Protein AF-A0A507D3Q4-F1 (afdb_monomer_lite)

InterPro domains:
  IPR000286 Histone deacetylase HDAC [PR01270] (135-158)
  IPR000286 Histone deacetylase HDAC [PR01270] (223-233)
  IPR003084 Class I/II Histone deacetylase HDAC [PR01271] (58-76)
  IPR003084 Class I/II Histone deacetylase HDAC [PR01271] (92-109)
  IPR003084 Class I/II Histone deacetylase HDAC [PR01271] (113-133)
  IPR003084 Class I/II Histone deacetylase HDAC [PR01271] (154-170)
  IPR018289 MULE transposase domain [PF10551] (423-513)
  IPR023696 Ureohydrolase domain superfamily [SSF52768] (6-293)
  IPR023801 Histone deacetylase domain [PF00850] (25-173)
  IPR023801 Histone deacetylase domain [PF00850] (174-289)
  IPR037138 Histone deacetylase domain superfamily [G3DSA:3.40.800.20] (1-173)
  IPR037138 Histone deacetylase domain superfamily [G3DSA:3.40.800.20] (174-370)

Radius of gyration: 32.87 Å; chains: 1; bounding box: 72×61×88 Å

pLDDT: mean 83.51, std 15.77, range [31.81, 98.88]

Sequence (535 aa):
MEAELRVAYVHSPALAKAASKLPSNLNRSAMVHSMILDAFCAGKWMRITAPVPITKDDLTQFHSEEFVELLLSAEYLPSDESKEHLQQLDEFGLLHDCPVFPGLGDYVKQAAGGTIAAVRQLMNGSADVAIHWDGGRHHAHRDFASGFCYVNDIVLGILELHKKFKKVLYIDLGTGSSSDMGSGKGKKHALNIPLPPSTTSETFLETFKETLQTVLDTKYPSPNVIVMQCGLDGCRADPLVQHGWKLDSFVIGNCVRNLLDVVDVPVLLLGGGGYSNSMAARGWTYATLQVLKGVGAPVLGASDESTDNFKLVEIPEHQYFDNYIPECLLTLVDAGSSTSSILTYLKDKFENQWTTRKEISNEKAAARKQFLGSQSPIQALYDIVSGGGFIYKLKVDASGSVNSLFFVHESSANLAKCFSNTFVMDCTYKTNRFRMPLLNIVGITATYETFNAGFAFICNETESEYIWALTAFSAIVVPGVIVTDRELSLMNAITAVFPSTHNLLCVWHVNKKFWQTAKGLDGQQQMTLTNLLSV

Organism: NCBI:txid246404

Structure (mmCIF, N/CA/C/O backbone):
data_AF-A0A507D3Q4-F1
#
_entry.id   AF-A0A507D3Q4-F1
#
loop_
_atom_site.group_PDB
_atom_site.id
_atom_site.type_symbol
_atom_site.label_atom_id
_atom_site.label_alt_id
_atom_site.label_comp_id
_atom_site.label_asym_id
_atom_site.label_entity_id
_atom_site.label_seq_id
_atom_site.pdbx_PDB_ins_code
_atom_site.Cartn_x
_atom_site.Cartn_y
_atom_site.Cartn_z
_atom_site.occupancy
_atom_site.B_iso_or_equiv
_atom_site.auth_seq_id
_atom_site.auth_comp_id
_atom_site.auth_asym_id
_atom_site.auth_atom_id
_atom_site.pdbx_PDB_model_num
ATOM 1 N N . MET A 1 1 ? -19.454 30.536 13.181 1.00 40.44 1 MET A N 1
ATOM 2 C CA . MET A 1 1 ? -18.180 29.838 12.939 1.00 40.44 1 MET A CA 1
ATOM 3 C C . MET A 1 1 ? -18.516 28.367 12.951 1.00 40.44 1 MET A C 1
ATOM 5 O O . MET A 1 1 ? -18.937 27.887 13.997 1.00 40.44 1 MET A O 1
ATOM 9 N N . GLU A 1 2 ? -18.477 27.705 11.798 1.00 49.78 2 GLU A N 1
ATOM 10 C CA . GLU A 1 2 ? -18.506 26.239 11.766 1.00 49.78 2 GLU A CA 1
ATOM 11 C C . GLU A 1 2 ? -17.305 25.731 12.570 1.00 49.78 2 GLU A C 1
ATOM 13 O O . GLU A 1 2 ? -16.235 26.344 12.533 1.00 49.78 2 GLU A O 1
ATOM 18 N N . ALA A 1 3 ? -17.510 24.704 13.395 1.00 58.44 3 ALA A N 1
ATOM 19 C CA . ALA A 1 3 ? -16.421 24.129 14.171 1.00 58.44 3 ALA A CA 1
ATOM 20 C C . ALA A 1 3 ? -15.421 23.485 13.202 1.00 58.44 3 ALA A C 1
ATOM 22 O O . ALA A 1 3 ? -15.811 22.695 12.347 1.00 58.44 3 ALA A O 1
ATOM 23 N N . GLU A 1 4 ? -14.150 23.852 13.328 1.00 76.25 4 GLU A N 1
ATOM 24 C CA . GLU A 1 4 ? -13.062 23.297 12.526 1.00 76.25 4 GLU A CA 1
ATOM 25 C C . GLU A 1 4 ? -12.965 21.779 12.765 1.00 76.25 4 GLU A C 1
ATOM 27 O O . GLU A 1 4 ? -13.013 21.330 13.915 1.00 76.25 4 GLU A O 1
ATOM 32 N N . LEU A 1 5 ? -12.878 20.988 11.687 1.00 87.25 5 LEU A N 1
ATOM 33 C CA . LEU A 1 5 ? -12.817 19.523 11.744 1.00 87.25 5 LEU A CA 1
ATOM 34 C C . LEU A 1 5 ? -11.640 19.074 12.629 1.00 87.25 5 LEU A C 1
ATOM 36 O O . LEU A 1 5 ? -10.516 19.540 12.477 1.00 87.25 5 LEU A O 1
ATOM 40 N N . ARG A 1 6 ? -11.851 18.146 13.565 1.00 94.38 6 ARG A N 1
ATOM 41 C CA . ARG A 1 6 ? -10.781 17.697 14.473 1.00 94.38 6 ARG A CA 1
ATOM 42 C C . ARG A 1 6 ? -10.240 16.355 14.026 1.00 94.38 6 ARG A C 1
ATOM 44 O O . ARG A 1 6 ? -10.972 15.367 13.987 1.00 94.38 6 ARG A O 1
ATOM 51 N N . VAL A 1 7 ? -8.942 16.305 13.743 1.00 96.31 7 VAL A N 1
ATOM 52 C CA . VAL A 1 7 ? -8.278 15.098 13.239 1.00 96.31 7 VAL A CA 1
ATOM 53 C C . VAL A 1 7 ? -7.320 14.540 14.286 1.00 96.31 7 VAL A C 1
ATOM 55 O O . VAL A 1 7 ? -6.403 15.232 14.735 1.00 96.31 7 VAL A O 1
ATOM 58 N N . ALA A 1 8 ? -7.509 13.278 14.666 1.00 97.19 8 ALA A N 1
ATOM 59 C CA . ALA A 1 8 ? -6.554 12.515 15.462 1.00 97.19 8 ALA A CA 1
ATOM 60 C C . ALA A 1 8 ? -5.770 11.548 14.571 1.00 97.19 8 ALA A C 1
ATOM 62 O O . ALA A 1 8 ? -6.341 10.858 13.732 1.00 97.19 8 ALA A O 1
ATOM 63 N N . TYR A 1 9 ? -4.463 11.458 14.788 1.00 98.12 9 TYR A N 1
ATOM 64 C CA . TYR A 1 9 ? -3.583 10.547 14.066 1.00 98.12 9 TYR A CA 1
ATOM 65 C C . TYR A 1 9 ? -2.808 9.687 15.056 1.00 98.12 9 TYR A C 1
ATOM 67 O O . TYR A 1 9 ? -2.096 10.205 15.920 1.00 98.12 9 TYR A O 1
ATOM 75 N N . VAL A 1 10 ? -2.968 8.371 14.959 1.00 98.44 10 VAL A N 1
ATOM 76 C CA . VAL A 1 10 ? -2.323 7.434 15.870 1.00 98.44 10 VAL A CA 1
ATOM 77 C C . VAL A 1 10 ? -0.892 7.181 15.436 1.00 98.44 10 VAL A C 1
ATOM 79 O O . VAL A 1 10 ? -0.640 6.666 14.348 1.00 98.44 10 VAL A O 1
ATOM 82 N N . HIS A 1 11 ? 0.048 7.527 16.311 1.00 97.38 11 HIS A N 1
ATOM 83 C CA . HIS A 1 11 ? 1.463 7.285 16.094 1.00 97.38 11 HIS A CA 1
ATOM 84 C C . HIS A 1 11 ? 2.245 7.300 17.412 1.00 97.38 11 HIS A C 1
ATOM 86 O O . HIS A 1 11 ? 1.992 8.104 18.310 1.00 97.38 11 HIS A O 1
ATOM 92 N N . SER A 1 12 ? 3.248 6.431 17.503 1.00 96.88 12 SER A N 1
ATOM 93 C CA . SER A 1 12 ? 4.355 6.560 18.450 1.00 96.88 12 SER A CA 1
ATOM 94 C C . SER A 1 12 ? 5.605 5.879 17.876 1.00 96.88 12 SER A C 1
ATOM 96 O O . SER A 1 12 ? 5.468 4.963 17.060 1.00 96.88 12 SER A O 1
ATOM 98 N N . PRO A 1 13 ? 6.822 6.235 18.327 1.00 95.75 13 PRO A N 1
ATOM 99 C CA . PRO A 1 13 ? 8.031 5.515 17.924 1.00 95.75 13 PRO A CA 1
ATOM 100 C C . PRO A 1 13 ? 7.978 4.014 18.253 1.00 95.75 13 PRO A C 1
ATOM 102 O O . PRO A 1 13 ? 8.497 3.194 17.500 1.00 95.75 13 PRO A O 1
ATOM 105 N N . ALA A 1 14 ? 7.325 3.641 19.361 1.00 97.06 14 ALA A N 1
ATOM 106 C CA . ALA A 1 14 ? 7.160 2.246 19.768 1.00 97.06 14 ALA A CA 1
ATOM 107 C C . ALA A 1 14 ? 6.212 1.479 18.834 1.00 97.06 14 ALA A C 1
ATOM 109 O O . ALA A 1 14 ? 6.554 0.376 18.410 1.00 97.06 14 ALA A O 1
ATOM 110 N N . LEU A 1 15 ? 5.078 2.086 18.460 1.00 97.38 15 LEU A N 1
ATOM 111 C CA . LEU A 1 15 ? 4.162 1.549 17.447 1.00 97.38 15 LEU A CA 1
ATOM 112 C C . LEU A 1 15 ? 4.890 1.350 16.123 1.00 97.38 15 LEU A C 1
ATOM 114 O O . LEU A 1 15 ? 4.927 0.235 15.614 1.00 97.38 15 LEU A O 1
ATOM 118 N N . ALA A 1 16 ? 5.539 2.406 15.624 1.00 96.38 16 ALA A N 1
ATOM 119 C CA . ALA A 1 16 ? 6.212 2.371 14.333 1.00 96.38 16 ALA A CA 1
ATOM 120 C C . ALA A 1 16 ? 7.297 1.290 14.286 1.00 96.38 16 ALA A C 1
ATOM 122 O O . ALA A 1 16 ? 7.421 0.560 13.303 1.00 96.38 16 ALA A O 1
ATOM 123 N N . LYS A 1 17 ? 8.057 1.135 15.378 1.00 96.12 17 LYS A N 1
ATOM 124 C CA . LYS A 1 17 ? 9.065 0.082 15.524 1.00 96.12 17 LYS A CA 1
ATOM 125 C C . LYS A 1 17 ? 8.444 -1.315 15.567 1.00 96.12 17 LYS A C 1
ATOM 127 O O . LYS A 1 17 ? 8.978 -2.213 14.926 1.00 96.12 17 LYS A O 1
ATOM 132 N N . ALA A 1 18 ? 7.363 -1.514 16.321 1.00 96.56 18 ALA A N 1
ATOM 133 C CA . ALA A 1 18 ? 6.711 -2.817 16.447 1.00 96.56 18 ALA A CA 1
ATOM 134 C C . ALA A 1 18 ? 6.034 -3.240 15.134 1.00 96.56 18 ALA A C 1
ATOM 136 O O . ALA A 1 18 ? 6.286 -4.335 14.640 1.00 96.56 18 ALA A O 1
ATOM 137 N N . ALA A 1 19 ? 5.254 -2.349 14.516 1.00 97.00 19 ALA A N 1
ATOM 138 C CA . ALA A 1 19 ? 4.580 -2.588 13.242 1.00 97.00 19 ALA A CA 1
ATOM 139 C C . ALA A 1 19 ? 5.555 -2.785 12.071 1.00 97.00 19 ALA A C 1
ATOM 141 O O . ALA A 1 19 ? 5.282 -3.578 11.173 1.00 97.00 19 ALA A O 1
ATOM 142 N N . SER A 1 20 ? 6.732 -2.152 12.105 1.00 96.19 20 SER A N 1
ATOM 143 C CA . SER A 1 20 ? 7.784 -2.349 11.093 1.00 96.19 20 SER A CA 1
ATOM 144 C C . SER A 1 20 ? 8.438 -3.733 11.115 1.00 96.19 20 SER A C 1
ATOM 146 O O . SER A 1 20 ? 9.197 -4.046 10.200 1.00 96.19 20 SER A O 1
ATOM 148 N N . LYS A 1 21 ? 8.169 -4.564 12.129 1.00 94.94 21 LYS A N 1
ATOM 149 C CA . LYS A 1 21 ? 8.670 -5.944 12.203 1.00 94.94 21 LYS A CA 1
ATOM 150 C C . LYS A 1 21 ? 7.744 -6.973 11.559 1.00 94.94 21 LYS A C 1
ATOM 152 O O . LYS A 1 21 ? 8.126 -8.136 11.486 1.00 94.94 21 LYS A O 1
ATOM 157 N N . LEU A 1 22 ? 6.550 -6.571 11.120 1.00 93.44 22 LEU A N 1
ATOM 158 C CA . LEU A 1 22 ? 5.587 -7.492 10.530 1.00 93.44 22 LEU A CA 1
ATOM 159 C C . LEU A 1 22 ? 6.200 -8.163 9.278 1.00 93.44 22 LEU A C 1
ATOM 161 O O . LEU A 1 22 ? 6.559 -7.447 8.337 1.00 93.44 22 LEU A O 1
ATOM 165 N N . PRO A 1 23 ? 6.318 -9.507 9.229 1.00 91.56 23 PRO A N 1
ATOM 166 C CA . PRO A 1 23 ? 7.043 -10.196 8.158 1.00 91.56 23 PRO A CA 1
ATOM 167 C C . PRO A 1 23 ? 6.515 -9.902 6.752 1.00 91.56 23 PRO A C 1
ATOM 169 O O . PRO A 1 23 ? 7.292 -9.817 5.805 1.00 91.56 23 PRO A O 1
ATOM 172 N N . SER A 1 24 ? 5.206 -9.676 6.619 1.00 88.50 24 SER A N 1
ATOM 173 C CA . SER A 1 24 ? 4.559 -9.391 5.336 1.00 88.50 24 SER A CA 1
ATOM 174 C C . SER A 1 24 ? 4.969 -8.055 4.706 1.00 88.50 24 SER A C 1
ATOM 176 O O . SER A 1 24 ? 4.724 -7.847 3.524 1.00 88.50 24 SER A O 1
ATOM 178 N N . ASN A 1 25 ? 5.502 -7.106 5.485 1.00 88.19 25 ASN A N 1
ATOM 179 C CA . ASN A 1 25 ? 5.800 -5.744 5.022 1.00 88.19 25 ASN A CA 1
ATOM 180 C C . ASN A 1 25 ? 6.768 -5.008 5.967 1.00 88.19 25 ASN A C 1
ATOM 182 O O . ASN A 1 25 ? 6.464 -3.957 6.542 1.00 88.19 25 ASN A O 1
ATOM 186 N N . LEU A 1 26 ? 7.974 -5.567 6.098 1.00 91.62 26 LEU A N 1
ATOM 187 C CA . LEU A 1 26 ? 9.052 -5.004 6.911 1.00 91.62 26 LEU A CA 1
ATOM 188 C C . LEU A 1 26 ? 9.279 -3.515 6.610 1.00 91.62 26 LEU A C 1
ATOM 190 O O . LEU A 1 26 ? 9.375 -3.113 5.452 1.00 91.62 26 LEU A O 1
ATOM 194 N N . ASN A 1 27 ? 9.413 -2.702 7.658 1.00 92.06 27 ASN A N 1
ATOM 195 C CA . ASN A 1 27 ? 9.646 -1.250 7.607 1.00 92.06 27 ASN A CA 1
ATOM 196 C C . ASN A 1 27 ? 8.536 -0.392 6.969 1.00 92.06 27 ASN A C 1
ATOM 198 O O . ASN A 1 27 ? 8.714 0.823 6.854 1.00 92.06 27 ASN A O 1
ATOM 202 N N . ARG A 1 28 ? 7.376 -0.963 6.608 1.00 93.56 28 ARG A N 1
ATOM 203 C CA . ARG A 1 28 ? 6.256 -0.197 6.031 1.00 93.56 28 ARG A CA 1
ATOM 204 C C . ARG A 1 28 ? 5.793 0.933 6.945 1.00 93.56 28 ARG A C 1
ATOM 206 O O . ARG A 1 28 ? 5.684 2.070 6.501 1.00 93.56 28 ARG A O 1
ATOM 213 N N . SER A 1 29 ? 5.547 0.620 8.218 1.00 96.00 29 SER A N 1
ATOM 214 C CA . SER A 1 29 ? 5.037 1.582 9.205 1.00 96.00 29 SER A CA 1
ATOM 215 C C . SER A 1 29 ? 5.978 2.780 9.372 1.00 96.00 29 SER A C 1
ATOM 217 O O . SER A 1 29 ? 5.551 3.930 9.274 1.00 96.00 29 SER A O 1
ATOM 219 N N . ALA A 1 30 ? 7.283 2.534 9.525 1.00 94.19 30 ALA A N 1
ATOM 220 C CA . ALA A 1 30 ? 8.264 3.607 9.654 1.00 94.19 30 ALA A CA 1
ATOM 221 C C . ALA A 1 30 ? 8.313 4.517 8.412 1.00 94.19 30 ALA A C 1
ATOM 223 O O . ALA A 1 30 ? 8.383 5.739 8.552 1.00 94.19 30 ALA A O 1
ATOM 224 N N . MET A 1 31 ? 8.222 3.938 7.211 1.00 89.69 31 MET A N 1
ATOM 225 C CA . MET A 1 31 ? 8.199 4.683 5.951 1.00 89.69 31 MET A CA 1
ATOM 226 C C . MET A 1 31 ? 6.932 5.539 5.803 1.00 89.69 31 MET A C 1
ATOM 228 O O . MET A 1 31 ? 7.037 6.731 5.520 1.00 89.69 31 MET A O 1
ATOM 232 N N . VAL A 1 32 ? 5.757 4.952 6.060 1.00 94.00 32 VAL A N 1
ATOM 233 C CA . VAL A 1 32 ? 4.448 5.630 6.031 1.00 94.00 32 VAL A CA 1
ATOM 234 C C . VAL A 1 32 ? 4.424 6.803 7.005 1.00 94.00 32 VAL A C 1
ATOM 236 O O . VAL A 1 32 ? 4.075 7.922 6.631 1.00 94.00 32 VAL A O 1
ATOM 239 N N . HIS A 1 33 ? 4.800 6.565 8.262 1.00 95.38 33 HIS A N 1
ATOM 240 C CA . HIS A 1 33 ? 4.750 7.603 9.281 1.00 95.38 33 HIS A CA 1
ATOM 241 C C . HIS A 1 33 ? 5.758 8.716 9.022 1.00 95.38 33 HIS A C 1
ATOM 243 O O . HIS A 1 33 ? 5.390 9.874 9.174 1.00 95.38 33 HIS A O 1
ATOM 249 N N . SER A 1 34 ? 6.985 8.395 8.597 1.00 89.88 34 SER A N 1
ATOM 250 C CA . SER A 1 34 ? 7.968 9.416 8.220 1.00 89.88 34 SER A CA 1
ATOM 251 C C . SER A 1 34 ? 7.410 10.317 7.116 1.00 89.88 34 SER A C 1
ATOM 253 O O . SER A 1 34 ? 7.350 11.524 7.309 1.00 89.88 34 SER A O 1
ATOM 255 N N . MET A 1 35 ? 6.873 9.740 6.033 1.00 85.81 35 MET A N 1
ATOM 256 C CA . MET A 1 35 ? 6.288 10.525 4.940 1.00 85.81 35 MET A CA 1
ATOM 257 C C . MET A 1 35 ? 5.150 11.431 5.418 1.00 85.81 35 MET A C 1
ATOM 259 O O . MET A 1 35 ? 5.153 12.616 5.116 1.00 85.81 35 MET A O 1
ATOM 263 N N . ILE A 1 36 ? 4.193 10.903 6.188 1.00 90.75 36 ILE A N 1
ATOM 264 C CA . ILE A 1 36 ? 3.023 11.661 6.660 1.00 90.75 36 ILE A CA 1
ATOM 265 C C . ILE A 1 36 ? 3.413 12.786 7.624 1.00 90.75 36 ILE A C 1
ATOM 267 O O . ILE A 1 36 ? 2.861 13.886 7.553 1.00 90.75 36 ILE A O 1
ATOM 271 N N . LEU A 1 37 ? 4.315 12.509 8.566 1.00 89.38 37 LEU A N 1
ATOM 272 C CA . LEU A 1 37 ? 4.691 13.478 9.593 1.00 89.38 37 LEU A CA 1
ATOM 273 C C . LEU A 1 37 ? 5.530 14.616 9.005 1.00 89.38 37 LEU A C 1
ATOM 275 O O . LEU A 1 37 ? 5.305 15.764 9.390 1.00 89.38 37 LEU A O 1
ATOM 279 N N . ASP A 1 38 ? 6.409 14.311 8.048 1.00 82.44 38 ASP A N 1
ATOM 280 C CA . ASP A 1 38 ? 7.211 15.310 7.334 1.00 82.44 38 ASP A CA 1
ATOM 281 C C . ASP A 1 38 ? 6.359 16.098 6.322 1.00 82.44 38 ASP A C 1
ATOM 283 O O . ASP A 1 38 ? 6.524 17.306 6.173 1.00 82.44 38 ASP A O 1
ATOM 287 N N . ALA A 1 39 ? 5.368 15.449 5.701 1.00 78.44 39 ALA A N 1
ATOM 288 C CA . ALA A 1 39 ? 4.406 16.070 4.791 1.00 78.44 39 ALA A CA 1
ATOM 289 C C . ALA A 1 39 ? 3.505 17.105 5.484 1.00 78.44 39 ALA A C 1
ATOM 291 O O . ALA A 1 39 ? 3.240 18.173 4.942 1.00 78.44 39 ALA A O 1
ATOM 292 N N . PHE A 1 40 ? 2.998 16.801 6.679 1.00 81.88 40 PHE A N 1
ATOM 293 C CA . PHE A 1 40 ? 1.942 17.609 7.298 1.00 81.88 40 PHE A CA 1
ATOM 294 C C . PHE A 1 40 ? 2.343 18.271 8.617 1.00 81.88 40 PHE A C 1
ATOM 296 O O . PHE A 1 40 ? 1.493 18.890 9.245 1.00 81.88 40 PHE A O 1
ATOM 303 N N . CYS A 1 41 ? 3.601 18.184 9.051 1.00 68.31 41 CYS A N 1
ATOM 304 C CA . CYS A 1 41 ? 4.088 18.752 10.314 1.00 68.31 41 CYS A CA 1
ATOM 305 C C . CYS A 1 41 ? 3.212 18.374 11.527 1.00 68.31 41 CYS A C 1
ATOM 307 O O . CYS A 1 41 ? 2.254 19.069 11.889 1.00 68.31 41 CYS A O 1
ATOM 309 N N . ALA A 1 42 ? 3.572 17.278 12.196 1.00 63.12 42 ALA A N 1
ATOM 310 C CA . ALA A 1 42 ? 2.906 16.792 13.406 1.00 63.12 42 ALA A CA 1
ATOM 311 C C . ALA A 1 42 ? 2.529 17.925 14.393 1.00 63.12 42 ALA A C 1
ATOM 313 O O . ALA A 1 42 ? 3.386 18.692 14.827 1.00 63.12 42 ALA A O 1
ATOM 314 N N . GLY A 1 43 ? 1.244 18.023 14.762 1.00 63.53 43 GLY A N 1
ATOM 315 C CA . GLY A 1 43 ? 0.740 19.018 15.719 1.00 63.53 43 GLY A CA 1
ATOM 316 C C . GLY A 1 43 ? 0.183 20.311 15.114 1.00 63.53 43 GLY A C 1
ATOM 317 O O . GLY A 1 43 ? -0.439 21.073 15.849 1.00 63.53 43 GLY A O 1
ATOM 318 N N . LYS A 1 44 ? 0.342 20.547 13.802 1.00 80.31 44 LYS A N 1
ATOM 319 C CA . LYS A 1 44 ? -0.293 21.689 13.121 1.00 80.31 44 LYS A CA 1
ATOM 320 C C . LYS A 1 44 ? -1.715 21.379 12.646 1.00 80.31 44 LYS A C 1
ATOM 322 O O . LYS A 1 44 ? -2.629 22.126 12.963 1.00 80.31 44 LYS A O 1
ATOM 327 N N . TRP A 1 45 ? -1.892 20.282 11.908 1.00 87.38 45 TRP A N 1
ATOM 328 C CA . TRP A 1 45 ? -3.174 19.932 11.265 1.00 87.38 45 TRP A CA 1
ATOM 329 C C . TRP A 1 45 ? -3.873 18.720 11.885 1.00 87.38 45 TRP A C 1
ATOM 331 O O . TRP A 1 45 ? -5.048 18.474 11.640 1.00 87.38 45 TRP A O 1
ATOM 341 N N . MET A 1 46 ? -3.144 17.938 12.680 1.00 91.56 46 MET A N 1
ATOM 342 C CA . MET A 1 46 ? -3.652 16.728 13.321 1.00 91.56 46 MET A CA 1
ATOM 343 C C . MET A 1 46 ? -3.021 16.536 14.693 1.00 91.56 46 MET A C 1
ATOM 345 O O . MET A 1 46 ? -1.838 16.821 14.910 1.00 91.56 46 MET A O 1
ATOM 349 N N . ARG A 1 47 ? -3.818 16.003 15.618 1.00 93.38 47 ARG A N 1
ATOM 350 C CA . ARG A 1 47 ? -3.389 15.653 16.967 1.00 93.38 47 ARG A CA 1
ATOM 351 C C . ARG A 1 47 ? -2.778 14.258 16.977 1.00 93.38 47 ARG A C 1
ATOM 353 O O . ARG A 1 47 ? -3.484 13.264 16.800 1.00 93.38 47 ARG A O 1
ATOM 360 N N . ILE A 1 48 ? -1.484 14.179 17.272 1.00 96.25 48 ILE A N 1
ATOM 361 C CA . ILE A 1 48 ? -0.811 12.895 17.471 1.00 96.25 48 ILE A CA 1
ATOM 362 C C . ILE A 1 48 ? -1.322 12.236 18.754 1.00 96.25 48 ILE A C 1
ATOM 364 O O . ILE A 1 48 ? -1.330 12.848 19.823 1.00 96.25 48 ILE A O 1
ATOM 368 N N . THR A 1 49 ? -1.755 10.985 18.636 1.00 95.81 49 THR A N 1
ATOM 369 C CA . THR A 1 49 ? -2.264 10.166 19.738 1.00 95.81 49 THR A CA 1
ATOM 370 C C . THR A 1 49 ? -1.439 8.887 19.832 1.00 95.81 49 THR A C 1
ATOM 372 O O . THR A 1 49 ? -1.293 8.166 18.850 1.00 95.81 49 THR A O 1
ATOM 375 N N . ALA A 1 50 ? -0.888 8.590 21.006 1.00 97.81 50 ALA A N 1
ATOM 376 C CA . ALA A 1 50 ? -0.168 7.338 21.218 1.00 97.81 50 ALA A CA 1
ATOM 377 C C . ALA A 1 50 ? -1.150 6.173 21.460 1.00 97.81 50 ALA A C 1
ATOM 379 O O . ALA A 1 50 ? -2.224 6.402 22.026 1.00 97.81 50 ALA A O 1
ATOM 380 N N . PRO A 1 51 ? -0.786 4.931 21.090 1.00 98.25 51 PRO A N 1
ATOM 381 C CA . PRO A 1 51 ? -1.524 3.737 21.493 1.00 98.25 51 PRO A CA 1
ATOM 382 C C . PRO A 1 51 ? -1.741 3.661 23.002 1.00 98.25 51 PRO A C 1
ATOM 384 O O . PRO A 1 51 ? -0.862 4.026 23.788 1.00 98.25 51 PRO A O 1
ATOM 387 N N . VAL A 1 52 ? -2.905 3.158 23.412 1.00 97.81 52 VAL A N 1
ATOM 388 C CA . VAL A 1 52 ? -3.155 2.856 24.826 1.00 97.81 52 VAL A CA 1
ATOM 389 C C . VAL A 1 52 ? -2.509 1.520 25.204 1.00 97.81 52 VAL A C 1
ATOM 391 O O . VAL A 1 52 ? -2.432 0.628 24.358 1.00 97.81 52 VAL A O 1
ATOM 394 N N . PRO A 1 53 ? -2.066 1.339 26.460 1.00 97.12 53 PRO A N 1
ATOM 395 C CA . PRO A 1 53 ? -1.672 0.024 26.950 1.00 97.12 53 PRO A CA 1
ATOM 396 C C . PRO A 1 53 ? -2.831 -0.970 26.824 1.00 97.12 53 PRO A C 1
ATOM 398 O O . PRO A 1 53 ? -3.951 -0.655 27.225 1.00 97.12 53 PRO A O 1
ATOM 401 N N . ILE A 1 54 ? -2.539 -2.150 26.280 1.00 97.31 54 ILE A N 1
ATOM 402 C CA . ILE A 1 54 ? -3.495 -3.244 26.085 1.00 97.31 54 ILE A CA 1
ATOM 403 C C . ILE A 1 54 ? -3.132 -4.399 27.008 1.00 97.31 54 ILE A C 1
ATOM 405 O O . ILE A 1 54 ? -1.987 -4.866 27.029 1.00 97.31 54 ILE A O 1
ATOM 409 N N . THR A 1 55 ? -4.120 -4.846 27.774 1.00 96.06 55 THR A N 1
ATOM 410 C CA . THR A 1 55 ? -4.035 -6.017 28.646 1.00 96.06 55 THR A CA 1
ATOM 411 C C . THR A 1 55 ? -4.496 -7.281 27.919 1.00 96.06 55 THR A C 1
ATOM 413 O O . THR A 1 55 ? -5.061 -7.223 26.827 1.00 96.06 55 THR A O 1
ATOM 416 N N . LYS A 1 56 ? -4.264 -8.446 28.535 1.00 96.44 56 LYS A N 1
ATOM 417 C CA . LYS A 1 56 ? -4.832 -9.717 28.065 1.00 96.44 56 LYS A CA 1
ATOM 418 C C . LYS A 1 56 ? -6.366 -9.641 28.028 1.00 96.44 56 LYS A C 1
ATOM 420 O O . LYS A 1 56 ? -6.952 -10.000 27.015 1.00 96.44 56 LYS A O 1
ATOM 425 N N . ASP A 1 57 ? -6.977 -9.074 29.068 1.00 96.81 57 ASP A N 1
ATOM 426 C CA . ASP A 1 57 ? -8.434 -8.925 29.196 1.00 96.81 57 ASP A CA 1
ATOM 427 C C . ASP A 1 57 ? -9.053 -8.046 28.101 1.00 96.81 57 ASP A C 1
ATOM 429 O O . ASP A 1 57 ? -10.195 -8.254 27.696 1.00 96.81 57 ASP A O 1
ATOM 433 N N . ASP A 1 58 ? -8.307 -7.059 27.596 1.00 97.56 58 ASP A N 1
ATOM 434 C CA . ASP A 1 58 ? -8.757 -6.236 26.471 1.00 97.56 58 ASP A CA 1
ATOM 435 C C . ASP A 1 58 ? -8.815 -7.053 25.170 1.00 97.56 58 ASP A C 1
ATOM 437 O O . ASP A 1 58 ? -9.759 -6.915 24.394 1.00 97.56 58 ASP A O 1
ATOM 441 N N . LEU A 1 59 ? -7.826 -7.922 24.932 1.00 98.19 59 LEU A N 1
ATOM 442 C CA . LEU A 1 59 ? -7.760 -8.779 23.743 1.00 98.19 59 LEU A CA 1
ATOM 443 C C . LEU A 1 59 ? -8.812 -9.896 23.786 1.00 98.19 59 LEU A C 1
ATOM 445 O O . LEU A 1 59 ? -9.411 -10.221 22.755 1.00 98.19 59 LEU A O 1
ATOM 449 N N . THR A 1 60 ? -9.078 -10.446 24.974 1.00 98.25 60 THR A N 1
ATOM 450 C CA . THR A 1 60 ? -10.054 -11.530 25.171 1.00 98.25 60 THR A CA 1
ATOM 451 C C . THR A 1 60 ? -11.514 -11.072 25.128 1.00 98.25 60 THR A C 1
ATOM 453 O O . THR A 1 60 ? -12.422 -11.902 25.159 1.00 98.25 60 THR A O 1
ATOM 456 N N . GLN A 1 61 ? -11.775 -9.768 24.957 1.00 98.00 61 GLN A N 1
ATOM 457 C CA . GLN A 1 61 ? -13.112 -9.273 24.593 1.00 98.00 61 GLN A CA 1
ATOM 458 C C . GLN A 1 61 ? -13.617 -9.882 23.277 1.00 98.00 61 GLN A C 1
ATOM 460 O O . GLN A 1 61 ? -14.825 -10.010 23.076 1.00 98.00 61 GLN A O 1
ATOM 465 N N . PHE A 1 62 ? -12.697 -10.246 22.379 1.00 98.38 62 PHE A N 1
ATOM 466 C CA . PHE A 1 62 ? -13.010 -10.967 21.151 1.00 98.38 62 PHE A CA 1
ATOM 467 C C . PHE A 1 62 ? -12.295 -12.315 21.096 1.00 98.38 62 PHE A C 1
ATOM 469 O O . PHE A 1 62 ? -12.962 -13.339 20.959 1.00 98.38 62 PHE A O 1
ATOM 476 N N . HIS A 1 63 ? -10.968 -12.321 21.212 1.00 98.44 63 HIS A N 1
ATOM 477 C CA . HIS A 1 63 ? -10.153 -13.518 21.019 1.00 98.44 63 HIS A CA 1
ATOM 478 C C . HIS A 1 63 ? -10.299 -14.528 22.169 1.00 98.44 63 HIS A C 1
ATOM 480 O O . HIS A 1 63 ? -10.661 -14.156 23.286 1.00 98.44 63 HIS A O 1
ATOM 486 N N . SER A 1 64 ? -10.028 -15.814 21.923 1.00 98.00 64 SER A N 1
ATOM 487 C CA . SER A 1 64 ? -9.908 -16.783 23.026 1.00 98.00 64 SER A CA 1
ATOM 488 C C . SER A 1 64 ? -8.733 -16.465 23.935 1.00 98.00 64 SER A C 1
ATOM 490 O O . SER A 1 64 ? -7.741 -15.854 23.537 1.00 98.00 64 SER A O 1
ATOM 492 N N . GLU A 1 65 ? -8.849 -16.930 25.173 1.00 97.31 65 GLU A N 1
ATOM 493 C CA . GLU A 1 65 ? -7.783 -16.812 26.151 1.00 97.31 65 GLU A CA 1
ATOM 494 C C . GLU A 1 65 ? -6.535 -17.579 25.704 1.00 97.31 65 GLU A C 1
ATOM 496 O O . GLU A 1 65 ? -5.438 -17.022 25.732 1.00 97.31 65 GLU A O 1
ATOM 501 N N . GLU A 1 66 ? -6.721 -18.800 25.201 1.00 95.25 66 GLU A N 1
ATOM 502 C CA . GLU A 1 66 ? -5.655 -19.679 24.724 1.00 95.25 66 GLU A CA 1
ATOM 503 C C . GLU A 1 66 ? -4.890 -19.059 23.545 1.00 95.25 66 GLU A C 1
ATOM 505 O O . GLU A 1 66 ? -3.657 -19.041 23.536 1.00 95.25 66 GLU A O 1
ATOM 510 N N . PHE A 1 67 ? -5.607 -18.481 22.575 1.00 96.38 67 PHE A N 1
ATOM 511 C CA . PHE A 1 67 ? -4.981 -17.819 21.432 1.00 96.38 67 PHE A CA 1
ATOM 512 C C . PHE A 1 67 ? -4.178 -16.585 21.860 1.00 96.38 67 PHE A C 1
ATOM 514 O O . PHE A 1 67 ? -3.047 -16.389 21.414 1.00 96.38 67 PHE A O 1
ATOM 521 N N . VAL A 1 68 ? -4.725 -15.765 22.765 1.00 96.88 68 VAL A N 1
ATOM 522 C CA . VAL A 1 68 ? -4.023 -14.576 23.269 1.00 96.88 68 VAL A CA 1
ATOM 523 C C . VAL A 1 68 ? -2.768 -14.961 24.051 1.00 96.88 68 VAL A C 1
ATOM 525 O O . VAL A 1 68 ? -1.732 -14.319 23.881 1.00 96.88 68 VAL A O 1
ATOM 528 N N . GLU A 1 69 ? -2.819 -15.998 24.888 1.00 94.19 69 GLU A N 1
ATOM 529 C CA . GLU A 1 69 ? -1.634 -16.488 25.603 1.00 94.19 69 GLU A CA 1
ATOM 530 C C . GLU A 1 69 ? -0.517 -16.885 24.644 1.00 94.19 69 GLU A C 1
ATOM 532 O O . GLU A 1 69 ? 0.634 -16.485 24.843 1.00 94.19 69 GLU A O 1
ATOM 537 N N . LEU A 1 70 ? -0.859 -17.598 23.572 1.00 92.12 70 LEU A N 1
ATOM 538 C CA . LEU A 1 70 ? 0.101 -18.006 22.557 1.00 92.12 70 LEU A CA 1
ATOM 539 C C . LEU A 1 70 ? 0.711 -16.794 21.836 1.00 92.12 70 LEU A C 1
ATOM 541 O O . LEU A 1 70 ? 1.931 -16.662 21.787 1.00 92.12 70 LEU A O 1
ATOM 545 N N . LEU A 1 71 ? -0.110 -15.846 21.372 1.00 93.81 71 LEU A N 1
ATOM 546 C CA . LEU A 1 71 ? 0.365 -14.617 20.715 1.00 93.81 71 LEU A CA 1
ATOM 547 C C . LEU A 1 71 ? 1.307 -13.783 21.592 1.00 93.81 71 LEU A C 1
ATOM 549 O O . LEU A 1 71 ? 2.239 -13.153 21.087 1.00 93.81 71 LEU A O 1
ATOM 553 N N . LEU A 1 72 ? 1.036 -13.725 22.898 1.00 93.69 72 LEU A N 1
ATOM 554 C CA . LEU A 1 72 ? 1.804 -12.909 23.835 1.00 93.69 72 LEU A CA 1
ATOM 555 C C . LEU A 1 72 ? 3.069 -13.600 24.357 1.00 93.69 72 LEU A C 1
ATOM 557 O O . LEU A 1 72 ? 3.953 -12.897 24.844 1.00 93.69 72 LEU A O 1
ATOM 561 N N . SER A 1 73 ? 3.153 -14.929 24.270 1.00 88.56 73 SER A N 1
ATOM 562 C CA . SER A 1 73 ? 4.302 -15.724 24.731 1.00 88.56 73 SER A CA 1
ATOM 563 C C . SER A 1 73 ? 5.239 -16.168 23.604 1.00 88.56 73 SER A C 1
ATOM 565 O O . SER A 1 73 ? 6.392 -16.506 23.866 1.00 88.56 73 SER A O 1
ATOM 567 N N . ALA A 1 74 ? 4.779 -16.138 22.352 1.00 79.19 74 ALA A N 1
ATOM 568 C CA . ALA A 1 74 ? 5.560 -16.537 21.191 1.00 79.19 74 ALA A CA 1
ATOM 569 C C . ALA A 1 74 ? 6.661 -15.502 20.864 1.00 79.19 74 ALA A C 1
ATOM 571 O O . ALA A 1 74 ? 6.441 -14.523 20.147 1.00 79.19 74 ALA A O 1
ATOM 572 N N . GLU A 1 75 ? 7.863 -15.704 21.414 1.00 70.12 75 GLU A N 1
ATOM 573 C CA . GLU A 1 75 ? 9.015 -14.813 21.203 1.00 70.12 75 GLU A CA 1
ATOM 574 C C . GLU A 1 75 ? 9.925 -15.251 20.041 1.00 70.12 75 GLU A C 1
ATOM 576 O O . GLU A 1 75 ? 10.583 -14.401 19.431 1.00 70.12 75 GLU A O 1
ATOM 581 N N . TYR A 1 76 ? 9.966 -16.549 19.708 1.00 64.25 76 TYR A N 1
ATOM 582 C CA . TYR A 1 76 ? 10.835 -17.106 18.666 1.00 64.25 76 TYR A CA 1
ATOM 583 C C . TYR A 1 76 ? 10.455 -18.552 18.294 1.00 64.25 76 TYR A C 1
ATOM 585 O O . TYR A 1 76 ? 10.047 -19.310 19.165 1.00 64.25 76 TYR A O 1
ATOM 593 N N . LEU A 1 77 ? 10.650 -18.932 17.024 1.00 63.91 77 LEU A N 1
ATOM 594 C CA . LEU A 1 77 ? 10.588 -20.312 16.522 1.00 63.91 77 LEU A CA 1
ATOM 595 C C . LEU A 1 77 ? 12.026 -20.830 16.286 1.00 63.91 77 LEU A C 1
ATOM 597 O O . LEU A 1 77 ? 12.607 -20.524 15.239 1.00 63.91 77 LEU A O 1
ATOM 601 N N . PRO A 1 78 ? 12.658 -21.546 17.235 1.00 58.06 78 PRO A N 1
ATOM 602 C CA . PRO A 1 78 ? 13.944 -22.198 17.006 1.00 58.06 78 PRO A CA 1
ATOM 603 C C . PRO A 1 78 ? 13.871 -23.285 15.921 1.00 58.06 78 PRO A C 1
ATOM 605 O O . PRO A 1 78 ? 12.829 -23.871 15.650 1.00 58.06 78 PRO A O 1
ATOM 608 N N . SER A 1 79 ? 15.010 -23.568 15.282 1.00 58.06 79 SER A N 1
ATOM 609 C CA . SER A 1 79 ? 15.111 -24.564 14.200 1.00 58.06 79 SER A CA 1
ATOM 610 C C . SER A 1 79 ? 14.780 -25.997 14.629 1.00 58.06 79 SER A C 1
ATOM 612 O O . SER A 1 79 ? 14.457 -26.824 13.780 1.00 58.06 79 SER A O 1
ATOM 614 N N . ASP A 1 80 ? 14.852 -26.272 15.933 1.00 63.50 80 ASP A N 1
ATOM 615 C CA . ASP A 1 80 ? 14.729 -27.602 16.532 1.00 63.50 80 ASP A CA 1
ATOM 616 C C . ASP A 1 80 ? 13.409 -27.734 17.317 1.00 63.50 80 ASP A C 1
ATOM 618 O O . ASP A 1 80 ? 13.349 -28.401 18.351 1.00 63.50 80 ASP A O 1
ATOM 622 N N . GLU A 1 81 ? 12.356 -27.049 16.859 1.00 69.69 81 GLU A N 1
ATOM 623 C CA . GLU A 1 81 ? 11.047 -27.078 17.509 1.00 69.69 81 GLU A CA 1
ATOM 624 C C . GLU A 1 81 ? 10.409 -28.470 17.503 1.00 69.69 81 GLU A C 1
ATOM 626 O O . GLU A 1 81 ? 10.493 -29.235 16.534 1.00 69.69 81 GLU A O 1
ATOM 631 N N . SER A 1 82 ? 9.744 -28.798 18.612 1.00 79.44 82 SER A N 1
ATOM 632 C CA . SER A 1 82 ? 9.048 -30.079 18.747 1.00 79.44 82 SER A CA 1
ATOM 633 C C . SER A 1 82 ? 7.872 -30.158 17.770 1.00 79.44 82 SER A C 1
ATOM 635 O O . SER A 1 82 ? 7.203 -29.159 17.493 1.00 79.44 82 SER A O 1
ATOM 637 N N . LYS A 1 83 ? 7.582 -31.359 17.253 1.00 82.75 83 LYS A N 1
ATOM 638 C CA . LYS A 1 83 ? 6.438 -31.561 16.347 1.00 82.75 83 LYS A CA 1
ATOM 639 C C . LYS A 1 83 ? 5.122 -31.168 17.013 1.00 82.75 83 LYS A C 1
ATOM 641 O O . LYS A 1 83 ? 4.243 -30.641 16.343 1.00 82.75 83 LYS A O 1
ATOM 646 N N . GLU A 1 84 ? 5.012 -31.404 18.316 1.00 83.62 84 GLU A N 1
ATOM 647 C CA . GLU A 1 84 ? 3.854 -31.050 19.128 1.00 83.62 84 GLU A CA 1
ATOM 648 C C . GLU A 1 84 ? 3.657 -29.528 19.205 1.00 83.62 84 GLU A C 1
ATOM 650 O O . GLU A 1 84 ? 2.536 -29.053 19.032 1.00 83.62 84 GLU A O 1
ATOM 655 N N . HIS A 1 85 ? 4.729 -28.750 19.398 1.00 82.31 85 HIS A N 1
ATOM 656 C CA . HIS A 1 85 ? 4.631 -27.288 19.431 1.00 82.31 85 HIS A CA 1
ATOM 657 C C . HIS A 1 85 ? 4.320 -26.694 18.052 1.00 82.31 85 HIS A C 1
ATOM 659 O O . HIS A 1 85 ? 3.489 -25.795 17.941 1.00 82.31 85 HIS A O 1
ATOM 665 N N . LEU A 1 86 ? 4.916 -27.235 16.983 1.00 85.44 86 LEU A N 1
ATOM 666 C CA . LEU A 1 86 ? 4.581 -26.831 15.614 1.00 85.44 86 LEU A CA 1
ATOM 667 C C . LEU A 1 86 ? 3.112 -27.112 15.289 1.00 85.44 86 LEU A C 1
ATOM 669 O O . LEU A 1 86 ? 2.440 -26.250 14.734 1.00 85.44 86 LEU A O 1
ATOM 673 N N . GLN A 1 87 ? 2.594 -28.280 15.677 1.00 87.94 87 GLN A N 1
ATOM 674 C CA . GLN A 1 87 ? 1.179 -28.599 15.499 1.00 87.94 87 GLN A CA 1
ATOM 675 C C . GLN A 1 87 ? 0.285 -27.611 16.259 1.00 87.94 87 GLN A C 1
ATOM 677 O O . GLN A 1 87 ? -0.682 -27.111 15.693 1.00 87.94 87 GLN A O 1
ATOM 682 N N . GLN A 1 88 ? 0.634 -27.279 17.504 1.00 87.44 88 GLN A N 1
ATOM 683 C CA . GLN A 1 88 ? -0.100 -26.279 18.278 1.00 87.44 88 GLN A CA 1
ATOM 684 C C . GLN A 1 88 ? -0.105 -24.913 17.578 1.00 87.44 88 GLN A C 1
ATOM 686 O O . GLN A 1 88 ? -1.146 -24.275 17.488 1.00 87.44 88 GLN A O 1
ATOM 691 N N . LEU A 1 89 ? 1.035 -24.449 17.060 1.00 89.69 89 LEU A N 1
ATOM 692 C CA . LEU A 1 89 ? 1.099 -23.179 16.333 1.00 89.69 89 LEU A CA 1
ATOM 693 C C . LEU A 1 89 ? 0.245 -23.202 15.061 1.00 89.69 89 LEU A C 1
ATOM 695 O O . LEU A 1 89 ? -0.428 -22.215 14.773 1.00 89.69 89 LEU A O 1
ATOM 699 N N . ASP A 1 90 ? 0.238 -24.315 14.328 1.00 90.88 90 ASP A N 1
ATOM 700 C CA . ASP A 1 90 ? -0.575 -24.481 13.119 1.00 90.88 90 ASP A CA 1
ATOM 701 C C . ASP A 1 90 ? -2.081 -24.444 13.419 1.00 90.88 90 ASP A C 1
ATOM 703 O O . ASP A 1 90 ? -2.843 -23.795 12.705 1.00 90.88 90 ASP A O 1
ATOM 707 N N . GLU A 1 91 ? -2.509 -25.048 14.534 1.00 93.62 91 GLU A N 1
ATOM 708 C CA . GLU A 1 91 ? -3.905 -25.025 15.000 1.00 93.62 91 GLU A CA 1
ATOM 709 C C . GLU A 1 91 ? -4.434 -23.598 15.229 1.00 93.62 91 GLU A C 1
ATOM 711 O O . GLU A 1 91 ? -5.625 -23.352 15.041 1.00 93.62 91 GLU A O 1
ATOM 716 N N . PHE A 1 92 ? -3.552 -22.650 15.567 1.00 94.69 92 PHE A N 1
ATOM 717 C CA . PHE A 1 92 ? -3.865 -21.224 15.723 1.00 94.69 92 PHE A CA 1
ATOM 718 C C . PHE A 1 92 ? -3.442 -20.362 14.514 1.00 94.69 92 PHE A C 1
ATOM 720 O O . PHE A 1 92 ? -3.556 -19.135 14.566 1.00 94.69 92 PHE A O 1
ATOM 727 N N . GLY A 1 93 ? -2.958 -20.974 13.428 1.00 95.00 93 GLY A N 1
ATOM 728 C CA . GLY A 1 93 ? -2.585 -20.299 12.180 1.00 95.00 93 GLY A CA 1
ATOM 729 C C . GLY A 1 93 ? -1.220 -19.603 12.198 1.00 95.00 93 GLY A C 1
ATOM 730 O O . GLY A 1 93 ? -0.957 -18.751 11.357 1.00 95.00 93 GLY A O 1
ATOM 731 N N . LEU A 1 94 ? -0.333 -19.938 13.139 1.00 93.44 94 LEU A N 1
ATOM 732 C CA . LEU A 1 94 ? 0.907 -19.200 13.425 1.00 93.44 94 LEU A CA 1
ATOM 733 C C . LEU A 1 94 ? 2.176 -19.721 12.715 1.00 93.44 94 LEU A C 1
ATOM 735 O O . LEU A 1 94 ? 3.295 -19.403 13.130 1.00 93.44 94 LEU A O 1
ATOM 739 N N . LEU A 1 95 ? 2.029 -20.526 11.657 1.00 87.19 95 LEU A N 1
ATOM 740 C CA . LEU A 1 95 ? 3.164 -21.086 10.905 1.00 87.19 95 LEU A CA 1
ATOM 741 C C . LEU A 1 95 ? 3.330 -20.523 9.493 1.00 87.19 95 LEU A C 1
ATOM 743 O O . LEU A 1 95 ? 4.447 -20.204 9.092 1.00 87.19 95 LEU A O 1
ATOM 747 N N . HIS A 1 96 ? 2.251 -20.466 8.717 1.00 88.94 96 HIS A N 1
ATOM 748 C CA . HIS A 1 96 ? 2.330 -20.264 7.272 1.00 88.94 96 HIS A CA 1
ATOM 749 C C . HIS A 1 96 ? 2.414 -18.787 6.882 1.00 88.94 96 HIS A C 1
ATOM 751 O O . HIS A 1 96 ? 3.494 -18.206 6.821 1.00 88.94 96 HIS A O 1
ATOM 757 N N . ASP A 1 97 ? 1.274 -18.179 6.572 1.00 90.62 97 ASP A N 1
ATOM 758 C CA . ASP A 1 97 ? 1.172 -16.769 6.214 1.00 90.62 97 ASP A CA 1
ATOM 759 C C . ASP A 1 97 ? 1.292 -15.855 7.443 1.00 90.62 97 ASP A C 1
ATOM 761 O O . ASP A 1 97 ? 1.725 -14.712 7.308 1.00 90.62 97 ASP A O 1
ATOM 765 N N . CYS A 1 98 ? 1.004 -16.357 8.647 1.00 94.12 98 CYS A N 1
ATOM 766 C CA . CYS A 1 98 ? 1.190 -15.638 9.908 1.00 94.12 98 CYS A CA 1
ATOM 767 C C . CYS A 1 98 ? 2.316 -16.236 10.785 1.00 94.12 98 CYS A C 1
ATOM 769 O O . CYS A 1 98 ? 2.042 -16.658 11.906 1.00 94.12 98 CYS A O 1
ATOM 771 N N . PRO A 1 99 ? 3.586 -16.283 10.336 1.00 92.25 99 PRO A N 1
ATOM 772 C CA . PRO A 1 99 ? 4.657 -16.890 11.122 1.00 92.25 99 PRO A CA 1
ATOM 773 C C . PRO A 1 99 ? 4.985 -16.074 12.381 1.00 92.25 99 PRO A C 1
ATOM 775 O O . PRO A 1 99 ? 5.068 -14.845 12.341 1.00 92.25 99 PRO A O 1
ATOM 778 N N . VAL A 1 100 ? 5.280 -16.753 13.492 1.00 92.44 100 VAL A N 1
ATOM 779 C CA . VAL A 1 100 ? 5.819 -16.101 14.701 1.00 92.44 100 VAL A CA 1
ATOM 780 C C . VAL A 1 100 ? 7.104 -15.325 14.379 1.00 92.44 100 VAL A C 1
ATOM 782 O O . VAL A 1 100 ? 7.991 -15.815 13.678 1.00 92.44 100 VAL A O 1
ATOM 785 N N . PHE A 1 101 ? 7.239 -14.118 14.937 1.00 91.94 101 PHE A N 1
ATOM 786 C CA . PHE A 1 101 ? 8.430 -13.282 14.778 1.00 91.94 101 PHE A CA 1
ATOM 787 C C . PHE A 1 101 ? 8.830 -12.564 16.082 1.00 91.94 101 PHE A C 1
ATOM 789 O O . PHE A 1 101 ? 7.969 -12.275 16.918 1.00 91.94 101 PHE A O 1
ATOM 796 N N . PRO A 1 102 ? 10.119 -12.197 16.256 1.00 91.06 102 PRO A N 1
ATOM 797 C CA . PRO A 1 102 ? 10.589 -11.509 17.459 1.00 91.06 102 PRO A CA 1
ATOM 798 C C . PRO A 1 102 ? 9.883 -10.172 17.738 1.00 91.06 102 PRO A C 1
ATOM 800 O O . PRO A 1 102 ? 10.150 -9.145 17.099 1.00 91.06 102 PRO A O 1
ATOM 803 N N . GLY A 1 103 ? 9.040 -10.151 18.772 1.00 93.12 103 GLY A N 1
ATOM 804 C CA . GLY A 1 103 ? 8.215 -8.998 19.147 1.00 93.12 103 GLY A CA 1
ATOM 805 C C . GLY A 1 103 ? 6.772 -9.055 18.637 1.00 93.12 103 GLY A C 1
ATOM 806 O O . GLY A 1 103 ? 6.123 -8.010 18.585 1.00 93.12 103 GLY A O 1
ATOM 807 N N . LEU A 1 104 ? 6.267 -10.241 18.279 1.00 95.69 104 LEU A N 1
ATOM 808 C CA . LEU A 1 104 ? 4.865 -10.466 17.918 1.00 95.69 104 LEU A CA 1
ATOM 809 C C . LEU A 1 104 ? 3.893 -9.932 18.984 1.00 95.69 104 LEU A C 1
ATOM 811 O O . LEU A 1 104 ? 2.997 -9.153 18.657 1.00 95.69 104 LEU A O 1
ATOM 815 N N . GLY A 1 105 ? 4.100 -10.273 20.260 1.00 96.25 105 GLY A N 1
ATOM 816 C CA . GLY A 1 105 ? 3.241 -9.799 21.350 1.00 96.25 105 GLY A CA 1
ATOM 817 C C . GLY A 1 105 ? 3.207 -8.269 21.482 1.00 96.25 105 GLY A C 1
ATOM 818 O O . GLY A 1 105 ? 2.147 -7.685 21.721 1.00 96.25 105 GLY A O 1
ATOM 819 N N . ASP A 1 106 ? 4.343 -7.600 21.262 1.00 96.00 106 ASP A N 1
ATOM 820 C CA . ASP A 1 106 ? 4.414 -6.134 21.234 1.00 96.00 106 ASP A CA 1
ATOM 821 C C . ASP A 1 106 ? 3.646 -5.561 20.041 1.00 96.00 106 ASP A C 1
ATOM 823 O O . ASP A 1 106 ? 2.896 -4.600 20.198 1.00 96.00 106 ASP A O 1
ATOM 827 N N . TYR A 1 107 ? 3.799 -6.155 18.854 1.00 97.50 107 TYR A N 1
ATOM 828 C CA . TYR A 1 107 ? 3.052 -5.760 17.662 1.00 97.50 107 TYR A CA 1
ATOM 829 C C . TYR A 1 107 ? 1.536 -5.865 17.883 1.00 97.50 107 TYR A C 1
ATOM 831 O O . TYR A 1 107 ? 0.821 -4.892 17.638 1.00 97.50 107 TYR A O 1
ATOM 839 N N . VAL A 1 108 ? 1.062 -6.997 18.413 1.00 97.75 108 VAL A N 1
ATOM 840 C CA . VAL A 1 108 ? -0.357 -7.237 18.726 1.00 97.75 108 VAL A CA 1
ATOM 841 C C . VAL A 1 108 ? -0.902 -6.160 19.667 1.00 97.75 108 VAL A C 1
ATOM 843 O O . VAL A 1 108 ? -1.926 -5.537 19.376 1.00 97.75 108 VAL A O 1
ATOM 846 N N . LYS A 1 109 ? -0.189 -5.878 20.765 1.00 98.12 109 LYS A N 1
ATOM 847 C CA . LYS A 1 109 ? -0.591 -4.851 21.740 1.00 98.12 109 LYS A CA 1
ATOM 848 C C . LYS A 1 109 ? -0.602 -3.449 21.139 1.00 98.12 109 LYS A C 1
ATOM 850 O O . LYS A 1 109 ? -1.520 -2.682 21.415 1.00 98.12 109 LYS A O 1
ATOM 855 N N . GLN A 1 110 ? 0.395 -3.104 20.326 1.00 98.31 110 GLN A N 1
ATOM 856 C CA . GLN A 1 110 ? 0.501 -1.781 19.709 1.00 98.31 110 GLN A CA 1
ATOM 857 C C . GLN A 1 110 ? -0.592 -1.553 18.656 1.00 98.31 110 GLN A C 1
ATOM 859 O O . GLN A 1 110 ? -1.211 -0.490 18.654 1.00 98.31 110 GLN A O 1
ATOM 864 N N . ALA A 1 111 ? -0.883 -2.551 17.815 1.00 98.06 111 ALA A N 1
ATOM 865 C CA . ALA A 1 111 ? -1.943 -2.468 16.812 1.00 98.06 111 ALA A CA 1
ATOM 866 C C . ALA A 1 111 ? -3.332 -2.328 17.464 1.00 98.06 111 ALA A C 1
ATOM 868 O O . ALA A 1 111 ? -4.067 -1.385 17.164 1.00 98.06 111 ALA A O 1
ATOM 869 N N . ALA A 1 112 ? -3.671 -3.196 18.424 1.00 98.62 112 ALA A N 1
ATOM 870 C CA . ALA A 1 112 ? -4.933 -3.086 19.161 1.00 98.62 112 ALA A CA 1
ATOM 871 C C . ALA A 1 112 ? -5.018 -1.765 19.949 1.00 98.62 112 ALA A C 1
ATOM 873 O O . ALA A 1 112 ? -6.021 -1.052 19.890 1.00 98.62 112 ALA A O 1
ATOM 874 N N . GLY A 1 113 ? -3.934 -1.391 20.634 1.00 98.75 113 GLY A N 1
ATOM 875 C CA . GLY A 1 113 ? -3.846 -0.172 21.434 1.00 98.75 113 GLY A CA 1
ATOM 876 C C . GLY A 1 113 ? -3.993 1.094 20.607 1.00 98.75 113 GLY A C 1
ATOM 877 O O . GLY A 1 113 ? -4.585 2.068 21.074 1.00 98.75 113 GLY A O 1
ATOM 878 N N . GLY A 1 114 ? -3.496 1.084 19.371 1.00 98.75 114 GLY A N 1
ATOM 879 C CA . GLY A 1 114 ? -3.653 2.182 18.431 1.00 98.75 114 GLY A CA 1
ATOM 880 C C . GLY A 1 114 ? -5.110 2.382 18.024 1.00 98.75 114 GLY A C 1
ATOM 881 O O . GLY A 1 114 ? -5.636 3.491 18.140 1.00 98.75 114 GLY A O 1
ATOM 882 N N . THR A 1 115 ? -5.801 1.305 17.647 1.00 98.88 115 THR A N 1
ATOM 883 C CA . THR A 1 115 ? -7.216 1.375 17.254 1.00 98.88 115 THR A CA 1
ATOM 884 C C . THR A 1 115 ? -8.112 1.792 18.424 1.00 98.88 115 THR A C 1
ATOM 886 O O . THR A 1 115 ? -8.942 2.688 18.266 1.00 98.88 115 THR A O 1
ATOM 889 N N . ILE A 1 116 ? -7.893 1.263 19.634 1.00 98.75 116 ILE A N 1
ATOM 890 C CA . ILE A 1 116 ? -8.633 1.697 20.833 1.00 98.75 116 ILE A CA 1
ATOM 891 C C . ILE A 1 116 ? -8.341 3.166 21.178 1.00 98.75 116 ILE A C 1
ATOM 893 O O . ILE A 1 116 ? -9.253 3.906 21.559 1.00 98.75 116 ILE A O 1
ATOM 897 N N . ALA A 1 117 ? -7.099 3.633 21.015 1.00 98.75 117 ALA A N 1
ATOM 898 C CA . ALA A 1 117 ? -6.761 5.040 21.221 1.00 98.75 117 ALA A CA 1
ATOM 899 C C . ALA A 1 117 ? -7.521 5.960 20.250 1.00 98.75 117 ALA A C 1
ATOM 901 O O . ALA A 1 117 ? -8.088 6.964 20.688 1.00 98.75 117 ALA A O 1
ATOM 902 N N . ALA A 1 118 ? -7.584 5.596 18.963 1.00 98.75 118 ALA A N 1
ATOM 903 C CA . ALA A 1 118 ? -8.350 6.315 17.944 1.00 98.75 118 ALA A CA 1
ATOM 904 C C . ALA A 1 118 ? -9.848 6.352 18.279 1.00 98.75 118 ALA A C 1
ATOM 906 O O . ALA A 1 118 ? -10.454 7.425 18.313 1.00 98.75 118 ALA A O 1
ATOM 907 N N . VAL A 1 119 ? -10.428 5.195 18.613 1.00 98.69 119 VAL A N 1
ATOM 908 C CA . VAL A 1 119 ? -11.834 5.066 19.025 1.00 98.69 119 VAL A CA 1
ATOM 909 C C . VAL A 1 119 ? -12.155 5.978 20.209 1.00 98.69 119 VAL A C 1
ATOM 911 O O . VAL A 1 119 ? -13.158 6.693 20.183 1.00 98.69 119 VAL A O 1
ATOM 914 N N . ARG A 1 120 ? -11.286 6.031 21.225 1.00 98.44 120 ARG A N 1
ATOM 915 C CA . ARG A 1 120 ? -11.478 6.904 22.393 1.00 98.44 120 ARG A CA 1
ATOM 916 C C . ARG A 1 120 ? -11.451 8.391 22.033 1.00 98.44 120 ARG A C 1
ATOM 918 O O . ARG A 1 120 ? -12.185 9.159 22.654 1.00 98.44 120 ARG A O 1
ATOM 925 N N . GLN A 1 121 ? -10.678 8.813 21.025 1.00 98.44 121 GLN A N 1
ATOM 926 C CA . GLN A 1 121 ? -10.736 10.200 20.538 1.00 98.44 121 GLN A CA 1
ATOM 927 C C . GLN A 1 121 ? -12.115 10.530 19.949 1.00 98.44 121 GLN A C 1
ATOM 929 O O . GLN A 1 121 ? -12.666 11.585 20.272 1.00 98.44 121 GLN A O 1
ATOM 934 N N . LEU A 1 122 ? -12.701 9.617 19.165 1.00 98.50 122 LEU A N 1
ATOM 935 C CA . LEU A 1 122 ? -14.045 9.783 18.594 1.00 98.50 122 LEU A CA 1
ATOM 936 C C . LEU A 1 122 ? -15.130 9.756 19.682 1.00 98.50 122 LEU A C 1
ATOM 938 O O . LEU A 1 122 ? -15.987 10.636 19.761 1.00 98.50 122 LEU A O 1
ATOM 942 N N . MET A 1 123 ? -15.076 8.773 20.585 1.00 98.19 123 MET A N 1
ATOM 943 C CA . MET A 1 123 ? -16.054 8.624 21.666 1.00 98.19 123 MET A CA 1
ATOM 944 C C . MET A 1 123 ? -16.038 9.799 22.640 1.00 98.19 123 MET A C 1
ATOM 946 O O . MET A 1 123 ? -17.095 10.194 23.127 1.00 98.19 123 MET A O 1
ATOM 950 N N . ASN A 1 124 ? -14.882 10.399 22.907 1.00 96.69 124 ASN A N 1
ATOM 951 C CA . ASN A 1 124 ? -14.792 11.555 23.799 1.00 96.69 124 ASN A CA 1
ATOM 952 C C . ASN A 1 124 ? -15.097 12.875 23.078 1.00 96.69 124 ASN A C 1
ATOM 954 O O . ASN A 1 124 ? -15.036 13.933 23.700 1.00 96.69 124 ASN A O 1
ATOM 958 N N . GLY A 1 125 ? -15.404 12.828 21.776 1.00 95.94 125 GLY A N 1
ATOM 959 C CA . GLY A 1 125 ? -15.597 14.016 20.951 1.00 95.94 125 GLY A CA 1
ATOM 960 C C . GLY A 1 125 ? -14.346 14.888 20.902 1.00 95.94 125 GLY A C 1
ATOM 961 O O . GLY A 1 125 ? -14.468 16.102 20.831 1.00 95.94 125 GLY A O 1
ATOM 962 N N . SER A 1 126 ? -13.155 14.294 21.022 1.00 96.00 126 SER A N 1
ATOM 963 C CA . SER A 1 126 ? -11.865 14.982 20.865 1.00 96.00 126 SER A CA 1
ATOM 964 C C . SER A 1 126 ? -11.387 14.991 19.411 1.00 96.00 126 SER A C 1
ATOM 966 O O . SER A 1 126 ? -10.513 15.784 19.071 1.00 96.00 126 SER A O 1
ATOM 968 N N . ALA A 1 127 ? -11.962 14.130 18.571 1.00 96.81 127 ALA A N 1
ATOM 969 C CA . ALA A 1 127 ? -11.767 14.097 17.131 1.00 96.81 127 ALA A CA 1
ATOM 970 C C . ALA A 1 127 ? -13.088 13.764 16.429 1.00 96.81 127 ALA A C 1
ATOM 972 O O . ALA A 1 127 ? -13.922 13.045 16.981 1.00 96.81 127 ALA A O 1
ATOM 973 N N . ASP A 1 128 ? -13.237 14.275 15.215 1.00 97.62 128 ASP A N 1
ATOM 974 C CA . ASP A 1 128 ? -14.308 13.938 14.278 1.00 97.62 128 ASP A CA 1
ATOM 975 C C . ASP A 1 128 ? -13.823 12.855 13.302 1.00 97.62 128 ASP A C 1
ATOM 977 O O . ASP A 1 128 ? -14.570 11.940 12.963 1.00 97.62 128 ASP A O 1
ATOM 981 N N . VAL A 1 129 ? -12.535 12.891 12.934 1.00 98.38 129 VAL A N 1
ATOM 982 C CA . VAL A 1 129 ? -11.861 11.830 12.173 1.00 98.38 129 VAL A CA 1
ATOM 983 C C . VAL A 1 129 ? -10.642 11.335 12.945 1.00 98.38 129 VAL A C 1
ATOM 985 O O . VAL A 1 129 ? -9.813 12.130 13.388 1.00 98.38 129 VAL A O 1
ATOM 988 N N . ALA A 1 130 ? -10.507 10.021 13.101 1.00 98.62 130 ALA A N 1
ATOM 989 C CA . ALA A 1 130 ? -9.341 9.394 13.712 1.00 98.62 130 ALA A CA 1
ATOM 990 C C . ALA A 1 130 ? -8.689 8.420 12.727 1.00 98.62 130 ALA A C 1
ATOM 992 O O . ALA A 1 130 ? -9.380 7.635 12.087 1.00 98.62 130 ALA A O 1
ATOM 993 N N . ILE A 1 131 ? -7.365 8.471 12.604 1.00 98.75 131 ILE A N 1
ATOM 994 C CA . ILE A 1 131 ? -6.592 7.718 11.611 1.00 98.75 131 ILE A CA 1
ATOM 995 C C . ILE A 1 131 ? -5.609 6.789 12.324 1.00 98.75 131 ILE A C 1
ATOM 997 O O . ILE A 1 131 ? -4.827 7.248 13.158 1.00 98.75 131 ILE A O 1
ATOM 1001 N N . HIS A 1 132 ? -5.599 5.506 11.964 1.00 98.69 132 HIS A N 1
ATOM 1002 C CA . HIS A 1 132 ? -4.619 4.527 12.435 1.00 98.69 132 HIS A CA 1
ATOM 1003 C C . HIS A 1 132 ? -4.199 3.568 11.305 1.00 98.69 132 HIS A C 1
ATOM 1005 O O . HIS A 1 132 ? -4.795 2.512 11.093 1.00 98.69 132 HIS A O 1
ATOM 1011 N N . TRP A 1 133 ? -3.135 3.932 10.579 1.00 98.50 133 TRP A N 1
ATOM 1012 C CA . TRP A 1 133 ? -2.663 3.180 9.405 1.00 98.50 133 TRP A CA 1
ATOM 1013 C C . TRP A 1 133 ? -1.992 1.831 9.714 1.00 98.50 133 TRP A C 1
ATOM 1015 O O . TRP A 1 133 ? -1.880 0.992 8.822 1.00 98.50 133 TRP A O 1
ATOM 1025 N N . ASP A 1 134 ? -1.584 1.576 10.959 1.00 98.06 134 ASP A N 1
ATOM 1026 C CA . ASP A 1 134 ? -1.007 0.280 11.347 1.00 98.06 134 ASP A CA 1
ATOM 1027 C C . ASP A 1 134 ? -2.054 -0.787 11.718 1.00 98.06 134 ASP A C 1
ATOM 1029 O O . ASP A 1 134 ? -1.731 -1.986 11.733 1.00 98.06 134 ASP A O 1
ATOM 1033 N N . GLY A 1 135 ? -3.297 -0.359 11.965 1.00 97.31 135 GLY A N 1
ATOM 1034 C CA . GLY A 1 135 ? -4.460 -1.214 12.208 1.00 97.31 135 GLY A CA 1
ATOM 1035 C C . GLY A 1 135 ? -5.122 -1.719 10.924 1.00 97.31 135 GLY A C 1
ATOM 1036 O O . GLY A 1 135 ? -4.516 -1.722 9.850 1.00 97.31 135 GLY A O 1
ATOM 1037 N N . GLY A 1 136 ? -6.382 -2.139 11.029 1.00 97.50 136 GLY A N 1
ATOM 1038 C CA . GLY A 1 136 ? -7.165 -2.619 9.883 1.00 97.50 136 GLY A CA 1
ATOM 1039 C C . GLY A 1 136 ? -6.943 -4.099 9.556 1.00 97.50 136 GLY A C 1
ATOM 1040 O O . GLY A 1 136 ? -7.041 -4.504 8.397 1.00 97.50 136 GLY A O 1
ATOM 1041 N N . ARG A 1 137 ? -6.607 -4.915 10.561 1.00 96.12 137 ARG A N 1
ATOM 1042 C CA . ARG A 1 137 ? -6.260 -6.337 10.427 1.00 96.12 137 ARG A CA 1
ATOM 1043 C C . ARG A 1 137 ? -7.512 -7.216 10.438 1.00 96.12 137 ARG A C 1
ATOM 1045 O O . ARG A 1 137 ? -7.852 -7.847 11.433 1.00 96.12 137 ARG A O 1
ATOM 1052 N N . HIS A 1 138 ? -8.214 -7.238 9.308 1.00 95.38 138 HIS A N 1
ATOM 1053 C CA . HIS A 1 138 ? -9.550 -7.837 9.193 1.00 95.38 138 HIS A CA 1
ATOM 1054 C C . HIS A 1 138 ? -9.609 -9.369 9.087 1.00 95.38 138 HIS A C 1
ATOM 1056 O O . HIS A 1 138 ? -10.676 -9.935 9.306 1.00 95.38 138 HIS A O 1
ATOM 1062 N N . HIS A 1 139 ? -8.498 -10.053 8.794 1.00 95.38 139 HIS A N 1
ATOM 1063 C CA . HIS A 1 139 ? -8.498 -11.507 8.588 1.00 95.38 139 HIS A CA 1
ATOM 1064 C C . HIS A 1 139 ? -8.298 -12.323 9.873 1.00 95.38 139 HIS A C 1
ATOM 1066 O O . HIS A 1 139 ? -8.478 -13.535 9.854 1.00 95.38 139 HIS A O 1
ATOM 1072 N N . ALA A 1 140 ? -7.949 -11.689 10.996 1.00 96.81 140 ALA A N 1
ATOM 1073 C CA . ALA A 1 140 ? -7.798 -12.398 12.262 1.00 96.81 140 ALA A CA 1
ATOM 1074 C C . ALA A 1 140 ? -9.169 -12.878 12.760 1.00 96.81 140 ALA A C 1
ATOM 1076 O O . ALA A 1 140 ? -10.097 -12.081 12.938 1.00 96.81 140 ALA A O 1
ATOM 1077 N N . HIS A 1 141 ? -9.293 -14.175 13.015 1.00 97.06 141 HIS A N 1
ATOM 1078 C CA . HIS A 1 141 ? -10.486 -14.768 13.604 1.00 97.06 141 HIS A CA 1
ATOM 1079 C C . HIS A 1 141 ? -10.387 -14.779 15.132 1.00 97.06 141 HIS A C 1
ATOM 1081 O O . HIS A 1 141 ? -9.410 -14.322 15.725 1.00 97.06 141 HIS A O 1
ATOM 1087 N N . ARG A 1 142 ? -11.426 -15.308 15.785 1.00 97.38 142 ARG A N 1
ATOM 1088 C CA . ARG A 1 142 ? -11.475 -15.426 17.243 1.00 97.38 142 ARG A CA 1
ATOM 1089 C C . ARG A 1 142 ? -10.277 -16.205 17.797 1.00 97.38 142 ARG A C 1
ATOM 1091 O O . ARG A 1 142 ? -9.621 -15.744 18.725 1.00 97.38 142 ARG A O 1
ATOM 1098 N N . ASP A 1 143 ? -9.997 -17.345 17.175 1.00 96.62 143 ASP A N 1
ATOM 1099 C CA . ASP A 1 143 ? -9.076 -18.365 17.677 1.00 96.62 143 ASP A CA 1
ATOM 1100 C C . ASP A 1 143 ? -8.002 -18.720 16.630 1.00 96.62 143 ASP A C 1
ATOM 1102 O O . ASP A 1 143 ? -7.418 -19.792 16.692 1.00 96.62 143 ASP A O 1
ATOM 1106 N N . PHE A 1 144 ? -7.797 -17.878 15.609 1.00 96.31 144 PHE A N 1
ATOM 1107 C CA . PHE A 1 144 ? -6.950 -18.222 14.462 1.00 96.31 144 PHE A CA 1
ATOM 1108 C C . PHE A 1 144 ? -6.396 -16.973 13.762 1.00 96.31 144 PHE A C 1
ATOM 1110 O O . PHE A 1 144 ? -7.158 -16.062 13.414 1.00 96.31 144 PHE A O 1
ATOM 1117 N N . ALA A 1 145 ? -5.082 -16.937 13.537 1.00 97.25 145 ALA A N 1
ATOM 1118 C CA . ALA A 1 145 ? -4.411 -15.933 12.716 1.00 97.25 145 ALA A CA 1
ATOM 1119 C C . ALA A 1 145 ? -4.511 -16.305 11.230 1.00 97.25 145 ALA A C 1
ATOM 1121 O O . ALA A 1 145 ? -4.340 -17.460 10.864 1.00 97.25 145 ALA A O 1
ATOM 1122 N N . SER A 1 146 ? -4.785 -15.334 10.360 1.00 95.75 146 SER A N 1
ATOM 1123 C CA . SER A 1 146 ? -4.906 -15.568 8.913 1.00 95.75 146 SER A CA 1
ATOM 1124 C C . SER A 1 146 ? -4.606 -14.291 8.142 1.00 95.75 146 SER A C 1
ATOM 1126 O O . SER A 1 146 ? -4.845 -13.193 8.647 1.00 95.75 146 SER A O 1
ATOM 1128 N N . GLY A 1 147 ? -4.103 -14.398 6.912 1.00 92.00 147 GLY A N 1
ATOM 1129 C CA . GLY A 1 147 ? -3.902 -13.263 6.010 1.00 92.00 147 GLY A CA 1
ATOM 1130 C C . GLY A 1 147 ? -3.022 -12.170 6.616 1.00 92.00 147 GLY A C 1
ATOM 1131 O O . GLY A 1 147 ? -3.360 -10.985 6.553 1.00 92.00 147 GLY A O 1
ATOM 1132 N N . PHE A 1 148 ? -1.926 -12.566 7.269 1.00 94.94 148 PHE A N 1
ATOM 1133 C CA . PHE A 1 148 ? -0.998 -11.690 8.002 1.00 94.94 148 PH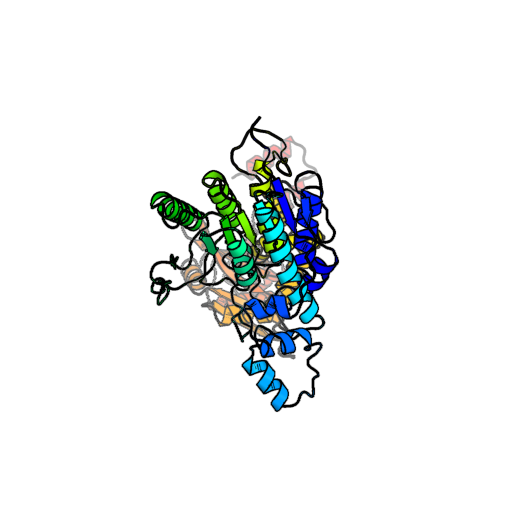E A CA 1
ATOM 1134 C C . PHE A 1 148 ? -1.617 -10.947 9.206 1.00 94.94 148 PHE A C 1
ATOM 1136 O O . PHE A 1 148 ? -1.019 -10.000 9.729 1.00 94.94 148 PHE A O 1
ATOM 1143 N N . CYS A 1 149 ? -2.819 -11.335 9.642 1.00 97.50 149 CYS A N 1
ATOM 1144 C CA . CYS A 1 149 ? -3.550 -10.709 10.738 1.00 97.50 149 CYS A CA 1
ATOM 1145 C C . CYS A 1 149 ? -3.512 -11.605 11.983 1.00 97.50 149 CYS A C 1
ATOM 1147 O O . CYS A 1 149 ? -4.106 -12.680 12.005 1.00 97.50 149 CYS A O 1
ATOM 1149 N N . TYR A 1 150 ? -2.854 -11.116 13.036 1.00 97.62 150 TYR A N 1
ATOM 1150 C CA . TYR A 1 150 ? -2.702 -11.813 14.323 1.00 97.62 150 TYR A CA 1
ATOM 1151 C C . TYR A 1 150 ? -3.734 -11.366 15.365 1.00 97.62 150 TYR A C 1
ATOM 1153 O O . TYR A 1 150 ? -4.070 -12.112 16.272 1.00 97.62 150 TYR A O 1
ATOM 1161 N N . VAL A 1 151 ? -4.236 -10.137 15.243 1.00 98.06 151 VAL A N 1
ATOM 1162 C CA . VAL A 1 151 ? -5.243 -9.542 16.128 1.00 98.06 151 VAL A CA 1
ATOM 1163 C C . VAL A 1 151 ? -6.276 -8.834 15.274 1.00 98.06 151 VAL A C 1
ATOM 1165 O O . VAL A 1 151 ? -5.904 -8.165 14.313 1.00 98.06 151 VAL A O 1
ATOM 1168 N N . ASN A 1 152 ? -7.558 -8.966 15.610 1.00 98.50 152 ASN A N 1
ATOM 1169 C CA . ASN A 1 152 ? -8.621 -8.245 14.919 1.00 98.50 152 ASN A CA 1
ATOM 1170 C C . ASN A 1 152 ? -8.889 -6.919 15.635 1.00 98.50 152 ASN A C 1
ATOM 1172 O O . ASN A 1 152 ? -9.838 -6.769 16.409 1.00 98.50 152 ASN A O 1
ATOM 1176 N N . ASP A 1 153 ? -8.008 -5.947 15.398 1.00 98.75 153 ASP A N 1
ATOM 1177 C CA . ASP A 1 153 ? -8.101 -4.623 16.014 1.00 98.75 153 ASP A CA 1
ATOM 1178 C C . ASP A 1 153 ? -9.393 -3.886 15.618 1.00 98.75 153 ASP A C 1
ATOM 1180 O O . ASP A 1 153 ? -9.916 -3.102 16.410 1.00 98.75 153 ASP A O 1
ATOM 1184 N N . ILE A 1 154 ? -9.949 -4.192 14.439 1.00 98.69 154 ILE A N 1
ATOM 1185 C CA . ILE A 1 154 ? -11.231 -3.658 13.965 1.00 98.69 154 ILE A CA 1
ATOM 1186 C C . ILE A 1 154 ? -12.367 -4.118 14.879 1.00 98.69 154 ILE A C 1
ATOM 1188 O O . ILE A 1 154 ? -13.123 -3.283 15.372 1.00 98.69 154 ILE A O 1
ATOM 1192 N N . VAL A 1 155 ? -12.486 -5.425 15.138 1.00 98.62 155 VAL A N 1
ATOM 1193 C CA . VAL A 1 155 ? -13.550 -5.966 15.998 1.00 98.62 155 VAL A CA 1
ATOM 1194 C C . VAL A 1 155 ? -13.423 -5.423 17.419 1.00 98.62 155 VAL A C 1
ATOM 1196 O O . VAL A 1 155 ? -14.417 -4.959 17.976 1.00 98.62 155 VAL A O 1
ATOM 1199 N N . LEU A 1 156 ? -12.211 -5.388 17.982 1.00 98.75 156 LEU A N 1
ATOM 1200 C CA . LEU A 1 156 ? -11.966 -4.784 19.297 1.00 98.75 156 LEU A CA 1
ATOM 1201 C C . LEU A 1 156 ? -12.371 -3.298 19.326 1.00 98.75 156 LEU A C 1
ATOM 1203 O O . LEU A 1 156 ? -13.039 -2.849 20.260 1.00 98.75 156 LEU A O 1
ATOM 1207 N N . GLY A 1 157 ? -12.036 -2.544 18.276 1.00 98.75 157 GLY A N 1
ATOM 1208 C CA . GLY A 1 157 ? -12.444 -1.151 18.111 1.00 98.75 157 GLY A CA 1
ATOM 1209 C C . GLY A 1 157 ? -13.962 -0.970 18.022 1.00 98.75 157 GLY A C 1
ATOM 1210 O O . GLY A 1 157 ? -14.513 -0.085 18.675 1.00 98.75 157 GLY A O 1
ATOM 1211 N N . ILE A 1 158 ? -14.659 -1.822 17.267 1.00 98.69 158 ILE A N 1
ATOM 1212 C CA . ILE A 1 158 ? -16.125 -1.799 17.142 1.00 98.69 158 ILE A CA 1
ATOM 1213 C C . ILE A 1 158 ? -16.799 -2.144 18.480 1.00 98.69 158 ILE A C 1
ATOM 1215 O O . ILE A 1 158 ? -17.774 -1.489 18.856 1.00 98.69 158 ILE A O 1
ATOM 1219 N N . LEU A 1 159 ? -16.272 -3.115 19.234 1.00 98.50 159 LEU A N 1
ATOM 1220 C CA . LEU A 1 159 ? -16.760 -3.445 20.579 1.00 98.50 159 LEU A CA 1
ATOM 1221 C C . LEU A 1 159 ? -16.600 -2.262 21.549 1.00 98.50 159 LEU A C 1
ATOM 1223 O O . LEU A 1 159 ? -17.521 -1.964 22.312 1.00 98.50 159 LEU A O 1
ATOM 1227 N N . GLU A 1 160 ? -15.475 -1.543 21.490 1.00 98.44 160 GLU A N 1
ATOM 1228 C CA . GLU A 1 160 ? -15.265 -0.315 22.269 1.00 98.44 160 GLU A CA 1
ATOM 1229 C C . GLU A 1 160 ? -16.235 0.798 21.833 1.00 98.44 160 GLU A C 1
ATOM 1231 O O . GLU A 1 160 ? -16.885 1.412 22.682 1.00 98.44 160 GLU A O 1
ATOM 1236 N N . LEU A 1 161 ? -16.421 1.011 20.522 1.00 98.50 161 LEU A N 1
ATOM 1237 C CA . LEU A 1 161 ? -17.382 1.983 19.982 1.00 98.50 161 LEU A CA 1
ATOM 1238 C C . LEU A 1 161 ? -18.807 1.708 20.469 1.00 98.50 161 LEU A C 1
ATOM 1240 O O . LEU A 1 161 ? -19.523 2.651 20.818 1.00 98.50 161 LEU A O 1
ATOM 1244 N N . HIS A 1 162 ? -19.208 0.438 20.556 1.00 97.50 162 HIS A N 1
ATOM 1245 C CA . HIS A 1 162 ? -20.531 0.035 21.032 1.00 97.50 162 HIS A CA 1
ATOM 1246 C C . HIS A 1 162 ? -20.827 0.408 22.488 1.00 97.50 162 HIS A C 1
ATOM 1248 O O . HIS A 1 162 ? -21.997 0.462 22.874 1.00 97.50 162 HIS A O 1
ATOM 1254 N N . LYS A 1 163 ? -19.813 0.773 23.284 1.00 97.50 163 LYS A N 1
ATOM 1255 C CA . LYS A 1 163 ? -20.022 1.343 24.625 1.00 97.50 163 LYS A CA 1
ATOM 1256 C C . LYS A 1 163 ? -20.704 2.719 24.582 1.00 97.50 163 LYS A C 1
ATOM 1258 O O . LYS A 1 163 ? -21.303 3.122 25.576 1.00 97.50 163 LYS A O 1
ATOM 1263 N N . LYS A 1 164 ? -20.639 3.440 23.451 1.00 97.38 164 LYS A N 1
ATOM 1264 C CA . LYS A 1 164 ? -21.291 4.753 23.257 1.00 97.38 164 LYS A CA 1
ATOM 1265 C C . LYS A 1 164 ? -22.244 4.791 22.061 1.00 97.38 164 LYS A C 1
ATOM 1267 O O . LYS A 1 164 ? -23.323 5.376 22.154 1.00 97.38 164 LYS A O 1
ATOM 1272 N N . PHE A 1 165 ? -21.853 4.207 20.935 1.00 96.69 165 PHE A N 1
ATOM 1273 C CA . PHE A 1 165 ? -22.570 4.295 19.669 1.00 96.69 165 PHE A CA 1
ATOM 1274 C C . PHE A 1 165 ? -23.413 3.043 19.430 1.00 96.69 165 PHE A C 1
ATOM 1276 O O . PHE A 1 165 ? -22.920 1.918 19.436 1.00 96.69 165 PHE A O 1
ATOM 1283 N N . LYS A 1 166 ? -24.716 3.222 19.197 1.00 93.56 166 LYS A N 1
ATOM 1284 C CA . LYS A 1 166 ? -25.635 2.087 19.021 1.00 93.56 166 LYS A CA 1
ATOM 1285 C C . LYS A 1 166 ? -25.436 1.389 17.681 1.00 93.56 166 LYS A C 1
ATOM 1287 O O . LYS A 1 166 ? -25.610 0.178 17.597 1.00 93.56 166 LYS A O 1
ATOM 1292 N N . LYS A 1 167 ? -25.117 2.157 16.640 1.00 94.06 167 LYS A N 1
ATOM 1293 C CA . LYS A 1 167 ? -24.978 1.662 15.273 1.00 94.06 167 LYS A CA 1
ATOM 1294 C C . LYS A 1 167 ? -23.631 2.080 14.707 1.00 94.06 167 LYS A C 1
ATOM 1296 O O . LYS A 1 167 ? -23.359 3.275 14.598 1.00 94.06 167 LYS A O 1
ATOM 1301 N N . VAL A 1 168 ? -22.828 1.091 14.343 1.00 96.25 168 VAL A N 1
ATOM 1302 C CA . VAL A 1 168 ? -21.530 1.259 13.692 1.00 96.25 168 VAL A CA 1
ATOM 1303 C C . VAL A 1 168 ? -21.670 0.738 12.265 1.00 96.25 168 VAL A C 1
ATOM 1305 O O . VAL A 1 168 ? -22.174 -0.369 12.079 1.00 96.25 168 VAL A O 1
ATOM 1308 N N . LEU A 1 169 ? -21.275 1.529 11.268 1.00 96.19 169 LEU A N 1
ATOM 1309 C CA . LEU A 1 169 ? -21.125 1.042 9.893 1.00 96.19 169 LEU A CA 1
ATOM 1310 C C . LEU A 1 169 ? -19.650 0.727 9.659 1.00 96.19 169 LEU A C 1
ATOM 1312 O O . LEU A 1 169 ? -18.806 1.601 9.834 1.00 96.19 169 LEU A O 1
ATOM 1316 N N . TYR A 1 170 ? -19.360 -0.510 9.269 1.00 97.06 170 TYR A N 1
ATOM 1317 C CA . TYR A 1 170 ? -18.034 -0.922 8.829 1.00 97.06 170 TYR A CA 1
ATOM 1318 C C . TYR A 1 170 ? -18.001 -0.973 7.301 1.00 97.06 170 TYR A C 1
ATOM 1320 O O . TYR A 1 170 ? -18.870 -1.592 6.688 1.00 97.06 170 TYR A O 1
ATOM 1328 N N . ILE A 1 171 ? -17.025 -0.294 6.706 1.00 96.56 171 ILE A N 1
ATOM 1329 C CA . ILE A 1 171 ? -16.765 -0.265 5.270 1.00 96.56 171 ILE A CA 1
ATOM 1330 C C . ILE A 1 171 ? -15.392 -0.891 5.050 1.00 96.56 171 ILE A C 1
ATOM 1332 O O . ILE A 1 171 ? -14.397 -0.427 5.608 1.00 96.56 171 ILE A O 1
ATOM 1336 N N . ASP A 1 172 ? -15.347 -1.926 4.226 1.00 95.38 172 ASP A N 1
ATOM 1337 C CA . ASP A 1 172 ? -14.119 -2.578 3.795 1.00 95.38 172 ASP A CA 1
ATOM 1338 C C . ASP A 1 172 ? -13.979 -2.395 2.284 1.00 95.38 172 ASP A C 1
ATOM 1340 O O . ASP A 1 172 ? -14.928 -2.644 1.539 1.00 95.38 172 ASP A O 1
ATOM 1344 N N . LEU A 1 173 ? -12.818 -1.915 1.840 1.00 90.31 173 LEU A N 1
ATOM 1345 C CA . LEU A 1 173 ? -12.495 -1.768 0.420 1.00 90.31 173 LEU A CA 1
ATOM 1346 C C . LEU A 1 173 ? -11.837 -3.029 -0.172 1.00 90.31 173 LEU A C 1
ATOM 1348 O O . LEU A 1 173 ? -11.377 -3.004 -1.314 1.00 90.31 173 LEU A O 1
ATOM 1352 N N . GLY A 1 174 ? -11.788 -4.111 0.609 1.00 78.00 174 GLY A N 1
ATOM 1353 C CA . GLY A 1 174 ? -11.307 -5.432 0.237 1.00 78.00 174 GLY A CA 1
ATOM 1354 C C . GLY A 1 174 ? -12.376 -6.327 -0.398 1.00 78.00 174 GLY A C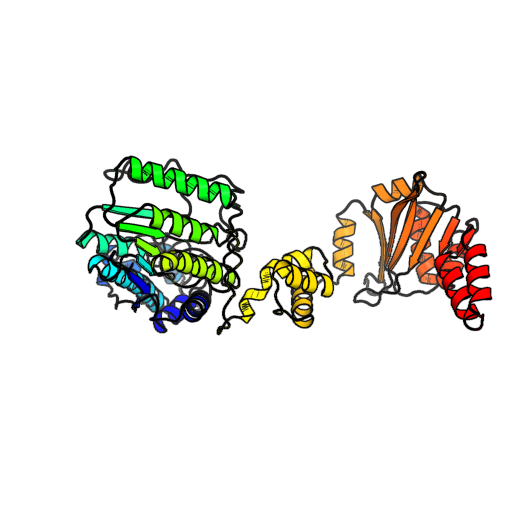 1
ATOM 1355 O O . GLY A 1 174 ? -13.148 -5.915 -1.263 1.00 78.00 174 GLY A O 1
ATOM 1356 N N . THR A 1 175 ? -12.368 -7.606 -0.028 1.00 68.19 175 THR A N 1
ATOM 1357 C CA . THR A 1 175 ? -13.049 -8.675 -0.773 1.00 68.19 175 THR A CA 1
ATOM 1358 C C . THR A 1 175 ? -14.186 -9.304 0.028 1.00 68.19 175 THR A C 1
ATOM 1360 O O . THR A 1 175 ? -14.201 -9.274 1.255 1.00 68.19 175 THR A O 1
ATOM 1363 N N . GLY A 1 176 ? -15.157 -9.893 -0.674 1.00 71.81 176 GLY A N 1
ATOM 1364 C CA . GLY A 1 176 ? -16.302 -10.559 -0.057 1.00 71.81 176 GLY A CA 1
ATOM 1365 C C . GLY A 1 176 ? -17.225 -11.203 -1.092 1.00 71.81 176 GLY A C 1
ATOM 1366 O O . GLY A 1 176 ? -17.322 -10.746 -2.232 1.00 71.81 176 GLY A O 1
ATOM 1367 N N . SER A 1 177 ? -17.894 -12.298 -0.717 1.00 78.62 177 SER A N 1
ATOM 1368 C CA . SER A 1 177 ? -18.833 -12.990 -1.612 1.00 78.62 177 SER A CA 1
ATOM 1369 C C . SER A 1 177 ? -20.172 -12.259 -1.677 1.00 78.62 177 SER A C 1
ATOM 1371 O O . SER A 1 177 ? -20.762 -11.956 -0.643 1.00 78.62 177 SER A O 1
ATOM 1373 N N . SER A 1 178 ? -20.727 -12.086 -2.879 1.00 85.38 178 SER A N 1
ATOM 1374 C CA . SER A 1 178 ? -22.071 -11.516 -3.076 1.00 85.38 178 SER A CA 1
ATOM 1375 C C . SER A 1 178 ? -23.195 -12.320 -2.429 1.00 85.38 178 SER A C 1
ATOM 1377 O O . SER A 1 178 ? -24.267 -11.782 -2.161 1.00 85.38 178 SER A O 1
ATOM 1379 N N . SER A 1 179 ? -22.969 -13.611 -2.178 1.00 87.31 179 SER A N 1
ATOM 1380 C CA . SER A 1 179 ? -23.940 -14.470 -1.502 1.00 87.31 179 SER A CA 1
ATOM 1381 C C . SER A 1 179 ? -23.928 -14.309 0.018 1.00 87.31 179 SER A C 1
ATOM 1383 O O . SER A 1 179 ? -24.862 -14.768 0.678 1.00 87.31 179 SER A O 1
ATOM 1385 N N . ASP A 1 180 ? -22.875 -13.715 0.585 1.00 88.75 180 ASP A N 1
ATOM 1386 C CA . ASP A 1 180 ? -22.791 -13.492 2.020 1.00 88.75 180 ASP A CA 1
ATOM 1387 C C . ASP A 1 180 ? -23.597 -12.248 2.405 1.00 88.75 180 ASP A C 1
ATOM 1389 O O . ASP A 1 180 ? -23.260 -11.116 2.062 1.00 88.75 180 ASP A O 1
ATOM 1393 N N . MET A 1 181 ? -24.697 -12.486 3.114 1.00 89.50 181 MET A N 1
ATOM 1394 C CA . MET A 1 181 ? -25.588 -11.453 3.641 1.00 89.50 181 MET A CA 1
ATOM 1395 C C . MET A 1 181 ? -25.655 -11.494 5.172 1.00 89.50 181 MET A C 1
ATOM 1397 O O . MET A 1 181 ? -26.602 -10.967 5.764 1.00 89.50 181 MET A O 1
ATOM 1401 N N . GLY A 1 182 ? -24.704 -12.165 5.825 1.00 90.94 182 GLY A N 1
ATOM 1402 C CA . GLY A 1 182 ? -24.744 -12.440 7.253 1.00 90.94 182 GLY A CA 1
ATOM 1403 C C . GLY A 1 182 ? -25.779 -13.504 7.638 1.00 90.94 182 GLY A C 1
ATOM 1404 O O . GLY A 1 182 ? -26.609 -13.959 6.844 1.00 90.94 182 GLY A O 1
ATOM 1405 N N . SER A 1 183 ? -25.747 -13.906 8.907 1.00 91.81 183 SER A N 1
ATOM 1406 C CA . SER A 1 183 ? -26.559 -15.000 9.446 1.00 91.81 183 SER A CA 1
ATOM 1407 C C . SER A 1 183 ? -27.286 -14.601 10.737 1.00 91.81 183 SER A C 1
ATOM 1409 O O . SER A 1 183 ? -26.997 -13.576 11.358 1.00 91.81 183 SER A O 1
ATOM 1411 N N . GLY A 1 184 ? -28.292 -15.391 11.132 1.00 94.38 184 GLY A N 1
ATOM 1412 C CA . GLY A 1 184 ? -29.065 -15.152 12.356 1.00 94.38 184 GLY A CA 1
ATOM 1413 C C . GLY A 1 184 ? -29.660 -13.739 12.421 1.00 94.38 184 GLY A C 1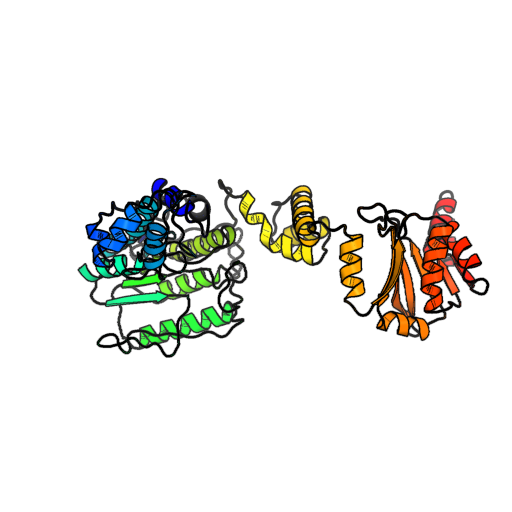
ATOM 1414 O O . GLY A 1 184 ? -30.301 -13.282 11.475 1.00 94.38 184 GLY A O 1
ATOM 1415 N N . LYS A 1 185 ? -29.424 -13.032 13.537 1.00 91.50 185 LYS A N 1
ATOM 1416 C CA . LYS A 1 185 ? -29.849 -11.630 13.723 1.00 91.50 185 LYS A CA 1
ATOM 1417 C C . LYS A 1 185 ? -29.105 -10.640 12.814 1.00 91.50 185 LYS A C 1
ATOM 1419 O O . LYS A 1 185 ? -29.628 -9.562 12.565 1.00 91.50 185 LYS A O 1
ATOM 1424 N N . GLY A 1 186 ? -27.922 -11.010 12.320 1.00 89.94 186 GLY A N 1
ATOM 1425 C CA . GLY A 1 186 ? -27.115 -10.216 11.391 1.00 89.94 186 GLY A CA 1
ATOM 1426 C C . GLY A 1 186 ? -27.479 -10.427 9.920 1.00 89.94 186 GLY A C 1
ATOM 1427 O O . GLY A 1 186 ? -26.884 -9.800 9.049 1.00 89.94 186 GLY A O 1
ATOM 1428 N N . LYS A 1 187 ? -28.464 -11.280 9.604 1.00 91.75 187 LYS A N 1
ATOM 1429 C CA . LYS A 1 187 ? -28.928 -11.449 8.222 1.00 91.75 187 LYS A CA 1
ATOM 1430 C C . LYS A 1 187 ? -29.395 -10.100 7.658 1.00 91.75 187 LYS A C 1
ATOM 1432 O O . LYS A 1 187 ? -30.121 -9.370 8.333 1.00 91.75 187 LYS A O 1
ATOM 1437 N N . LYS A 1 188 ? -28.995 -9.791 6.422 1.00 88.75 188 LYS A N 1
ATOM 1438 C CA . LYS A 1 188 ? -29.183 -8.501 5.727 1.00 88.75 188 LYS A CA 1
ATOM 1439 C C . LYS A 1 188 ? -28.420 -7.312 6.332 1.00 88.75 188 LYS A C 1
ATOM 1441 O O . LYS A 1 188 ? -28.747 -6.174 6.017 1.00 88.75 188 LYS A O 1
ATOM 1446 N N . HIS A 1 189 ? -27.436 -7.563 7.195 1.00 90.00 189 HIS A N 1
ATOM 1447 C CA . HIS A 1 189 ? -26.540 -6.527 7.727 1.00 90.00 189 HIS A CA 1
ATOM 1448 C C . HIS A 1 189 ? -25.111 -6.627 7.186 1.00 90.00 189 HIS A C 1
ATOM 1450 O O . HIS A 1 189 ? -24.289 -5.782 7.521 1.00 90.00 189 HIS A O 1
ATOM 1456 N N . ALA A 1 190 ? -24.827 -7.627 6.349 1.00 91.81 190 ALA A N 1
ATOM 1457 C CA . ALA A 1 190 ? -23.644 -7.644 5.502 1.00 91.81 190 ALA A CA 1
ATOM 1458 C C . ALA A 1 190 ? -24.070 -7.328 4.064 1.00 91.81 190 ALA A C 1
ATOM 1460 O O . ALA A 1 190 ? -25.019 -7.928 3.551 1.00 91.81 190 ALA A O 1
ATOM 1461 N N . LEU A 1 191 ? -23.386 -6.366 3.450 1.00 91.44 191 LEU A N 1
ATOM 1462 C CA . LEU A 1 191 ? -23.531 -6.005 2.047 1.00 91.44 191 LEU A CA 1
ATOM 1463 C C . LEU A 1 191 ? -22.176 -6.215 1.379 1.00 91.44 191 LEU A C 1
ATOM 1465 O O . LEU A 1 191 ? -21.201 -5.583 1.770 1.00 91.44 191 LEU A O 1
ATOM 1469 N N . ASN A 1 192 ? -22.139 -7.080 0.370 1.00 93.00 192 ASN A N 1
ATOM 1470 C CA . ASN A 1 192 ? -20.943 -7.364 -0.411 1.00 93.00 192 ASN A CA 1
ATOM 1471 C C . ASN A 1 192 ? -21.183 -6.966 -1.868 1.00 93.00 192 ASN A C 1
ATOM 1473 O O . ASN A 1 192 ? -22.127 -7.455 -2.494 1.00 93.00 192 ASN A O 1
ATOM 1477 N N . ILE A 1 193 ? -20.326 -6.095 -2.404 1.00 91.81 193 ILE A N 1
ATOM 1478 C CA . ILE A 1 193 ? -20.374 -5.643 -3.798 1.00 91.81 193 ILE A CA 1
ATOM 1479 C C . ILE A 1 193 ? -19.194 -6.275 -4.548 1.00 91.81 193 ILE A C 1
ATOM 1481 O O . ILE A 1 193 ? -18.078 -5.762 -4.466 1.00 91.81 193 ILE A O 1
ATOM 1485 N N . PRO A 1 194 ? -19.388 -7.409 -5.246 1.00 89.25 194 PRO A N 1
ATOM 1486 C CA . PRO A 1 194 ? -18.302 -8.040 -5.985 1.00 89.25 194 PRO A CA 1
ATOM 1487 C C . PRO A 1 194 ? -17.916 -7.179 -7.192 1.00 89.25 194 PRO A C 1
ATOM 1489 O O . PRO A 1 194 ? -18.772 -6.790 -7.988 1.00 89.25 194 PRO A O 1
ATOM 1492 N N . LEU A 1 195 ? -16.619 -6.938 -7.371 1.00 88.81 195 LEU A N 1
ATOM 1493 C CA . LEU A 1 195 ? -16.090 -6.236 -8.538 1.00 88.81 195 LEU A CA 1
ATOM 1494 C C . LEU A 1 195 ? -15.350 -7.212 -9.461 1.00 88.81 195 LEU A C 1
ATOM 1496 O O . LEU A 1 195 ? -14.615 -8.079 -8.974 1.00 88.81 195 LEU A O 1
ATOM 1500 N N . PRO A 1 196 ? -15.514 -7.098 -10.790 1.00 86.25 196 PRO A N 1
ATOM 1501 C CA . PRO A 1 196 ? -14.864 -8.002 -11.728 1.00 86.25 196 PRO A CA 1
ATOM 1502 C C . PRO A 1 196 ? -13.334 -7.816 -11.738 1.00 86.25 196 PRO A C 1
ATOM 1504 O O . PRO A 1 196 ? -12.822 -6.740 -11.401 1.00 86.25 196 PRO A O 1
ATOM 1507 N N . PRO A 1 197 ? -12.573 -8.831 -12.184 1.00 83.38 197 PRO A N 1
ATOM 1508 C CA . PRO A 1 197 ? -11.158 -8.662 -12.498 1.00 83.38 197 PRO A CA 1
ATOM 1509 C C . PRO A 1 197 ? -10.922 -7.499 -13.470 1.00 83.38 197 PRO A C 1
ATOM 1511 O O . PRO A 1 197 ? -11.772 -7.191 -14.301 1.00 83.38 197 PRO A O 1
ATOM 1514 N N . SER A 1 198 ? -9.745 -6.871 -13.406 1.00 80.94 198 SER A N 1
ATOM 1515 C CA . SER A 1 198 ? -9.378 -5.684 -14.202 1.00 80.94 198 SER A CA 1
ATOM 1516 C C . SER A 1 198 ? -10.181 -4.404 -13.938 1.00 80.94 198 SER A C 1
ATOM 1518 O O . SER A 1 198 ? -10.032 -3.452 -14.704 1.00 80.94 198 SER A O 1
ATOM 1520 N N . THR A 1 199 ? -10.967 -4.338 -12.856 1.00 84.50 199 THR A N 1
ATOM 1521 C CA . THR A 1 199 ? -11.613 -3.092 -12.402 1.00 84.50 199 THR A CA 1
ATOM 1522 C C . THR A 1 199 ? -10.597 -1.947 -12.303 1.00 84.50 199 THR A C 1
ATOM 1524 O O . THR A 1 199 ? -9.514 -2.124 -11.736 1.00 84.50 199 THR A O 1
ATOM 1527 N N . THR A 1 200 ? -10.931 -0.786 -12.876 1.00 85.00 200 THR A N 1
ATOM 1528 C CA . THR A 1 200 ? -10.092 0.424 -12.860 1.00 85.00 200 THR A CA 1
ATOM 1529 C C . THR A 1 200 ? -10.469 1.351 -11.706 1.00 85.00 200 THR A C 1
ATOM 1531 O O . THR A 1 200 ? -11.526 1.195 -11.091 1.00 85.00 200 THR A O 1
ATOM 1534 N N . SER A 1 201 ? -9.619 2.340 -11.418 1.00 84.00 201 SER A N 1
ATOM 1535 C CA . SER A 1 201 ? -9.888 3.349 -10.386 1.00 84.00 201 SER A CA 1
ATOM 1536 C C . SER A 1 201 ? -11.197 4.104 -10.618 1.00 84.00 201 SER A C 1
ATOM 1538 O O . SER A 1 201 ? -11.897 4.404 -9.658 1.00 84.00 201 SER A O 1
ATOM 1540 N N . GLU A 1 202 ? -11.538 4.404 -11.872 1.00 85.69 202 GLU A N 1
ATOM 1541 C CA . GLU A 1 202 ? -12.759 5.125 -12.238 1.00 85.69 202 GLU A CA 1
ATOM 1542 C C . GLU A 1 202 ? -13.997 4.302 -11.876 1.00 85.69 202 GLU A C 1
ATOM 1544 O O . GLU A 1 202 ? -14.840 4.767 -11.112 1.00 85.69 202 GLU A O 1
ATOM 1549 N N . THR A 1 203 ? -14.057 3.050 -12.343 1.00 91.25 203 THR A N 1
ATOM 1550 C CA . THR A 1 203 ? -15.170 2.137 -12.053 1.00 91.25 203 THR A CA 1
ATOM 1551 C C . THR A 1 203 ? -15.286 1.839 -10.561 1.00 91.25 203 THR A C 1
ATOM 1553 O O . THR A 1 203 ? -16.392 1.820 -10.022 1.00 91.25 203 THR A O 1
ATOM 1556 N N . PHE A 1 204 ? -14.158 1.628 -9.875 1.00 92.50 204 PHE A N 1
ATOM 1557 C CA . PHE A 1 204 ? -14.143 1.398 -8.431 1.00 92.50 204 PHE A CA 1
ATOM 1558 C C . PHE A 1 204 ? -14.728 2.594 -7.674 1.00 92.50 204 PHE A C 1
ATOM 1560 O O . PHE A 1 204 ? -15.591 2.430 -6.815 1.00 92.50 204 PHE A O 1
ATOM 1567 N N . LEU A 1 205 ? -14.286 3.807 -8.020 1.00 93.25 205 LEU A N 1
ATOM 1568 C CA . LEU A 1 205 ? -14.719 5.031 -7.358 1.00 93.25 205 LEU A CA 1
ATOM 1569 C C . LEU A 1 205 ? -16.197 5.339 -7.615 1.00 93.25 205 LEU A C 1
ATOM 1571 O O . LEU A 1 205 ? -16.894 5.764 -6.696 1.00 93.25 205 LEU A O 1
ATOM 1575 N N . GLU A 1 206 ? -16.673 5.135 -8.842 1.00 95.31 206 GLU A N 1
ATOM 1576 C CA . GLU A 1 206 ? -18.086 5.292 -9.201 1.00 95.31 206 GLU A CA 1
ATOM 1577 C C . GLU A 1 206 ? -18.956 4.290 -8.435 1.00 95.31 206 GLU A C 1
ATOM 1579 O O . GLU A 1 206 ? -19.888 4.693 -7.740 1.00 95.31 206 GLU A O 1
ATOM 1584 N N . THR A 1 207 ? -18.565 3.011 -8.429 1.00 95.31 207 THR A N 1
ATOM 1585 C CA . THR A 1 207 ? -19.287 1.966 -7.687 1.00 95.31 207 THR A CA 1
ATOM 1586 C C . THR A 1 207 ? -19.313 2.256 -6.185 1.00 95.31 207 THR A C 1
ATOM 1588 O O . THR A 1 207 ? -20.351 2.097 -5.540 1.00 95.31 207 THR A O 1
ATOM 1591 N N . PHE A 1 208 ? -18.193 2.717 -5.616 1.00 95.88 208 PHE A N 1
ATOM 1592 C CA . PHE A 1 208 ? -18.120 3.128 -4.215 1.00 95.88 208 PHE A CA 1
ATOM 1593 C C . PHE A 1 208 ? -19.093 4.273 -3.916 1.00 95.88 208 PHE A C 1
ATOM 1595 O O . PHE A 1 208 ? -19.854 4.184 -2.953 1.00 95.88 208 PHE A O 1
ATOM 1602 N N . LYS A 1 209 ? -19.104 5.326 -4.746 1.00 95.38 209 LYS A N 1
ATOM 1603 C CA . LYS A 1 209 ? -20.003 6.480 -4.585 1.00 95.38 209 LYS A CA 1
ATOM 1604 C C . LYS A 1 209 ? -21.469 6.063 -4.633 1.00 95.38 209 LYS A C 1
ATOM 1606 O O . LYS A 1 209 ? -22.223 6.416 -3.731 1.00 95.38 209 LYS A O 1
ATOM 1611 N N . GLU A 1 210 ? -21.864 5.300 -5.649 1.00 94.69 210 GLU A N 1
ATOM 1612 C CA . GLU A 1 210 ? -23.248 4.844 -5.812 1.00 94.69 210 GLU A CA 1
ATOM 1613 C C . GLU A 1 210 ? -23.691 3.940 -4.660 1.00 94.69 210 GLU A C 1
ATOM 1615 O O . GLU A 1 210 ? -24.787 4.103 -4.117 1.00 94.69 210 GLU A O 1
ATOM 1620 N N . THR A 1 211 ? -22.821 3.017 -4.241 1.00 93.25 211 THR A N 1
ATOM 1621 C CA . THR A 1 211 ? -23.099 2.113 -3.121 1.00 93.25 211 THR A CA 1
ATOM 1622 C C . THR A 1 211 ? -23.248 2.895 -1.822 1.00 93.25 211 THR A C 1
ATOM 1624 O O . THR A 1 211 ? -24.226 2.703 -1.100 1.00 93.25 211 THR A O 1
ATOM 1627 N N . LEU A 1 212 ? -22.308 3.799 -1.531 1.00 92.69 212 LEU A N 1
ATOM 1628 C CA . LEU A 1 212 ? -22.343 4.627 -0.332 1.00 92.69 212 LEU A CA 1
ATOM 1629 C C . LEU A 1 212 ? -23.613 5.482 -0.298 1.00 92.69 212 LEU A C 1
ATOM 1631 O O . LEU A 1 212 ? -24.323 5.465 0.707 1.00 92.69 212 LEU A O 1
ATOM 1635 N N . GLN A 1 213 ? -23.934 6.168 -1.397 1.00 90.81 213 GLN A N 1
ATOM 1636 C CA . GLN A 1 213 ? -25.140 6.988 -1.493 1.00 90.81 213 GLN A CA 1
ATOM 1637 C C . GLN A 1 213 ? -26.399 6.143 -1.278 1.00 90.81 213 GLN A C 1
ATOM 1639 O O . GLN A 1 213 ? -27.253 6.507 -0.475 1.00 90.81 213 GLN A O 1
ATOM 1644 N N . THR A 1 214 ? -26.474 4.965 -1.903 1.00 90.50 214 THR A N 1
ATOM 1645 C CA . THR A 1 214 ? -27.601 4.039 -1.733 1.00 90.50 214 THR A CA 1
ATOM 1646 C C . THR A 1 214 ? -27.768 3.621 -0.271 1.00 90.50 214 THR A C 1
ATOM 1648 O O . THR A 1 214 ? -28.876 3.667 0.266 1.00 90.50 214 THR A O 1
ATOM 1651 N N . VAL A 1 215 ? -26.676 3.241 0.404 1.00 89.38 215 VAL A N 1
ATOM 1652 C CA . VAL A 1 215 ? -26.699 2.862 1.826 1.00 89.38 215 VAL A CA 1
ATOM 1653 C C . VAL A 1 215 ? -27.186 4.025 2.693 1.00 89.38 215 VAL A C 1
ATOM 1655 O O . VAL A 1 215 ? -28.047 3.822 3.552 1.00 89.38 215 VAL A O 1
ATOM 1658 N N . LEU A 1 216 ? -26.696 5.243 2.458 1.00 86.19 216 LEU A N 1
ATOM 1659 C CA . LEU A 1 216 ? -27.101 6.425 3.222 1.00 86.19 216 LEU A CA 1
ATOM 1660 C C . LEU A 1 216 ? -28.572 6.808 2.969 1.00 86.19 216 LEU A C 1
ATOM 1662 O O . LEU A 1 216 ? -29.308 7.071 3.926 1.00 86.19 216 LEU A O 1
ATOM 1666 N N . ASP A 1 217 ? -29.037 6.741 1.719 1.00 87.06 217 ASP A N 1
ATOM 1667 C CA . ASP A 1 217 ? -30.406 7.089 1.314 1.00 87.06 217 ASP A CA 1
ATOM 1668 C C . ASP A 1 217 ? -31.457 6.143 1.894 1.00 87.06 217 ASP A C 1
ATOM 1670 O O . ASP A 1 217 ? -32.567 6.566 2.234 1.00 87.06 217 ASP A O 1
ATOM 1674 N N . THR A 1 218 ? -31.112 4.864 2.082 1.00 83.44 218 THR A N 1
ATOM 1675 C CA . THR A 1 218 ? -32.025 3.897 2.714 1.00 83.44 218 THR A CA 1
ATOM 1676 C C . THR A 1 218 ? -32.362 4.247 4.168 1.00 83.44 218 THR A C 1
ATOM 1678 O O . THR A 1 218 ? -33.290 3.665 4.736 1.00 83.44 218 THR A O 1
ATOM 1681 N N . LYS A 1 219 ? -31.618 5.175 4.797 1.00 72.19 219 LYS A N 1
ATOM 1682 C CA . LYS A 1 219 ? -31.680 5.496 6.237 1.00 72.19 219 LYS A CA 1
ATOM 1683 C C . LYS A 1 219 ? -31.503 4.263 7.134 1.00 72.19 219 LYS A C 1
ATOM 1685 O O . LYS A 1 219 ? -31.896 4.255 8.301 1.00 72.19 219 LYS A O 1
ATOM 1690 N N . TYR A 1 220 ? -30.906 3.204 6.594 1.00 71.88 220 TYR A N 1
ATOM 1691 C CA . TYR A 1 220 ? -30.610 1.971 7.295 1.00 71.88 220 TYR A CA 1
ATOM 1692 C C . TYR A 1 220 ? -29.161 1.556 6.987 1.00 71.88 220 TYR A C 1
ATOM 1694 O O . TYR A 1 220 ? -28.854 1.255 5.842 1.00 71.88 220 TYR A O 1
ATOM 1702 N N . PRO A 1 221 ? -28.248 1.528 7.976 1.00 68.12 221 PRO A N 1
ATOM 1703 C CA . PRO A 1 221 ? -28.528 1.546 9.409 1.00 68.12 221 PRO A CA 1
ATOM 1704 C C . PRO A 1 221 ? -28.743 2.941 10.029 1.00 68.12 221 PRO A C 1
ATOM 1706 O O . PRO A 1 221 ? -29.185 2.985 11.175 1.00 68.12 221 PRO A O 1
ATOM 1709 N N . SER A 1 222 ? -28.481 4.059 9.337 1.00 86.31 222 SER A N 1
ATOM 1710 C CA . SER A 1 222 ? -28.248 5.379 9.972 1.00 86.31 222 SER A CA 1
ATOM 1711 C C . SER A 1 222 ? -27.162 5.270 11.053 1.00 86.31 222 SER A C 1
ATOM 1713 O O . SER A 1 222 ? -27.479 5.261 12.251 1.00 86.31 222 SER A O 1
ATOM 1715 N N . PRO A 1 223 ? -25.896 5.070 10.643 1.00 92.75 223 PRO A N 1
ATOM 1716 C CA . PRO A 1 223 ? -24.800 4.864 11.581 1.00 92.75 223 PRO A CA 1
ATOM 1717 C C . PRO A 1 223 ? -24.607 6.081 12.486 1.00 92.75 223 PRO A C 1
ATOM 1719 O O . PRO A 1 223 ? -24.880 7.207 12.092 1.00 92.75 223 PRO A O 1
ATOM 1722 N N . ASN A 1 224 ? -24.139 5.854 13.713 1.00 95.44 224 ASN A N 1
ATOM 1723 C CA . ASN A 1 224 ? -23.702 6.924 14.616 1.00 95.44 224 ASN A CA 1
ATOM 1724 C C . ASN A 1 224 ? -22.191 7.173 14.530 1.00 95.44 224 ASN A C 1
ATOM 1726 O O . ASN A 1 224 ? -21.708 8.147 15.092 1.00 95.44 224 ASN A O 1
ATOM 1730 N N . VAL A 1 225 ? -21.466 6.252 13.897 1.00 98.00 225 VAL A N 1
ATOM 1731 C CA . VAL A 1 225 ? -20.021 6.271 13.673 1.00 98.00 225 VAL A CA 1
ATOM 1732 C C . VAL A 1 225 ? -19.711 5.313 12.524 1.00 98.00 225 VAL A C 1
ATOM 1734 O O . VAL A 1 225 ? -20.397 4.294 12.359 1.00 98.00 225 VAL A O 1
ATOM 1737 N N . ILE A 1 226 ? -18.694 5.637 11.735 1.00 98.25 226 ILE A N 1
ATOM 1738 C CA . ILE A 1 226 ? -18.239 4.823 10.607 1.00 98.25 226 ILE A CA 1
ATOM 1739 C C . ILE A 1 226 ? -16.808 4.363 10.870 1.00 98.25 226 ILE A C 1
ATOM 1741 O O . ILE A 1 226 ? -15.976 5.133 11.343 1.00 98.25 226 ILE A O 1
ATOM 1745 N N . VAL A 1 227 ? -16.522 3.102 10.562 1.00 98.69 227 VAL A N 1
ATOM 1746 C CA . VAL A 1 227 ? -15.172 2.539 10.518 1.00 98.69 227 VAL A CA 1
ATOM 1747 C C . VAL A 1 227 ? -14.896 2.154 9.074 1.00 98.69 227 VAL A C 1
ATOM 1749 O O . VAL A 1 227 ? -15.650 1.376 8.502 1.00 98.69 227 VAL A O 1
ATOM 1752 N N . MET A 1 228 ? -13.836 2.688 8.482 1.00 98.44 228 MET A N 1
ATOM 1753 C CA . MET A 1 228 ? -13.438 2.386 7.112 1.00 98.44 228 MET A CA 1
ATOM 1754 C C . MET A 1 228 ? -12.026 1.807 7.105 1.00 98.44 228 MET A C 1
ATOM 1756 O O . MET A 1 228 ? -11.082 2.439 7.583 1.00 98.44 228 MET A O 1
ATOM 1760 N N . GLN A 1 229 ? -11.896 0.591 6.585 1.00 97.88 229 GLN A N 1
ATOM 1761 C CA . GLN A 1 229 ? -10.616 -0.047 6.302 1.00 97.88 229 GLN A CA 1
ATOM 1762 C C . GLN A 1 229 ? -10.153 0.413 4.912 1.00 97.88 229 GLN A C 1
ATOM 1764 O O . GLN A 1 229 ? -10.926 0.404 3.954 1.00 97.88 229 GLN A O 1
ATOM 1769 N N . CYS A 1 230 ? -8.907 0.876 4.828 1.00 97.38 230 CYS A N 1
ATOM 1770 C CA . CYS A 1 230 ? -8.331 1.511 3.645 1.00 97.38 230 CYS A CA 1
ATOM 1771 C C . CYS A 1 230 ? -7.152 0.689 3.103 1.00 97.38 230 CYS A C 1
ATOM 1773 O O . CYS A 1 230 ? -6.056 1.223 2.896 1.00 97.38 230 CYS A O 1
ATOM 1775 N N . GLY A 1 231 ? -7.359 -0.616 2.916 1.00 94.31 231 GLY A N 1
ATOM 1776 C CA . GLY A 1 231 ? -6.395 -1.521 2.297 1.00 94.31 231 GLY A CA 1
ATOM 1777 C C . GLY A 1 231 ? -6.004 -1.074 0.885 1.00 94.31 231 GLY A C 1
ATOM 1778 O O . GLY A 1 231 ? -6.790 -0.466 0.159 1.00 94.31 231 GLY A O 1
ATOM 1779 N N . LEU A 1 232 ? -4.753 -1.343 0.509 1.00 89.56 232 LEU A N 1
ATOM 1780 C CA . LEU A 1 232 ? -4.160 -0.960 -0.778 1.00 89.56 232 LEU A CA 1
ATOM 1781 C C . LEU A 1 232 ? -3.758 -2.167 -1.639 1.00 89.56 232 LEU A C 1
ATOM 1783 O O . LEU A 1 232 ? -3.211 -1.992 -2.722 1.00 89.56 232 LEU A O 1
ATOM 1787 N N . ASP A 1 233 ? -4.048 -3.383 -1.195 1.00 84.69 233 ASP A N 1
ATOM 1788 C CA . ASP A 1 233 ? -3.742 -4.647 -1.875 1.00 84.69 233 ASP A CA 1
ATOM 1789 C C . ASP A 1 233 ? -4.598 -4.920 -3.128 1.00 84.69 233 ASP A C 1
ATOM 1791 O O . ASP A 1 233 ? -4.317 -5.844 -3.886 1.00 84.69 233 ASP A O 1
ATOM 1795 N N . GLY A 1 234 ? -5.592 -4.076 -3.414 1.00 80.56 234 GLY A N 1
ATOM 1796 C CA . GLY A 1 234 ? -6.265 -4.011 -4.718 1.00 80.56 234 GLY A CA 1
ATOM 1797 C C . GLY A 1 234 ? -5.529 -3.177 -5.784 1.00 80.56 234 GLY A C 1
ATOM 1798 O O . GLY A 1 234 ? -5.981 -3.101 -6.930 1.00 80.56 234 GLY A O 1
ATOM 1799 N N . CYS A 1 235 ? -4.426 -2.504 -5.437 1.00 78.50 235 CYS A N 1
ATOM 1800 C CA . CYS A 1 235 ? -3.711 -1.594 -6.338 1.00 78.50 235 CYS A CA 1
ATOM 1801 C C . CYS A 1 235 ? -2.706 -2.325 -7.223 1.00 78.50 235 CYS A C 1
ATOM 1803 O O . CYS A 1 235 ? -1.920 -3.110 -6.719 1.00 78.50 235 CYS A O 1
ATOM 1805 N N . ARG A 1 236 ? -2.625 -1.972 -8.514 1.00 68.44 236 ARG A N 1
ATOM 1806 C CA . ARG A 1 236 ? -1.776 -2.633 -9.539 1.00 68.44 236 ARG A CA 1
ATOM 1807 C C . ARG A 1 236 ? -0.302 -2.847 -9.154 1.00 68.44 236 ARG A C 1
ATOM 1809 O O . ARG A 1 236 ? 0.358 -3.709 -9.718 1.00 68.44 236 ARG A O 1
ATOM 1816 N N . ALA A 1 237 ? 0.195 -1.984 -8.275 1.00 62.31 237 ALA A N 1
ATOM 1817 C CA . ALA A 1 237 ? 1.567 -1.892 -7.797 1.00 62.31 237 ALA A CA 1
ATOM 1818 C C . ALA A 1 237 ? 1.881 -2.886 -6.665 1.00 62.31 237 ALA A C 1
ATOM 1820 O O . ALA A 1 237 ? 3.027 -3.012 -6.228 1.00 62.31 237 ALA A O 1
ATOM 1821 N N . ASP A 1 238 ? 0.850 -3.540 -6.134 1.00 67.00 238 ASP A N 1
ATOM 1822 C CA . ASP A 1 238 ? 0.966 -4.435 -5.002 1.00 67.00 238 ASP A CA 1
ATOM 1823 C C . ASP A 1 238 ? 1.472 -5.828 -5.441 1.00 67.00 238 ASP A C 1
ATOM 1825 O O . ASP A 1 238 ? 0.980 -6.400 -6.416 1.00 67.00 238 ASP A O 1
ATOM 1829 N N . PRO A 1 239 ? 2.468 -6.416 -4.758 1.00 66.12 239 PRO A N 1
ATOM 1830 C CA . PRO A 1 239 ? 2.978 -7.735 -5.130 1.00 66.12 239 PRO A CA 1
ATOM 1831 C C . PRO A 1 239 ? 1.970 -8.867 -4.881 1.00 66.12 239 PRO A C 1
ATOM 1833 O O . PRO A 1 239 ? 2.126 -9.949 -5.444 1.00 66.12 239 PRO A O 1
ATOM 1836 N N . LEU A 1 240 ? 0.953 -8.634 -4.048 1.00 70.50 240 LEU A N 1
ATOM 1837 C CA . LEU A 1 240 ? -0.109 -9.576 -3.717 1.00 70.50 240 LEU A CA 1
ATOM 1838 C C . LEU A 1 240 ? -1.464 -9.129 -4.284 1.00 70.50 240 LEU A C 1
ATOM 1840 O O . LEU A 1 240 ? -2.484 -9.512 -3.711 1.00 70.50 240 LEU A O 1
ATOM 1844 N N . VAL A 1 241 ? -1.483 -8.350 -5.389 1.00 60.12 241 VAL A N 1
ATOM 1845 C CA . VAL A 1 241 ? -2.727 -7.880 -6.034 1.00 60.12 241 VAL A CA 1
ATOM 1846 C C . VAL A 1 241 ? -3.760 -8.989 -6.063 1.00 60.12 241 VAL A C 1
ATOM 1848 O O . VAL A 1 241 ? -3.630 -9.980 -6.791 1.00 60.12 241 VAL A O 1
ATOM 1851 N N . GLN A 1 242 ? -4.819 -8.794 -5.287 1.00 58.66 242 GLN A N 1
ATOM 1852 C CA . GLN A 1 242 ? -5.910 -9.743 -5.263 1.00 58.66 242 GLN A CA 1
ATOM 1853 C C . GLN A 1 242 ? -6.826 -9.488 -6.472 1.00 58.66 242 GLN A C 1
ATOM 1855 O O . GLN A 1 242 ? -7.076 -8.348 -6.863 1.00 58.66 242 GLN A O 1
ATOM 1860 N N . HIS A 1 243 ? -7.342 -10.557 -7.086 1.00 59.75 243 HIS A N 1
ATOM 1861 C CA . HIS A 1 243 ? -8.406 -10.512 -8.109 1.00 59.75 243 HIS A CA 1
ATOM 1862 C C . HIS A 1 243 ? -8.068 -9.792 -9.432 1.00 59.75 243 HIS A C 1
ATOM 1864 O O . HIS A 1 243 ? -8.922 -9.696 -10.314 1.00 59.75 243 HIS A O 1
ATOM 1870 N N . GLY A 1 244 ? -6.827 -9.325 -9.620 1.00 65.88 244 GLY A N 1
ATOM 1871 C CA . GLY A 1 244 ? -6.368 -8.698 -10.862 1.00 65.88 244 GLY A CA 1
ATOM 1872 C C . GLY A 1 244 ? -6.961 -7.310 -11.121 1.00 65.88 244 GLY A C 1
ATOM 1873 O O . GLY A 1 244 ? -7.114 -6.926 -12.283 1.00 65.88 244 GLY A O 1
ATOM 1874 N N . TRP A 1 245 ? -7.349 -6.575 -10.074 1.00 78.06 245 TRP A N 1
ATOM 1875 C CA . TRP A 1 245 ? -7.752 -5.172 -10.198 1.00 78.06 245 TRP A CA 1
ATOM 1876 C C . TRP A 1 245 ? -6.579 -4.287 -10.652 1.00 78.06 245 TRP A C 1
ATOM 1878 O O . TRP A 1 245 ? -5.407 -4.624 -10.490 1.00 78.06 245 TRP A O 1
ATOM 1888 N N . LYS A 1 246 ? -6.899 -3.143 -11.264 1.00 72.50 246 LYS A N 1
ATOM 1889 C CA . LYS A 1 246 ? -5.929 -2.189 -11.824 1.00 72.50 246 LYS A CA 1
ATOM 1890 C C . LYS A 1 246 ? -6.036 -0.827 -11.143 1.00 72.50 246 LYS A C 1
ATOM 1892 O O . LYS A 1 246 ? -5.960 0.206 -11.809 1.00 72.50 246 LYS A O 1
ATOM 1897 N N . LEU A 1 247 ? -6.241 -0.831 -9.825 1.00 77.00 247 LEU A N 1
ATOM 1898 C CA . LEU A 1 247 ? -6.414 0.399 -9.062 1.00 77.00 247 LEU A CA 1
ATOM 1899 C C . LEU A 1 247 ? -5.091 1.159 -8.938 1.00 77.00 247 LEU A C 1
ATOM 1901 O O . LEU A 1 247 ? -4.008 0.573 -8.854 1.00 77.00 247 LEU A O 1
ATOM 1905 N N . ASP A 1 248 ? -5.203 2.478 -8.920 1.00 74.31 248 ASP A N 1
ATOM 1906 C CA . ASP A 1 248 ? -4.139 3.385 -8.521 1.00 74.31 248 ASP A CA 1
ATOM 1907 C C . ASP A 1 248 ? -4.213 3.640 -7.009 1.00 74.31 248 ASP A C 1
ATOM 1909 O O . ASP A 1 248 ? -5.308 3.726 -6.451 1.00 74.31 248 ASP A O 1
ATOM 1913 N N . SER A 1 249 ? -3.069 3.795 -6.338 1.00 73.56 249 SER A N 1
ATOM 1914 C CA . SER A 1 249 ? -3.024 3.939 -4.876 1.00 73.56 249 SER A CA 1
ATOM 1915 C C . SER A 1 249 ? -3.730 5.191 -4.349 1.00 73.56 249 SER A C 1
ATOM 1917 O O . SER A 1 249 ? -4.079 5.243 -3.168 1.00 73.56 249 SER A O 1
ATOM 1919 N N . PHE A 1 250 ? -4.005 6.182 -5.202 1.00 81.06 250 PHE A N 1
ATOM 1920 C CA . PHE A 1 250 ? -4.762 7.374 -4.826 1.00 81.06 250 PHE A CA 1
ATOM 1921 C C . PHE A 1 250 ? -6.283 7.156 -4.781 1.00 81.06 250 PHE A C 1
ATOM 1923 O O . PHE A 1 250 ? -6.984 7.945 -4.141 1.00 81.06 250 PHE A O 1
ATOM 1930 N N . VAL A 1 251 ? -6.820 6.086 -5.390 1.00 84.56 251 VAL A N 1
ATOM 1931 C CA . VAL A 1 251 ? -8.278 5.847 -5.422 1.00 84.56 251 VAL A CA 1
ATOM 1932 C C . VAL A 1 251 ? -8.869 5.703 -4.019 1.00 84.56 251 VAL A C 1
ATOM 1934 O O . VAL A 1 251 ? -9.969 6.186 -3.757 1.00 84.56 251 VAL A O 1
ATOM 1937 N N . ILE A 1 252 ? -8.110 5.116 -3.092 1.00 92.19 252 ILE A N 1
ATOM 1938 C CA . ILE A 1 252 ? -8.527 4.929 -1.701 1.00 92.19 252 ILE A CA 1
ATOM 1939 C C . ILE A 1 252 ? -8.708 6.277 -1.001 1.00 92.19 252 ILE A C 1
ATOM 1941 O O . ILE A 1 252 ? -9.716 6.497 -0.334 1.00 92.19 252 ILE A O 1
ATOM 1945 N N . GLY A 1 253 ? -7.792 7.225 -1.220 1.00 91.25 253 GLY A N 1
ATOM 1946 C CA . GLY A 1 253 ? -7.959 8.586 -0.711 1.00 91.25 253 GLY A CA 1
ATOM 1947 C C . GLY A 1 253 ? -9.196 9.268 -1.297 1.00 91.25 253 GLY A C 1
ATOM 1948 O O . GLY A 1 253 ? -9.939 9.915 -0.563 1.00 91.25 253 GLY A O 1
ATOM 1949 N N . ASN A 1 254 ? -9.484 9.070 -2.585 1.00 91.50 254 ASN A N 1
ATOM 1950 C CA . ASN A 1 254 ? -10.705 9.604 -3.195 1.00 91.50 254 ASN A CA 1
ATOM 1951 C C . ASN A 1 254 ? -11.975 8.998 -2.576 1.00 91.50 254 ASN A C 1
ATOM 1953 O O . ASN A 1 254 ? -12.951 9.716 -2.373 1.00 91.50 254 ASN A O 1
ATOM 1957 N N . CYS A 1 255 ? -11.961 7.710 -2.221 1.00 96.75 255 CYS A N 1
ATOM 1958 C CA . CYS A 1 255 ? -13.055 7.081 -1.477 1.00 96.75 255 CYS A CA 1
ATOM 1959 C C . CYS A 1 255 ? -13.219 7.715 -0.086 1.00 96.75 255 CYS A C 1
ATOM 1961 O O . CYS A 1 255 ? -14.338 8.042 0.302 1.00 96.75 255 CYS A O 1
ATOM 1963 N N . VAL A 1 256 ? -12.112 7.977 0.622 1.00 97.25 256 VAL A N 1
ATOM 1964 C CA . VAL A 1 256 ? -12.125 8.708 1.903 1.00 97.25 256 VAL A CA 1
ATOM 1965 C C . VAL A 1 256 ? -12.737 10.104 1.739 1.00 97.25 256 VAL A C 1
ATOM 1967 O O . VAL A 1 256 ? -13.595 10.477 2.533 1.00 97.25 256 VAL A O 1
ATOM 1970 N N . ARG A 1 257 ? -12.356 10.869 0.705 1.00 94.38 257 ARG A N 1
ATOM 1971 C CA . ARG A 1 257 ? -12.934 12.200 0.442 1.00 94.38 257 ARG A CA 1
ATOM 1972 C C . ARG A 1 257 ? -14.440 12.122 0.204 1.00 94.38 257 ARG A C 1
ATOM 1974 O O . ARG A 1 257 ? -15.187 12.817 0.884 1.00 94.38 257 ARG A O 1
ATOM 1981 N N . ASN A 1 258 ? -14.877 11.227 -0.684 1.00 95.50 258 ASN A N 1
ATOM 1982 C CA . ASN A 1 258 ? -16.299 11.039 -0.979 1.00 95.50 258 ASN A CA 1
ATOM 1983 C C . ASN A 1 258 ? -17.095 10.656 0.267 1.00 95.50 258 ASN A C 1
ATOM 1985 O O . ASN A 1 258 ? -18.208 11.135 0.430 1.00 95.50 258 ASN A O 1
ATOM 1989 N N . LEU A 1 259 ? -16.532 9.810 1.140 1.00 96.81 259 LEU A N 1
ATOM 1990 C CA . LEU A 1 259 ? -17.159 9.473 2.412 1.00 96.81 259 LEU A CA 1
ATOM 1991 C C . LEU A 1 259 ? -17.325 10.718 3.283 1.00 96.81 259 LEU A C 1
ATOM 1993 O O . LEU A 1 259 ? -18.431 11.009 3.723 1.00 96.81 259 LEU A O 1
ATOM 1997 N N . LEU A 1 260 ? -16.242 11.461 3.505 1.00 95.75 260 LEU A N 1
ATOM 1998 C CA . LEU A 1 260 ? -16.242 12.641 4.370 1.00 95.75 260 LEU A CA 1
ATOM 1999 C C . LEU A 1 260 ? -17.100 13.800 3.835 1.00 95.75 260 LEU A C 1
ATOM 2001 O O . LEU A 1 260 ? -17.508 14.644 4.624 1.00 95.75 260 LEU A O 1
ATOM 2005 N N . ASP A 1 261 ? -17.364 13.866 2.528 1.00 93.62 261 ASP A N 1
ATOM 2006 C CA . ASP A 1 261 ? -18.230 14.890 1.919 1.00 93.62 261 ASP A CA 1
ATOM 2007 C C . ASP A 1 261 ? -19.722 14.667 2.186 1.00 93.62 261 ASP A C 1
ATOM 2009 O O . ASP A 1 261 ? -20.504 15.614 2.115 1.00 93.62 261 ASP A O 1
ATOM 2013 N N . VAL A 1 262 ? -20.131 13.428 2.473 1.00 92.94 262 VAL A N 1
ATOM 2014 C CA . VAL A 1 262 ? -21.553 13.050 2.556 1.00 92.94 262 VAL A CA 1
ATOM 2015 C C . VAL A 1 262 ? -21.991 12.603 3.950 1.00 92.94 262 VAL A C 1
ATOM 2017 O O . VAL A 1 262 ? -23.167 12.301 4.147 1.00 92.94 262 VAL A O 1
ATOM 2020 N N . VAL A 1 263 ? -21.073 12.548 4.920 1.00 93.00 263 VAL A N 1
ATOM 2021 C CA . VAL A 1 263 ? -21.365 12.114 6.294 1.00 93.00 263 VAL A CA 1
ATOM 2022 C C . VAL A 1 263 ? -21.061 13.204 7.315 1.00 93.00 263 VAL A C 1
ATOM 2024 O O . VAL A 1 263 ? -20.095 13.948 7.191 1.00 93.00 263 VAL A O 1
ATOM 2027 N N . ASP A 1 264 ? -21.872 13.252 8.367 1.00 92.62 264 ASP A N 1
ATOM 2028 C CA . ASP A 1 264 ? -21.757 14.174 9.503 1.00 92.62 264 ASP A CA 1
ATOM 2029 C C . ASP A 1 264 ? -21.447 13.447 10.827 1.00 92.62 264 ASP A C 1
ATOM 2031 O O . ASP A 1 264 ? -21.523 14.025 11.914 1.00 92.62 264 ASP A O 1
ATOM 2035 N N . VAL A 1 265 ? -21.096 12.160 10.747 1.00 95.69 265 VAL A N 1
ATOM 2036 C CA . VAL A 1 265 ? -20.792 11.303 11.897 1.00 95.69 265 VAL A CA 1
ATOM 2037 C C . VAL A 1 265 ? -19.288 11.076 12.049 1.00 95.69 265 VAL A C 1
ATOM 2039 O O . VAL A 1 265 ? -18.560 11.149 11.060 1.00 95.69 265 VAL A O 1
ATOM 2042 N N . PRO A 1 266 ? -18.801 10.745 13.262 1.00 98.19 266 PRO A N 1
ATOM 2043 C CA . PRO A 1 266 ? -17.393 10.435 13.468 1.00 98.19 266 PRO A CA 1
ATOM 2044 C C . PRO A 1 266 ? -16.906 9.287 12.572 1.00 98.19 266 PRO A C 1
ATOM 2046 O O . PRO A 1 266 ? -17.625 8.300 12.377 1.00 98.19 266 PRO A O 1
ATOM 2049 N N . VAL A 1 267 ? -15.671 9.390 12.073 1.00 98.69 267 VAL A N 1
ATOM 2050 C CA . VAL A 1 267 ? -15.068 8.401 11.165 1.00 98.69 267 VAL A CA 1
ATOM 2051 C C . VAL A 1 267 ? -13.733 7.896 11.708 1.00 98.69 267 VAL A C 1
ATOM 2053 O O . VAL A 1 267 ? -12.822 8.669 12.000 1.00 98.69 267 VAL A O 1
ATOM 2056 N N . LEU A 1 268 ? -13.599 6.577 11.813 1.00 98.88 268 LEU A N 1
ATOM 2057 C CA . LEU A 1 268 ? -12.338 5.886 12.056 1.00 98.88 268 LEU A CA 1
ATOM 2058 C C . LEU A 1 268 ? -11.791 5.359 10.727 1.00 98.88 268 LEU A C 1
ATOM 2060 O O . LEU A 1 268 ? -12.437 4.536 10.085 1.00 98.88 268 LEU A O 1
ATOM 2064 N N . LEU A 1 269 ? -10.596 5.798 10.342 1.00 98.88 269 LEU A N 1
ATOM 2065 C CA . LEU A 1 269 ? -9.862 5.298 9.182 1.00 98.88 269 LEU A CA 1
ATOM 2066 C C . LEU A 1 269 ? -8.749 4.363 9.647 1.00 98.88 269 LEU A C 1
ATOM 2068 O O . LEU A 1 269 ? -7.909 4.742 10.468 1.00 98.88 269 LEU A O 1
ATOM 2072 N N . LEU A 1 270 ? -8.737 3.149 9.112 1.00 98.81 270 LEU A N 1
ATOM 2073 C CA . LEU A 1 270 ? -7.743 2.124 9.410 1.00 98.81 270 LEU A CA 1
ATOM 2074 C C . LEU A 1 270 ? -6.950 1.772 8.155 1.00 98.81 270 LEU A C 1
ATOM 2076 O O . LEU A 1 270 ? -7.430 1.968 7.042 1.00 98.81 270 LEU A O 1
ATOM 2080 N N . GLY A 1 271 ? -5.735 1.259 8.334 1.00 97.62 271 GLY A N 1
ATOM 2081 C CA . GLY A 1 271 ? -4.921 0.743 7.233 1.00 97.62 271 GLY A CA 1
ATOM 2082 C C . GLY A 1 271 ? -5.436 -0.593 6.704 1.00 97.62 271 GLY A C 1
ATOM 2083 O O . GLY A 1 271 ? -6.620 -0.747 6.416 1.00 97.62 271 GLY A O 1
ATOM 2084 N N . GLY A 1 272 ? -4.527 -1.558 6.567 1.00 94.88 272 GLY A N 1
ATOM 2085 C CA . GLY A 1 272 ? -4.837 -2.893 6.063 1.00 94.88 272 GLY A CA 1
ATOM 2086 C C . GLY A 1 272 ? -3.713 -3.511 5.233 1.00 94.88 272 GLY A C 1
ATOM 2087 O O . GLY A 1 272 ? -2.517 -3.295 5.506 1.00 94.88 272 GLY A O 1
ATOM 2088 N N . GLY A 1 273 ? -4.117 -4.280 4.217 1.00 90.88 273 GLY A N 1
ATOM 2089 C CA . GLY A 1 273 ? -3.257 -4.795 3.149 1.00 90.88 273 GLY A CA 1
ATOM 2090 C C . GLY A 1 273 ? -2.583 -3.675 2.348 1.00 90.88 273 GLY A C 1
ATOM 2091 O O . GLY A 1 273 ? -2.968 -2.508 2.431 1.00 90.88 273 GLY A O 1
ATOM 2092 N N . GLY A 1 274 ? -1.514 -4.009 1.628 1.00 87.75 274 GLY A N 1
ATOM 2093 C CA . GLY A 1 274 ? -0.602 -3.045 1.008 1.00 87.75 274 GLY A CA 1
ATOM 2094 C C . GLY A 1 274 ? 0.840 -3.442 1.305 1.00 87.75 274 GLY A C 1
ATOM 2095 O O . GLY A 1 274 ? 1.403 -3.065 2.338 1.00 87.75 274 GLY A O 1
ATOM 2096 N N . TYR A 1 275 ? 1.403 -4.263 0.432 1.00 84.94 275 TYR A N 1
ATOM 2097 C CA . TYR A 1 275 ? 2.647 -5.007 0.611 1.00 84.94 275 TYR A CA 1
ATOM 2098 C C . TYR A 1 275 ? 3.807 -4.414 -0.202 1.00 84.94 275 TYR A C 1
ATOM 2100 O O . TYR A 1 275 ? 4.960 -4.788 -0.007 1.00 84.94 275 TYR A O 1
ATOM 2108 N N . SER A 1 276 ? 3.527 -3.416 -1.046 1.00 82.38 276 SER A N 1
ATOM 2109 C CA . SER A 1 276 ? 4.532 -2.464 -1.529 1.00 82.38 276 SER A CA 1
ATOM 2110 C C . SER A 1 276 ? 4.638 -1.278 -0.563 1.00 82.38 276 SER A C 1
ATOM 2112 O O . SER A 1 276 ? 3.708 -0.481 -0.429 1.00 82.38 276 SER A O 1
ATOM 2114 N N . ASN A 1 277 ? 5.779 -1.139 0.123 1.00 86.88 277 ASN A N 1
ATOM 2115 C CA . ASN A 1 277 ? 5.973 -0.100 1.145 1.00 86.88 277 ASN A CA 1
ATOM 2116 C C . ASN A 1 277 ? 5.845 1.325 0.587 1.00 86.88 277 ASN A C 1
ATOM 2118 O O . ASN A 1 277 ? 5.223 2.181 1.214 1.00 86.88 277 ASN A O 1
ATOM 2122 N N . SER A 1 278 ? 6.414 1.576 -0.594 1.00 76.25 278 SER A N 1
ATOM 2123 C CA . SER A 1 278 ? 6.369 2.889 -1.246 1.00 76.25 278 SER A CA 1
ATOM 2124 C C . SER A 1 278 ? 4.964 3.236 -1.726 1.00 76.25 278 SER A C 1
ATOM 2126 O O . SER A 1 278 ? 4.524 4.377 -1.578 1.00 76.25 278 SER A O 1
ATOM 2128 N N . MET A 1 279 ? 4.229 2.247 -2.236 1.00 81.88 279 MET A N 1
ATOM 2129 C CA . MET A 1 279 ? 2.822 2.395 -2.587 1.00 81.88 279 MET A CA 1
ATOM 2130 C C . MET A 1 279 ? 1.974 2.692 -1.347 1.00 81.88 279 MET A C 1
ATOM 2132 O O . MET A 1 279 ? 1.182 3.632 -1.379 1.00 81.88 279 MET A O 1
ATOM 2136 N N . ALA A 1 280 ? 2.164 1.939 -0.259 1.00 88.56 280 ALA A N 1
ATOM 2137 C CA . ALA A 1 280 ? 1.447 2.139 0.997 1.00 88.56 280 ALA A CA 1
ATOM 2138 C C . ALA A 1 280 ? 1.681 3.544 1.567 1.00 88.56 280 ALA A C 1
ATOM 2140 O O . ALA A 1 280 ? 0.728 4.249 1.898 1.00 88.56 280 ALA A O 1
ATOM 2141 N N . ALA A 1 281 ? 2.939 3.991 1.595 1.00 88.44 281 ALA A N 1
ATOM 2142 C CA . ALA A 1 281 ? 3.291 5.334 2.035 1.00 88.44 281 ALA A CA 1
ATOM 2143 C C . ALA A 1 281 ? 2.639 6.420 1.166 1.00 88.44 281 ALA A C 1
ATOM 2145 O O . ALA A 1 281 ? 2.029 7.337 1.711 1.00 88.44 281 ALA A O 1
ATOM 2146 N N . ARG A 1 282 ? 2.658 6.289 -0.168 1.00 81.38 282 ARG A N 1
ATOM 2147 C CA . ARG A 1 282 ? 1.979 7.233 -1.077 1.00 81.38 282 ARG A CA 1
ATOM 2148 C C . ARG A 1 282 ? 0.463 7.251 -0.883 1.00 81.38 282 ARG A C 1
ATOM 2150 O O . ARG A 1 282 ? -0.114 8.323 -0.713 1.00 81.38 282 ARG A O 1
ATOM 2157 N N . GLY A 1 283 ? -0.170 6.079 -0.906 1.00 85.69 283 GLY A N 1
ATOM 2158 C CA . GLY A 1 283 ? -1.624 5.937 -0.834 1.00 85.69 283 GLY A CA 1
ATOM 2159 C C . GLY A 1 283 ? -2.187 6.461 0.483 1.00 85.69 283 GLY A C 1
ATOM 2160 O O . GLY A 1 283 ? -3.106 7.277 0.483 1.00 85.69 283 GLY A O 1
ATOM 2161 N N . TRP A 1 284 ? -1.586 6.080 1.612 1.00 95.06 284 TRP A N 1
ATOM 2162 C CA . TRP A 1 284 ? -2.033 6.542 2.926 1.00 95.06 284 TRP A CA 1
ATOM 2163 C C . TRP A 1 284 ? -1.645 7.988 3.231 1.00 95.06 284 TRP A C 1
ATOM 2165 O O . TRP A 1 284 ? -2.417 8.679 3.891 1.00 95.06 284 TRP A O 1
ATOM 2175 N N . THR A 1 285 ? -0.536 8.507 2.690 1.00 91.06 285 THR A N 1
ATOM 2176 C CA . THR A 1 285 ? -0.252 9.954 2.761 1.00 91.06 285 THR A CA 1
ATOM 2177 C C . THR A 1 285 ? -1.298 10.754 1.994 1.00 91.06 285 THR A C 1
ATOM 2179 O O . THR A 1 285 ? -1.793 11.763 2.494 1.00 91.06 285 THR A O 1
ATOM 2182 N N . TYR A 1 286 ? -1.701 10.281 0.812 1.00 87.44 286 TYR A N 1
ATOM 2183 C CA . TYR A 1 286 ? -2.768 10.910 0.042 1.00 87.44 286 TYR A CA 1
ATOM 2184 C C . TYR A 1 286 ? -4.133 10.796 0.729 1.00 87.44 286 TYR A C 1
ATOM 2186 O O . TYR A 1 286 ? -4.882 11.769 0.758 1.00 87.44 286 TYR A O 1
ATOM 2194 N N . ALA A 1 287 ? -4.457 9.650 1.333 1.00 93.38 287 ALA A N 1
ATOM 2195 C CA . ALA A 1 287 ? -5.674 9.502 2.126 1.00 93.38 287 ALA A CA 1
ATOM 2196 C C . ALA A 1 287 ? -5.682 10.467 3.324 1.00 93.38 287 ALA A C 1
ATOM 2198 O O . ALA A 1 287 ? -6.678 11.156 3.534 1.00 93.38 287 ALA A O 1
ATOM 2199 N N . THR A 1 288 ? -4.558 10.608 4.040 1.00 94.50 288 THR A N 1
ATOM 2200 C CA . THR A 1 288 ? -4.401 11.630 5.086 1.00 94.50 288 THR A CA 1
ATOM 2201 C C . THR A 1 288 ? -4.618 13.039 4.523 1.00 94.50 288 THR A C 1
ATOM 2203 O O . THR A 1 288 ? -5.372 13.805 5.115 1.00 94.50 288 THR A O 1
ATOM 2206 N N . LEU A 1 289 ? -4.052 13.382 3.357 1.00 89.88 289 LEU A N 1
ATOM 2207 C CA . LEU A 1 289 ? -4.302 14.676 2.706 1.00 89.88 289 LEU A CA 1
ATOM 2208 C C . LEU A 1 289 ? -5.799 14.922 2.470 1.00 89.88 289 LEU A C 1
ATOM 2210 O O . LEU A 1 289 ? -6.282 16.018 2.738 1.00 89.88 289 LEU A O 1
ATOM 2214 N N . GLN A 1 290 ? -6.547 13.922 1.992 1.00 90.56 290 GLN A N 1
ATOM 2215 C CA . GLN A 1 290 ? -7.985 14.081 1.738 1.00 90.56 290 GLN A CA 1
ATOM 2216 C C . GLN A 1 290 ? -8.790 14.369 3.008 1.00 90.56 290 GLN A C 1
ATOM 2218 O O . GLN A 1 290 ? -9.768 15.120 2.945 1.00 90.56 290 GLN A O 1
ATOM 2223 N N . VAL A 1 291 ? -8.360 13.830 4.153 1.00 94.06 291 VAL A N 1
ATOM 2224 C CA . VAL A 1 291 ? -8.903 14.199 5.468 1.00 94.06 291 VAL A CA 1
ATOM 2225 C C . VAL A 1 291 ? -8.537 15.646 5.798 1.00 94.06 291 VAL A C 1
ATOM 2227 O O . VAL A 1 291 ? -9.409 16.450 6.125 1.00 94.06 291 VAL A O 1
ATOM 2230 N N . LEU A 1 292 ? -7.255 16.001 5.669 1.00 90.75 292 LEU A N 1
ATOM 2231 C CA . LEU A 1 292 ? -6.731 17.300 6.097 1.00 90.75 292 LEU A CA 1
ATOM 2232 C C . LEU A 1 292 ? -7.186 18.485 5.226 1.00 90.75 292 LEU A C 1
ATOM 2234 O O . LEU A 1 292 ? -7.172 19.623 5.692 1.00 90.75 292 LEU A O 1
ATOM 2238 N N . LYS A 1 293 ? -7.677 18.245 4.004 1.00 86.19 293 LYS A N 1
ATOM 2239 C CA . LYS A 1 293 ? -8.386 19.270 3.216 1.00 86.19 293 LYS A CA 1
ATOM 2240 C C . LYS A 1 293 ? -9.565 19.882 3.984 1.00 86.19 293 LYS A C 1
ATOM 2242 O O . LYS A 1 293 ? -9.832 21.068 3.829 1.00 86.19 293 LYS A O 1
ATOM 2247 N N . GLY A 1 294 ? -10.227 19.103 4.847 1.00 79.81 294 GLY A N 1
ATOM 2248 C CA . GLY A 1 294 ? -11.327 19.582 5.692 1.00 79.81 294 GLY A CA 1
ATOM 2249 C C . GLY A 1 294 ? -10.907 20.560 6.798 1.00 79.81 294 GLY A C 1
ATOM 2250 O O . GLY A 1 294 ? -11.766 21.227 7.362 1.00 79.81 294 GLY A O 1
ATOM 2251 N N . VAL A 1 295 ? -9.605 20.670 7.092 1.00 81.50 295 VAL A N 1
ATOM 2252 C CA . VAL A 1 295 ? -9.029 21.635 8.052 1.00 81.50 295 VAL A CA 1
ATOM 2253 C C . VAL A 1 295 ? -8.158 22.692 7.369 1.00 81.50 295 VAL A C 1
ATOM 2255 O O . VAL A 1 295 ? -7.345 23.345 8.013 1.00 81.50 295 VAL A O 1
ATOM 2258 N N . GLY A 1 296 ? -8.274 22.840 6.045 1.00 75.94 296 GLY A N 1
ATOM 2259 C CA . GLY A 1 296 ? -7.527 23.846 5.288 1.00 75.94 296 GLY A CA 1
ATOM 2260 C C . GLY A 1 296 ? -6.019 23.591 5.188 1.00 75.94 296 GLY A C 1
ATOM 2261 O O . GLY A 1 296 ? -5.263 24.531 4.937 1.00 75.94 296 GLY A O 1
ATOM 2262 N N . ALA A 1 297 ? -5.556 22.348 5.377 1.00 72.44 297 ALA A N 1
ATOM 2263 C CA . ALA A 1 297 ? -4.145 22.028 5.182 1.00 72.44 297 ALA A CA 1
ATOM 2264 C C . ALA A 1 297 ? -3.728 22.281 3.717 1.00 72.44 297 ALA A C 1
ATOM 2266 O O . ALA A 1 297 ? -4.465 21.899 2.801 1.00 72.44 297 ALA A O 1
ATOM 2267 N N . PRO A 1 298 ? -2.561 22.909 3.471 1.00 63.19 298 PRO A N 1
ATOM 2268 C CA . PRO A 1 298 ? -2.109 23.221 2.125 1.00 63.19 298 PRO A CA 1
ATOM 2269 C C . PRO A 1 298 ? -1.853 21.941 1.333 1.00 63.19 298 PRO A C 1
ATOM 2271 O O . PRO A 1 298 ? -1.368 20.939 1.865 1.00 63.19 298 PRO A O 1
ATOM 2274 N N . VAL A 1 299 ? -2.152 21.995 0.037 1.00 57.78 299 VAL A N 1
ATOM 2275 C CA . VAL A 1 299 ? -1.758 20.943 -0.899 1.00 57.78 299 VAL A CA 1
ATOM 2276 C C . VAL A 1 299 ? -0.237 20.978 -1.029 1.00 57.78 299 VAL A C 1
ATOM 2278 O O . VAL A 1 299 ? 0.347 22.016 -1.339 1.00 57.78 299 VAL A O 1
ATOM 2281 N N . LEU A 1 300 ? 0.406 19.843 -0.773 1.00 52.00 300 LEU A N 1
ATOM 2282 C CA . LEU A 1 300 ? 1.849 19.692 -0.945 1.00 52.00 300 LEU A CA 1
ATOM 2283 C C . LEU A 1 300 ? 2.205 19.851 -2.424 1.00 52.00 300 LEU A C 1
ATOM 2285 O O . LEU A 1 300 ? 1.710 19.080 -3.241 1.00 52.00 300 LEU A O 1
ATOM 2289 N N . GLY A 1 301 ? 3.041 20.842 -2.746 1.00 45.75 301 GLY A N 1
ATOM 2290 C CA . GLY A 1 301 ? 3.540 21.089 -4.106 1.00 45.75 301 GLY A CA 1
ATOM 2291 C C . GLY A 1 301 ? 2.729 22.070 -4.967 1.00 45.75 301 GLY A C 1
ATOM 2292 O O . GLY A 1 301 ? 2.979 22.161 -6.165 1.00 45.75 301 GLY A O 1
ATOM 2293 N N . ALA A 1 302 ? 1.768 22.822 -4.417 1.00 37.59 302 ALA A N 1
ATOM 2294 C CA . ALA A 1 302 ? 1.021 23.803 -5.211 1.00 37.59 302 ALA A CA 1
ATOM 2295 C C . ALA A 1 302 ? 1.821 25.102 -5.442 1.00 37.59 302 ALA A C 1
ATOM 2297 O O . ALA A 1 302 ? 1.807 26.015 -4.616 1.00 37.59 302 ALA A O 1
ATOM 2298 N N . SER A 1 303 ? 2.465 25.208 -6.606 1.00 34.69 303 SER A N 1
ATOM 2299 C CA . SER A 1 303 ? 2.611 26.486 -7.306 1.00 34.69 303 SER A CA 1
ATOM 2300 C C . SER A 1 303 ? 1.534 26.559 -8.395 1.00 34.69 303 SER A C 1
ATOM 2302 O O . SER A 1 303 ? 1.551 25.748 -9.315 1.00 34.69 303 SER A O 1
ATOM 2304 N N . ASP A 1 304 ? 0.634 27.533 -8.267 1.00 32.69 304 ASP A N 1
ATOM 2305 C CA . ASP A 1 304 ? -0.500 27.902 -9.135 1.00 32.69 304 ASP A CA 1
ATOM 2306 C C . ASP A 1 304 ? -1.874 27.243 -8.896 1.00 32.69 304 ASP A C 1
ATOM 2308 O O . ASP A 1 304 ? -2.120 26.057 -9.102 1.00 32.69 304 ASP A O 1
ATOM 2312 N N . GLU A 1 305 ? -2.823 28.117 -8.546 1.00 35.59 305 GLU A N 1
ATOM 2313 C CA . GLU A 1 305 ? -4.225 27.884 -8.173 1.00 35.59 305 GLU A CA 1
ATOM 2314 C C . GLU A 1 305 ? -5.165 27.536 -9.352 1.00 35.59 305 GLU A C 1
ATOM 2316 O O . GLU A 1 305 ? -6.376 27.707 -9.235 1.00 35.59 305 GLU A O 1
ATOM 2321 N N . SER A 1 306 ? -4.666 27.089 -10.512 1.00 32.81 306 SER A N 1
ATOM 2322 C CA . SER A 1 306 ? -5.463 27.147 -11.759 1.00 32.81 306 SER A CA 1
ATOM 2323 C C . SER A 1 306 ? -5.767 25.834 -12.487 1.00 32.81 306 SER A C 1
ATOM 2325 O O . SER A 1 306 ? -6.325 25.882 -13.583 1.00 32.81 306 SER A O 1
ATOM 2327 N N . THR A 1 307 ? -5.497 24.653 -11.918 1.00 31.81 307 THR A N 1
ATOM 2328 C CA . THR A 1 307 ? -5.935 23.396 -12.561 1.00 31.81 307 THR A CA 1
ATOM 2329 C C . THR A 1 307 ? -6.556 22.399 -11.584 1.00 31.81 307 THR A C 1
ATOM 2331 O O . THR A 1 307 ? -5.892 21.902 -10.683 1.00 31.81 307 THR A O 1
ATOM 2334 N N . ASP A 1 308 ? -7.816 22.030 -11.842 1.00 32.72 308 ASP A N 1
ATOM 2335 C CA . ASP A 1 308 ? -8.585 20.934 -11.212 1.00 32.72 308 ASP A CA 1
ATOM 2336 C C . ASP A 1 308 ? -7.971 19.528 -11.416 1.00 32.72 308 ASP A C 1
ATOM 2338 O O . ASP A 1 308 ? -8.551 18.506 -11.048 1.00 32.72 308 ASP A O 1
ATOM 2342 N N . ASN A 1 309 ? -6.766 19.450 -11.980 1.00 33.34 309 ASN A N 1
ATOM 2343 C CA . ASN A 1 309 ? -5.985 18.231 -12.093 1.00 33.34 309 ASN A CA 1
ATOM 2344 C C . ASN A 1 309 ? -4.960 18.221 -10.962 1.00 33.34 309 ASN A C 1
ATOM 2346 O O . ASN A 1 309 ? -3.877 18.779 -11.112 1.00 33.34 309 ASN A O 1
ATOM 2350 N N . PHE A 1 310 ? -5.313 17.584 -9.841 1.00 37.16 310 PHE A N 1
ATOM 2351 C CA . PHE A 1 310 ? -4.459 17.359 -8.670 1.00 37.16 310 PHE A CA 1
ATOM 2352 C C . PHE A 1 310 ? -3.118 16.701 -9.059 1.00 37.16 310 PHE A C 1
ATOM 2354 O O . PHE A 1 310 ? -2.951 15.482 -8.973 1.00 37.16 310 PHE A O 1
ATOM 2361 N N . LYS A 1 311 ? -2.150 17.510 -9.500 1.00 36.50 311 LYS A N 1
ATOM 2362 C CA . LYS A 1 311 ? -0.756 17.118 -9.685 1.00 36.50 311 LYS A CA 1
ATOM 2363 C C . LYS A 1 311 ? -0.175 16.823 -8.298 1.00 36.50 311 LYS A C 1
ATOM 2365 O O . LYS A 1 311 ? -0.059 17.714 -7.473 1.00 36.50 311 LYS A O 1
ATOM 2370 N N . LEU A 1 312 ? 0.085 15.532 -8.076 1.00 43.69 312 LEU A N 1
ATOM 2371 C CA . LEU A 1 312 ? 1.135 14.916 -7.253 1.00 43.69 312 LEU A CA 1
ATOM 2372 C C . LEU A 1 312 ? 1.519 15.636 -5.947 1.00 43.69 312 LEU A C 1
ATOM 2374 O O . LEU A 1 312 ? 2.147 16.685 -5.963 1.00 43.69 312 LEU A O 1
ATOM 2378 N N . VAL A 1 313 ? 1.271 14.967 -4.815 1.00 47.78 313 VAL A N 1
ATOM 2379 C CA . VAL A 1 313 ? 1.971 15.243 -3.550 1.00 47.78 313 VAL A CA 1
ATOM 2380 C C . VAL A 1 313 ? 3.474 15.136 -3.814 1.00 47.78 313 VAL A C 1
ATOM 2382 O O . VAL A 1 313 ? 3.972 14.035 -4.064 1.00 47.78 313 VAL A O 1
ATOM 2385 N N . GLU A 1 314 ? 4.188 16.259 -3.787 1.00 51.16 314 GLU A N 1
ATOM 2386 C CA . GLU A 1 314 ? 5.650 16.253 -3.742 1.00 51.16 314 GLU A CA 1
ATOM 2387 C C . GLU A 1 314 ? 6.071 15.429 -2.517 1.00 51.16 314 GLU A C 1
ATOM 2389 O O . GLU A 1 314 ? 5.597 15.677 -1.405 1.00 51.16 314 GLU A O 1
ATOM 2394 N N . ILE A 1 315 ? 6.875 14.378 -2.721 1.00 57.56 315 ILE A N 1
ATOM 2395 C CA . ILE A 1 315 ? 7.348 13.551 -1.607 1.00 57.56 315 ILE A CA 1
ATOM 2396 C C . ILE A 1 315 ? 8.320 14.434 -0.818 1.00 57.56 315 ILE A C 1
ATOM 2398 O O . ILE A 1 315 ? 9.339 14.825 -1.387 1.00 57.56 315 ILE A O 1
ATOM 2402 N N . PRO A 1 316 ? 8.031 14.780 0.447 1.00 60.91 316 PRO A N 1
ATOM 2403 C CA . PRO A 1 316 ? 8.960 15.573 1.239 1.00 60.91 316 PRO A CA 1
ATOM 2404 C C . PRO A 1 316 ? 10.251 14.779 1.445 1.00 60.91 316 PRO A C 1
ATOM 2406 O O . PRO A 1 316 ? 10.220 13.550 1.531 1.00 60.91 316 PRO A O 1
ATOM 2409 N N . GLU A 1 317 ? 11.390 15.460 1.546 1.00 58.66 317 GLU A N 1
ATOM 2410 C CA . GLU A 1 317 ? 12.617 14.793 1.977 1.00 58.66 317 GLU A CA 1
ATOM 2411 C C . GLU A 1 317 ? 12.389 14.189 3.366 1.00 58.66 317 GLU A C 1
ATOM 2413 O O . GLU A 1 317 ? 11.931 14.864 4.287 1.00 58.66 317 GLU A O 1
ATOM 2418 N N . HIS A 1 318 ? 12.664 12.894 3.498 1.00 64.50 318 HIS A N 1
ATOM 2419 C CA . HIS A 1 318 ? 12.446 12.161 4.732 1.00 64.50 318 HIS A CA 1
ATOM 2420 C C . HIS A 1 318 ? 13.376 10.950 4.825 1.00 64.50 318 HIS A C 1
ATOM 2422 O O . HIS A 1 318 ? 14.015 10.565 3.846 1.00 64.50 318 HIS A O 1
ATOM 2428 N N . GLN A 1 319 ? 13.431 10.300 5.991 1.00 68.19 319 GLN A N 1
ATOM 2429 C CA . GLN A 1 319 ? 14.396 9.227 6.285 1.00 68.19 319 GLN A CA 1
ATOM 2430 C C . GLN A 1 319 ? 14.425 8.080 5.248 1.00 68.19 319 GLN A C 1
ATOM 2432 O O . GLN A 1 319 ? 15.444 7.406 5.115 1.00 68.19 319 GLN A O 1
ATOM 2437 N N . TYR A 1 320 ? 13.327 7.847 4.522 1.00 70.94 320 TYR A N 1
ATOM 2438 C CA . TYR A 1 320 ? 13.184 6.759 3.545 1.00 70.94 320 TYR A CA 1
ATOM 2439 C C . TYR A 1 320 ? 12.988 7.266 2.107 1.00 70.94 320 TYR A C 1
ATOM 2441 O O . TYR A 1 320 ? 12.461 6.531 1.272 1.00 70.94 320 TYR A O 1
ATOM 2449 N N . PHE A 1 321 ? 13.377 8.510 1.812 1.00 60.47 321 PHE A N 1
ATOM 2450 C CA . PHE A 1 321 ? 13.175 9.146 0.506 1.00 60.47 321 PHE A CA 1
ATOM 2451 C C . PHE A 1 321 ? 13.750 8.330 -0.670 1.00 60.47 321 PHE A C 1
ATOM 2453 O O . PHE A 1 321 ? 13.108 8.192 -1.713 1.00 60.47 321 PHE A O 1
ATOM 2460 N N . ASP A 1 322 ? 14.903 7.685 -0.477 1.00 59.88 322 ASP A N 1
ATOM 2461 C CA . ASP A 1 322 ? 15.548 6.856 -1.506 1.00 59.88 322 ASP A CA 1
ATOM 2462 C C . ASP A 1 322 ? 14.705 5.629 -1.922 1.00 59.88 322 ASP A C 1
ATOM 2464 O O . ASP A 1 322 ? 14.878 5.081 -3.012 1.00 59.88 322 ASP A O 1
ATOM 2468 N N . ASN A 1 323 ? 13.731 5.215 -1.103 1.00 64.31 323 ASN A N 1
ATOM 2469 C CA . ASN A 1 323 ? 12.937 4.004 -1.328 1.00 64.31 323 ASN A CA 1
ATOM 2470 C C . ASN A 1 323 ? 11.764 4.195 -2.324 1.00 64.31 323 ASN A C 1
ATOM 2472 O O . ASN A 1 323 ? 11.051 3.232 -2.613 1.00 64.31 323 ASN A O 1
ATOM 2476 N N . TYR A 1 324 ? 11.523 5.403 -2.857 1.00 59.88 324 TYR A N 1
ATOM 2477 C CA . TYR A 1 324 ? 10.372 5.708 -3.739 1.00 59.88 324 TYR A CA 1
ATOM 2478 C C . TYR A 1 324 ? 10.666 5.672 -5.250 1.00 59.88 324 TYR A C 1
ATOM 2480 O O . TYR A 1 324 ? 9.744 5.742 -6.068 1.00 59.88 324 TYR A O 1
ATOM 2488 N N . ILE A 1 325 ? 11.931 5.547 -5.635 1.00 55.97 325 ILE A N 1
ATOM 2489 C CA . ILE A 1 325 ? 12.435 5.590 -7.018 1.00 55.97 325 ILE A CA 1
ATOM 2490 C C . ILE A 1 325 ? 12.090 4.363 -7.942 1.00 55.97 325 ILE A C 1
ATOM 2492 O O . ILE A 1 325 ? 12.136 4.543 -9.161 1.00 55.97 325 ILE A O 1
ATOM 2496 N N . PRO A 1 326 ? 11.663 3.150 -7.495 1.00 54.41 326 PRO A N 1
ATOM 2497 C CA . PRO A 1 326 ? 11.673 1.951 -8.373 1.00 54.41 326 PRO A CA 1
ATOM 2498 C C . PRO A 1 326 ? 10.602 1.764 -9.475 1.00 54.41 326 PRO A C 1
ATOM 2500 O O . PRO A 1 326 ? 10.891 1.174 -10.512 1.00 54.41 326 PRO A O 1
ATOM 2503 N N . GLU A 1 327 ? 9.346 2.175 -9.300 1.00 48.97 327 GLU A N 1
ATOM 2504 C CA . GLU A 1 327 ? 8.258 1.473 -10.019 1.00 48.97 327 GLU A CA 1
ATOM 2505 C C . GLU A 1 327 ? 8.059 1.876 -11.498 1.00 48.97 327 GLU A C 1
ATOM 2507 O O . GLU A 1 327 ? 7.986 1.028 -12.387 1.00 48.97 327 GLU A O 1
ATOM 2512 N N . CYS A 1 328 ? 8.052 3.177 -11.805 1.00 50.41 328 CYS A N 1
ATOM 2513 C CA . CYS A 1 328 ? 7.995 3.651 -13.197 1.00 50.41 328 CYS A CA 1
ATOM 2514 C C . CYS A 1 328 ? 9.297 3.374 -13.967 1.00 50.41 328 CYS A C 1
ATOM 2516 O O . CYS A 1 328 ? 9.299 3.275 -15.195 1.00 50.41 328 CYS A O 1
ATOM 2518 N N . LEU A 1 329 ? 10.398 3.234 -13.231 1.00 58.41 329 LEU A N 1
ATOM 2519 C CA . LEU A 1 329 ? 11.715 2.943 -13.757 1.00 58.41 329 LEU A CA 1
ATOM 2520 C C . LEU A 1 329 ? 11.757 1.524 -14.326 1.00 58.41 329 LEU A C 1
ATOM 2522 O O . LEU A 1 329 ? 12.170 1.368 -15.471 1.00 58.41 329 LEU A O 1
ATOM 2526 N N . LEU A 1 330 ? 11.253 0.525 -13.593 1.00 55.16 330 LEU A N 1
ATOM 2527 C CA . LEU A 1 330 ? 11.227 -0.879 -14.026 1.00 55.16 330 LEU A CA 1
ATOM 2528 C C . LEU A 1 330 ? 10.444 -1.086 -15.331 1.00 55.16 330 LEU A C 1
ATOM 2530 O O . LEU A 1 330 ? 10.956 -1.709 -16.253 1.00 55.16 330 LEU A O 1
ATOM 2534 N N . THR A 1 331 ? 9.273 -0.461 -15.487 1.00 55.06 331 THR A N 1
ATOM 2535 C CA . THR A 1 331 ? 8.497 -0.561 -16.743 1.00 55.06 331 THR A CA 1
ATOM 2536 C C . THR A 1 331 ? 9.263 0.001 -17.947 1.00 55.06 331 THR A C 1
ATOM 2538 O O . THR A 1 331 ? 9.242 -0.562 -19.042 1.00 55.06 331 THR A O 1
ATOM 2541 N N . LEU A 1 332 ? 9.967 1.121 -17.765 1.00 60.44 332 LEU A N 1
ATOM 2542 C CA . LEU A 1 332 ? 10.768 1.720 -18.834 1.00 60.44 332 LEU A CA 1
ATOM 2543 C C . LEU A 1 332 ? 12.062 0.936 -19.096 1.00 60.44 332 LEU A C 1
ATOM 2545 O O . LEU A 1 332 ? 12.558 0.928 -20.228 1.00 60.44 332 LEU A O 1
ATOM 2549 N N . VAL A 1 333 ? 12.610 0.291 -18.062 1.00 61.59 333 VAL A N 1
ATOM 2550 C CA . VAL A 1 333 ? 13.743 -0.635 -18.160 1.00 61.59 333 VAL A CA 1
ATOM 2551 C C . VAL A 1 333 ? 13.354 -1.851 -19.002 1.00 61.59 333 VAL A C 1
ATOM 2553 O O . VAL A 1 333 ? 14.087 -2.173 -19.939 1.00 61.59 333 VAL A O 1
ATOM 2556 N N . ASP A 1 334 ? 12.198 -2.456 -18.731 1.00 57.56 334 ASP A N 1
ATOM 2557 C CA . ASP A 1 334 ? 11.680 -3.627 -19.449 1.00 57.56 334 ASP A CA 1
ATOM 2558 C C . ASP A 1 334 ? 11.333 -3.300 -20.906 1.00 57.56 334 ASP A C 1
ATOM 2560 O O . ASP A 1 334 ? 11.610 -4.085 -21.810 1.00 57.56 334 ASP A O 1
ATOM 2564 N N . ALA A 1 335 ? 10.845 -2.084 -21.168 1.00 59.50 335 ALA A N 1
ATOM 2565 C CA . ALA A 1 335 ? 10.653 -1.557 -22.520 1.00 59.50 335 ALA A CA 1
ATOM 2566 C C . ALA A 1 335 ? 11.973 -1.253 -23.267 1.00 59.50 335 ALA A C 1
ATOM 2568 O O . ALA A 1 335 ? 11.955 -0.751 -24.391 1.00 59.50 335 ALA A O 1
ATOM 2569 N N . GLY A 1 336 ? 13.136 -1.496 -22.650 1.00 60.19 336 GLY A N 1
ATOM 2570 C CA . GLY A 1 336 ? 14.450 -1.298 -23.264 1.00 60.19 336 GLY A CA 1
ATOM 2571 C C . GLY A 1 336 ? 14.877 0.168 -23.407 1.00 60.19 336 GLY A C 1
ATOM 2572 O O . GLY A 1 336 ? 15.864 0.459 -24.089 1.00 60.19 336 GLY A O 1
ATOM 2573 N N . SER A 1 337 ? 14.187 1.107 -22.751 1.00 72.88 337 SER A N 1
ATOM 2574 C CA . SER A 1 337 ? 14.437 2.546 -22.898 1.00 72.88 337 SER A CA 1
ATOM 2575 C C . SER A 1 337 ? 15.854 2.932 -22.461 1.00 72.88 337 SER A C 1
ATOM 2577 O O . SER A 1 337 ? 16.408 2.408 -21.488 1.00 72.88 337 SER A O 1
ATOM 2579 N N . SER A 1 338 ? 16.494 3.861 -23.180 1.00 72.88 338 SER A N 1
ATOM 2580 C CA . SER A 1 338 ? 17.855 4.309 -22.844 1.00 72.88 338 SER A CA 1
ATOM 2581 C C . SER A 1 338 ? 17.880 5.064 -21.507 1.00 72.88 338 SER A C 1
ATOM 2583 O O . SER A 1 338 ? 16.902 5.712 -21.157 1.00 72.88 338 SER A O 1
ATOM 2585 N N . THR A 1 339 ? 18.999 5.039 -20.771 1.00 65.88 339 THR A N 1
ATOM 2586 C CA . THR A 1 339 ? 19.136 5.781 -19.497 1.00 65.88 339 THR A CA 1
ATOM 2587 C C . THR A 1 339 ? 18.798 7.265 -19.666 1.00 65.88 339 THR A C 1
ATOM 2589 O O . THR A 1 339 ? 18.156 7.856 -18.806 1.00 65.88 339 THR A O 1
ATOM 2592 N N . SER A 1 340 ? 19.189 7.859 -20.798 1.00 64.12 340 SER A N 1
ATOM 2593 C CA . SER A 1 340 ? 18.872 9.248 -21.135 1.00 64.12 340 SER A CA 1
ATOM 2594 C C . SER A 1 340 ? 17.389 9.447 -21.439 1.00 64.12 340 SER A C 1
ATOM 2596 O O . SER A 1 340 ? 16.820 10.421 -20.977 1.00 64.12 340 SER A O 1
ATOM 2598 N N . SER A 1 341 ? 16.754 8.526 -22.168 1.00 66.88 341 SER A N 1
ATOM 2599 C CA . SER A 1 341 ? 15.321 8.588 -22.496 1.00 66.88 341 SER A CA 1
ATOM 2600 C C . SER A 1 341 ? 14.448 8.400 -21.261 1.00 66.88 341 SER A C 1
ATOM 2602 O O . SER A 1 341 ? 13.471 9.117 -21.107 1.00 66.88 341 SER A O 1
ATOM 2604 N N . ILE A 1 342 ? 14.833 7.484 -20.367 1.00 69.69 342 ILE A N 1
ATOM 2605 C CA . ILE A 1 342 ? 14.201 7.299 -19.059 1.00 69.69 342 ILE A CA 1
ATOM 2606 C C . ILE A 1 342 ? 14.346 8.585 -18.259 1.00 69.69 342 ILE A C 1
ATOM 2608 O O . ILE A 1 342 ? 13.350 9.131 -17.820 1.00 69.69 342 ILE A O 1
ATOM 2612 N N . LEU A 1 343 ? 15.562 9.124 -18.137 1.00 66.12 343 LEU A N 1
ATOM 2613 C CA . LEU A 1 343 ? 15.788 10.366 -17.403 1.00 66.12 343 LEU A CA 1
ATOM 2614 C C . LEU A 1 343 ? 14.974 11.531 -17.978 1.00 66.12 343 LEU A C 1
ATOM 2616 O O . LEU A 1 343 ? 14.403 12.297 -17.217 1.00 66.12 343 LEU A O 1
ATOM 2620 N N . THR A 1 344 ? 14.919 11.672 -19.302 1.00 66.31 344 THR A N 1
ATOM 2621 C CA . THR A 1 344 ? 14.126 12.709 -19.967 1.00 66.31 344 THR A CA 1
ATOM 2622 C C . THR A 1 344 ? 12.638 12.497 -19.737 1.00 66.31 344 THR A C 1
ATOM 2624 O O . THR A 1 344 ? 11.978 13.441 -19.348 1.00 66.31 344 THR A O 1
ATOM 2627 N N . TYR A 1 345 ? 12.119 11.280 -19.897 1.00 65.06 345 TYR A N 1
ATOM 2628 C CA . TYR A 1 345 ? 10.718 10.964 -19.620 1.00 65.06 345 TYR A CA 1
ATOM 2629 C C . TYR A 1 345 ? 10.358 11.213 -18.154 1.00 65.06 345 TYR A C 1
ATOM 2631 O O . TYR A 1 345 ? 9.310 11.774 -17.870 1.00 65.06 345 TYR A O 1
ATOM 2639 N N . LEU A 1 346 ? 11.235 10.845 -17.217 1.00 63.38 346 LEU A N 1
ATOM 2640 C CA . LEU A 1 346 ? 11.030 11.109 -15.796 1.00 63.38 346 LEU A CA 1
ATOM 2641 C C . LEU A 1 346 ? 11.054 12.618 -15.502 1.00 63.38 346 LEU A C 1
ATOM 2643 O O . LEU A 1 346 ? 10.227 13.101 -14.738 1.00 63.38 346 LEU A O 1
ATOM 2647 N N . LYS A 1 347 ? 11.946 13.372 -16.153 1.00 62.53 347 LYS A N 1
ATOM 2648 C CA . LYS A 1 347 ? 12.019 14.836 -16.039 1.00 62.53 347 LYS A CA 1
ATOM 2649 C C . LYS A 1 347 ? 10.832 15.555 -16.675 1.00 62.53 347 LYS A C 1
ATOM 2651 O O . LYS A 1 347 ? 10.388 16.552 -16.133 1.00 62.53 347 LYS A O 1
ATOM 2656 N N . ASP A 1 348 ? 10.354 15.064 -17.809 1.00 57.62 348 ASP A N 1
ATOM 2657 C CA . ASP A 1 348 ? 9.277 15.656 -18.606 1.00 57.62 348 ASP A CA 1
ATOM 2658 C C . ASP A 1 348 ? 7.903 15.336 -18.007 1.00 57.62 348 ASP A C 1
ATOM 2660 O O . ASP A 1 348 ? 7.052 16.204 -17.863 1.00 57.62 348 ASP A O 1
ATOM 2664 N N . LYS A 1 349 ? 7.706 14.089 -17.567 1.00 53.12 349 LYS A N 1
ATOM 2665 C CA . LYS A 1 349 ? 6.433 13.617 -17.016 1.00 53.12 349 LYS A CA 1
ATOM 2666 C C . LYS A 1 349 ? 6.216 14.005 -15.557 1.00 53.12 349 LYS A C 1
ATOM 2668 O O . LYS A 1 349 ? 5.070 14.161 -15.142 1.00 53.12 349 LYS A O 1
ATOM 2673 N N . PHE A 1 350 ? 7.289 14.108 -14.776 1.00 51.44 350 PHE A N 1
ATOM 2674 C CA . PHE A 1 350 ? 7.204 14.403 -13.344 1.00 51.44 350 PHE A CA 1
ATOM 2675 C C . PHE A 1 350 ? 7.805 15.765 -12.977 1.00 51.44 350 PHE A C 1
ATOM 2677 O O . PHE A 1 350 ? 7.909 16.054 -11.794 1.00 51.44 350 PHE A O 1
ATOM 2684 N N . GLU A 1 351 ? 8.201 16.581 -13.964 1.00 44.41 351 GLU A N 1
ATOM 2685 C CA . GLU A 1 351 ? 8.808 17.915 -13.784 1.00 44.41 351 GLU A CA 1
ATOM 2686 C C . GLU A 1 351 ? 10.009 17.940 -12.812 1.00 44.41 351 GLU A C 1
ATOM 2688 O O . GLU A 1 351 ? 10.313 18.971 -12.222 1.00 44.41 351 GLU A O 1
ATOM 2693 N N . ASN A 1 352 ? 10.735 16.822 -12.640 1.00 41.16 352 ASN A N 1
ATOM 2694 C CA . ASN A 1 352 ? 11.615 16.676 -11.481 1.00 41.16 352 ASN A CA 1
ATOM 2695 C C . ASN A 1 352 ? 13.096 16.303 -11.778 1.00 41.16 352 ASN A C 1
ATOM 2697 O O . ASN A 1 352 ? 13.420 15.313 -12.432 1.00 41.16 352 ASN A O 1
ATOM 2701 N N . GLN A 1 353 ? 14.010 17.077 -11.161 1.00 42.81 353 GLN A N 1
ATOM 2702 C CA . GLN A 1 353 ? 15.462 16.883 -10.934 1.00 42.81 353 GLN A CA 1
ATOM 2703 C C . GLN A 1 353 ? 15.914 15.657 -10.074 1.00 42.81 353 GLN A C 1
ATOM 2705 O O . GLN A 1 353 ? 17.055 15.632 -9.622 1.00 42.81 353 GLN A O 1
ATOM 2710 N N . TRP A 1 354 ? 15.095 14.622 -9.853 1.00 48.66 354 TRP A N 1
ATOM 2711 C CA . TRP A 1 354 ? 15.182 13.770 -8.637 1.00 48.66 354 TRP A CA 1
ATOM 2712 C C . TRP A 1 354 ? 15.550 12.316 -8.939 1.00 48.66 354 TRP A C 1
ATOM 2714 O O . TRP A 1 354 ? 15.162 11.387 -8.240 1.00 48.66 354 TRP A O 1
ATOM 2724 N N . THR A 1 355 ? 16.305 12.118 -10.019 1.00 50.09 355 THR A N 1
ATOM 2725 C CA . THR A 1 355 ? 17.073 10.894 -10.242 1.00 50.09 355 THR A CA 1
ATOM 2726 C C . THR A 1 355 ? 18.307 11.203 -11.086 1.00 50.09 355 THR A C 1
ATOM 2728 O O . THR A 1 355 ? 18.284 12.063 -11.977 1.00 50.09 355 THR A O 1
ATOM 2731 N N . THR A 1 356 ? 19.413 10.512 -10.826 1.00 48.75 356 THR A N 1
ATOM 2732 C CA . THR A 1 356 ? 20.655 10.664 -11.588 1.00 48.75 356 THR A CA 1
ATOM 2733 C C . THR A 1 356 ? 20.775 9.596 -12.677 1.00 48.75 356 THR A C 1
ATOM 2735 O O . THR A 1 356 ? 20.234 8.494 -12.586 1.00 48.75 356 THR A O 1
ATOM 2738 N N . ARG A 1 357 ? 21.566 9.863 -13.732 1.00 51.62 357 ARG A N 1
ATOM 2739 C CA . ARG A 1 357 ? 21.894 8.818 -14.731 1.00 51.62 357 ARG A CA 1
ATOM 2740 C C . ARG A 1 357 ? 22.503 7.570 -14.081 1.00 51.62 357 ARG A C 1
ATOM 2742 O O . ARG A 1 357 ? 22.394 6.487 -14.650 1.00 51.62 357 ARG A O 1
ATOM 2749 N N . LYS A 1 358 ? 23.178 7.735 -12.937 1.00 48.31 358 LYS A N 1
ATOM 2750 C CA . LYS A 1 358 ? 23.849 6.657 -12.212 1.00 48.31 358 LYS A CA 1
ATOM 2751 C C . LYS A 1 358 ? 22.833 5.721 -11.555 1.00 48.31 358 LYS A C 1
ATOM 2753 O O . LYS A 1 358 ? 22.959 4.516 -11.726 1.00 48.31 358 LYS A O 1
ATOM 2758 N N . GLU A 1 359 ? 21.802 6.258 -10.906 1.00 52.47 359 GLU A N 1
ATOM 2759 C CA . GLU A 1 359 ? 20.711 5.467 -10.311 1.00 52.47 359 GLU A CA 1
ATOM 2760 C C . GLU A 1 359 ? 19.930 4.682 -11.364 1.00 52.47 359 GLU A C 1
ATOM 2762 O O . GLU A 1 359 ? 19.823 3.463 -11.259 1.00 52.47 359 GLU A O 1
ATOM 2767 N N . ILE A 1 360 ? 19.508 5.338 -12.452 1.00 62.00 360 ILE A N 1
ATOM 2768 C CA . ILE A 1 360 ? 18.833 4.657 -13.570 1.00 62.00 360 ILE A CA 1
ATOM 2769 C C . ILE A 1 360 ? 19.721 3.533 -14.129 1.00 62.00 360 ILE A C 1
ATOM 2771 O O . ILE A 1 360 ? 19.239 2.457 -14.475 1.00 62.00 360 ILE A O 1
ATOM 2775 N N . SER A 1 361 ? 21.036 3.757 -14.223 1.00 58.00 361 SER A N 1
ATOM 2776 C CA . SER A 1 361 ? 21.968 2.733 -14.699 1.00 58.00 361 SER A CA 1
ATOM 2777 C C . SER A 1 361 ? 22.101 1.547 -13.738 1.00 58.00 361 SER A C 1
ATOM 2779 O O . SER A 1 361 ? 22.265 0.421 -14.210 1.00 58.00 361 SER A O 1
ATOM 2781 N N . ASN A 1 362 ? 22.049 1.779 -12.425 1.00 58.19 362 ASN A N 1
ATOM 2782 C CA . ASN A 1 362 ? 22.131 0.730 -11.409 1.00 58.19 362 ASN A CA 1
ATOM 2783 C C . ASN A 1 362 ? 20.867 -0.136 -11.402 1.00 58.19 362 ASN A C 1
ATOM 2785 O O . ASN A 1 362 ? 20.968 -1.360 -11.405 1.00 58.19 362 ASN A O 1
ATOM 2789 N N . GLU A 1 363 ? 19.693 0.479 -11.502 1.00 63.91 363 GLU A N 1
ATOM 2790 C CA . GLU A 1 363 ? 18.409 -0.230 -11.546 1.00 63.91 363 GLU A CA 1
ATOM 2791 C C . GLU A 1 363 ? 18.242 -1.031 -12.840 1.00 63.91 363 GLU A C 1
ATOM 2793 O O . GLU A 1 363 ? 17.880 -2.208 -12.817 1.00 63.91 363 GLU A O 1
ATOM 2798 N N . LYS A 1 364 ? 18.666 -0.467 -13.981 1.00 69.38 364 LYS A N 1
ATOM 2799 C CA . LYS A 1 364 ? 18.799 -1.237 -15.229 1.00 69.38 364 LYS A CA 1
ATOM 2800 C C . LYS A 1 364 ? 19.725 -2.441 -15.071 1.00 69.38 364 LYS A C 1
ATOM 2802 O O . LYS A 1 364 ? 19.496 -3.476 -15.696 1.00 69.38 364 LYS A O 1
ATOM 2807 N N . ALA A 1 365 ? 20.795 -2.316 -14.287 1.00 64.12 365 ALA A N 1
ATOM 2808 C CA . ALA A 1 365 ? 21.709 -3.422 -14.034 1.00 64.12 365 ALA A CA 1
ATOM 2809 C C . ALA A 1 365 ? 21.086 -4.486 -13.114 1.00 64.12 365 ALA A C 1
ATOM 2811 O O . ALA A 1 365 ? 21.291 -5.674 -13.365 1.00 64.12 365 ALA A O 1
ATOM 2812 N N . ALA A 1 366 ? 20.304 -4.081 -12.109 1.00 63.00 366 ALA A N 1
ATOM 2813 C CA . ALA A 1 366 ? 19.589 -4.972 -11.199 1.00 63.00 366 ALA A CA 1
ATOM 2814 C C . ALA A 1 366 ? 18.494 -5.776 -11.919 1.00 63.00 366 ALA A C 1
ATOM 2816 O O . ALA A 1 366 ? 18.533 -7.006 -11.889 1.00 63.00 366 ALA A O 1
ATOM 2817 N N . ALA A 1 367 ? 17.610 -5.110 -12.670 1.00 63.53 367 ALA A N 1
ATOM 2818 C CA . ALA A 1 367 ? 16.574 -5.762 -13.476 1.00 63.53 367 ALA A CA 1
ATOM 2819 C C . ALA A 1 367 ? 17.180 -6.721 -14.513 1.00 63.53 367 ALA A C 1
ATOM 2821 O O . ALA A 1 367 ? 16.754 -7.863 -14.672 1.00 63.53 367 ALA A O 1
ATOM 2822 N N . ARG A 1 368 ? 18.277 -6.309 -15.161 1.00 66.25 368 ARG A N 1
ATOM 2823 C CA . ARG A 1 368 ? 19.024 -7.182 -16.072 1.00 66.25 368 ARG A CA 1
ATOM 2824 C C . ARG A 1 368 ? 19.620 -8.399 -15.362 1.00 66.25 368 ARG A C 1
ATOM 2826 O O . ARG A 1 368 ? 19.664 -9.471 -15.954 1.00 66.25 368 ARG A O 1
ATOM 2833 N N . LYS A 1 369 ? 20.127 -8.253 -14.135 1.00 67.81 369 LYS A N 1
ATOM 2834 C CA . LYS A 1 369 ? 20.658 -9.374 -13.343 1.00 67.81 369 LYS A CA 1
ATOM 2835 C C . LYS A 1 369 ? 19.546 -10.361 -12.981 1.00 67.81 369 LYS A C 1
ATOM 2837 O O . LYS A 1 369 ? 19.775 -11.561 -13.055 1.00 67.81 369 LYS A O 1
ATOM 2842 N N . GLN A 1 370 ? 18.359 -9.858 -12.652 1.00 67.88 370 GLN A N 1
ATOM 2843 C CA . GLN A 1 370 ? 17.177 -10.673 -12.385 1.00 67.88 370 GLN A CA 1
ATOM 2844 C C . GLN A 1 370 ? 16.718 -11.434 -13.637 1.00 67.88 370 GLN A C 1
ATOM 2846 O O . GLN A 1 370 ? 16.544 -12.644 -13.569 1.00 67.88 370 GLN A O 1
ATOM 2851 N N . PHE A 1 371 ? 16.609 -10.752 -14.783 1.00 66.06 371 PHE A N 1
ATOM 2852 C CA . PHE A 1 371 ? 16.218 -11.361 -16.059 1.00 66.06 371 PHE A CA 1
ATOM 2853 C C . PHE A 1 371 ? 17.193 -12.450 -16.526 1.00 66.06 371 PHE A C 1
ATOM 2855 O O . PHE A 1 371 ? 16.781 -13.502 -16.997 1.00 66.06 371 PHE A O 1
ATOM 2862 N N . LEU A 1 372 ? 18.499 -12.202 -16.404 1.00 66.44 372 LEU A N 1
ATOM 2863 C CA . LEU A 1 372 ? 19.521 -13.147 -16.858 1.00 66.44 372 LEU A CA 1
ATOM 2864 C C . LEU A 1 372 ? 19.725 -14.328 -15.903 1.00 66.44 372 LEU A C 1
ATOM 2866 O O . LEU A 1 372 ? 20.277 -15.342 -16.320 1.00 66.44 372 LEU A O 1
ATOM 2870 N N . GLY A 1 373 ? 19.369 -14.197 -14.622 1.00 77.56 373 GLY A N 1
ATOM 2871 C CA . GLY A 1 373 ? 19.695 -15.197 -13.606 1.00 77.56 373 GLY A CA 1
ATOM 2872 C C . GLY A 1 373 ? 21.192 -15.545 -13.603 1.00 77.56 373 GLY A C 1
ATOM 2873 O O . GLY A 1 373 ? 22.048 -14.671 -13.445 1.00 77.56 373 GLY A O 1
ATOM 2874 N N . SER A 1 374 ? 21.511 -16.828 -13.798 1.00 75.56 374 SER A N 1
ATOM 2875 C CA . SER A 1 374 ? 22.883 -17.344 -13.955 1.00 75.56 374 SER A CA 1
ATOM 2876 C C . SER A 1 374 ? 23.373 -17.392 -15.410 1.00 75.56 374 SER A C 1
ATOM 2878 O O . SER A 1 374 ? 24.528 -17.742 -15.657 1.00 75.56 374 SER A O 1
ATOM 2880 N N . GLN A 1 375 ? 22.524 -17.049 -16.380 1.00 70.06 375 GLN A N 1
ATOM 2881 C CA . GLN A 1 375 ? 22.815 -17.172 -17.803 1.00 70.06 375 GLN A CA 1
ATOM 2882 C C . GLN A 1 375 ? 23.636 -15.991 -18.335 1.00 70.06 375 GLN A C 1
ATOM 2884 O O . GLN A 1 375 ? 23.574 -14.851 -17.858 1.00 70.06 375 GLN A O 1
ATOM 2889 N N . SER A 1 376 ? 24.391 -16.240 -19.407 1.00 73.19 376 SER A N 1
ATOM 2890 C CA . SER A 1 376 ? 24.913 -15.152 -20.228 1.00 73.19 376 SER A CA 1
ATOM 2891 C C . SER A 1 376 ? 23.770 -14.568 -21.093 1.00 73.19 376 SER A C 1
ATOM 2893 O O . SER A 1 376 ? 22.885 -15.295 -21.521 1.00 73.19 376 SER A O 1
ATOM 2895 N N . PRO A 1 377 ? 23.749 -13.264 -21.411 1.00 72.31 377 PRO A N 1
ATOM 2896 C CA . PRO A 1 377 ? 22.811 -12.655 -22.353 1.00 72.31 377 PRO A CA 1
ATOM 2897 C C . PRO A 1 377 ? 22.758 -13.296 -23.737 1.00 72.31 377 PRO A C 1
ATOM 2899 O O . PRO A 1 377 ? 21.703 -13.238 -24.349 1.00 72.31 377 PRO A O 1
ATOM 2902 N N . ILE A 1 378 ? 23.853 -13.879 -24.242 1.00 72.81 378 ILE A N 1
ATOM 2903 C CA . ILE A 1 378 ? 23.809 -14.622 -25.512 1.00 72.81 378 ILE A CA 1
ATOM 2904 C C . ILE A 1 378 ? 23.048 -15.947 -25.331 1.00 72.81 378 ILE A C 1
ATOM 2906 O O . ILE A 1 378 ? 22.302 -16.336 -26.221 1.00 72.81 378 ILE A O 1
ATOM 2910 N N . GLN A 1 379 ? 23.155 -16.577 -24.154 1.00 74.56 379 GLN A N 1
ATOM 2911 C CA . GLN A 1 379 ? 22.381 -17.764 -23.788 1.00 74.56 379 GLN A CA 1
ATOM 2912 C C . GLN A 1 379 ? 20.894 -17.433 -23.603 1.00 74.56 379 GLN A C 1
ATOM 2914 O O . GLN A 1 379 ? 20.054 -18.072 -24.219 1.00 74.56 379 GLN A O 1
ATOM 2919 N N . ALA A 1 380 ? 20.571 -16.378 -22.850 1.00 75.88 380 ALA A N 1
ATOM 2920 C CA . ALA A 1 380 ? 19.189 -15.927 -22.675 1.00 75.88 380 ALA A CA 1
ATOM 2921 C C . ALA A 1 380 ? 18.541 -15.517 -24.015 1.00 75.88 380 ALA A C 1
ATOM 2923 O O . ALA A 1 380 ? 17.370 -15.793 -24.260 1.00 75.88 380 ALA A O 1
ATOM 2924 N N . LEU A 1 381 ? 19.307 -14.883 -24.915 1.00 77.62 381 LEU A N 1
ATOM 2925 C CA . LEU A 1 381 ? 18.841 -14.563 -26.267 1.00 77.62 381 LEU A CA 1
ATOM 2926 C C . LEU A 1 381 ? 18.599 -15.825 -27.101 1.00 77.62 381 LEU A C 1
ATOM 2928 O O . LEU A 1 381 ? 17.604 -15.896 -27.815 1.00 77.62 381 LEU A O 1
ATOM 2932 N N . TYR A 1 382 ? 19.490 -16.814 -27.020 1.00 80.06 382 TYR A N 1
ATOM 2933 C CA . TYR A 1 382 ? 19.290 -18.097 -27.684 1.00 80.06 382 TYR A CA 1
ATOM 2934 C C . TYR A 1 382 ? 18.020 -18.802 -27.191 1.00 80.06 382 TYR A C 1
ATOM 2936 O O . TYR A 1 382 ? 17.265 -19.317 -28.011 1.00 80.06 382 TYR A O 1
ATOM 2944 N N . ASP A 1 383 ? 17.738 -18.782 -25.890 1.00 78.69 383 ASP A N 1
ATOM 2945 C CA . ASP A 1 383 ? 16.529 -19.402 -25.340 1.00 78.69 383 ASP A CA 1
ATOM 2946 C C . ASP A 1 383 ? 15.255 -18.729 -25.895 1.00 78.69 383 ASP A C 1
ATOM 2948 O O . ASP A 1 383 ? 14.299 -19.410 -26.265 1.00 78.69 383 ASP A O 1
ATOM 2952 N N . ILE A 1 384 ? 15.267 -17.400 -26.078 1.00 77.38 384 ILE A N 1
ATOM 2953 C CA . ILE A 1 384 ? 14.177 -16.667 -26.752 1.00 77.38 384 ILE A CA 1
ATOM 2954 C C . ILE A 1 384 ? 14.064 -17.067 -28.228 1.00 77.38 384 ILE A C 1
ATOM 2956 O O . ILE A 1 384 ? 12.967 -17.313 -28.727 1.00 77.38 384 ILE A O 1
ATOM 2960 N N . VAL A 1 385 ? 15.190 -17.107 -28.943 1.00 82.38 385 VAL A N 1
ATOM 2961 C CA . VAL A 1 385 ? 15.232 -17.394 -30.385 1.00 82.38 385 VAL A CA 1
ATOM 2962 C C . VAL A 1 385 ? 14.848 -18.844 -30.683 1.00 82.38 385 VAL A C 1
ATOM 2964 O O . VAL A 1 385 ? 14.189 -19.093 -31.683 1.00 82.38 385 VAL 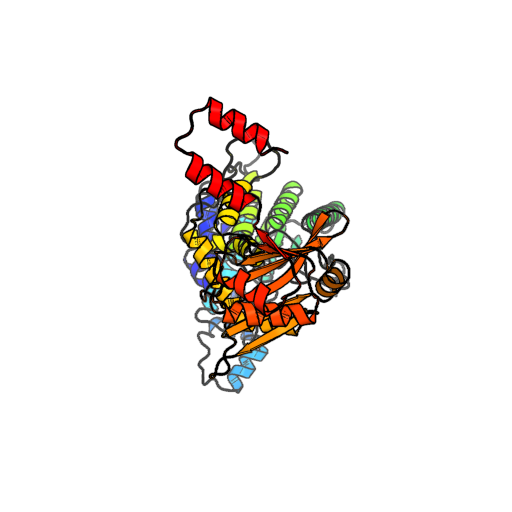A O 1
ATOM 2967 N N . SER A 1 386 ? 15.219 -19.791 -29.824 1.00 79.31 386 SER A N 1
ATOM 2968 C CA . SER A 1 386 ? 14.877 -21.211 -29.977 1.00 79.31 386 SER A CA 1
ATOM 2969 C C . SER A 1 386 ? 13.418 -21.520 -29.629 1.00 79.31 386 SER A C 1
ATOM 2971 O O . SER A 1 386 ? 12.868 -22.487 -30.152 1.00 79.31 386 SER A O 1
ATOM 2973 N N . GLY A 1 387 ? 12.781 -20.700 -28.785 1.00 74.25 387 GLY A N 1
ATOM 2974 C CA . GLY A 1 387 ? 11.357 -20.809 -28.453 1.00 74.25 387 GLY A CA 1
ATOM 2975 C C . GLY A 1 387 ? 10.415 -19.980 -29.339 1.00 74.25 387 GLY A C 1
ATOM 2976 O O . GLY A 1 387 ? 9.218 -20.256 -29.375 1.00 74.25 387 GLY A O 1
ATOM 2977 N N . GLY A 1 388 ? 10.922 -18.960 -30.037 1.00 70.81 388 GLY A N 1
ATOM 2978 C CA . GLY A 1 388 ? 10.159 -18.128 -30.974 1.00 70.81 388 GLY A CA 1
ATOM 2979 C C . GLY A 1 388 ? 10.340 -18.597 -32.419 1.00 70.81 388 GLY A C 1
ATOM 2980 O O . GLY A 1 388 ? 11.355 -19.200 -32.728 1.00 70.81 388 GLY A O 1
ATOM 2981 N N . GLY A 1 389 ? 9.390 -18.309 -33.316 1.00 81.62 389 GLY A N 1
ATOM 2982 C CA . GLY A 1 389 ? 9.424 -18.676 -34.748 1.00 81.62 389 GLY A CA 1
ATOM 2983 C C . GLY A 1 389 ? 10.551 -18.012 -35.560 1.00 81.62 389 GLY A C 1
ATOM 2984 O O . GLY A 1 389 ? 10.306 -17.251 -36.498 1.00 81.62 389 GLY A O 1
ATOM 2985 N N . PHE A 1 390 ? 11.798 -18.260 -35.170 1.00 90.81 390 PHE A N 1
ATOM 2986 C CA . PHE A 1 390 ? 13.016 -17.745 -35.764 1.00 90.81 390 PHE A CA 1
ATOM 2987 C C . PHE A 1 390 ? 13.810 -18.883 -36.402 1.00 90.81 390 PHE A C 1
ATOM 2989 O O . PHE A 1 390 ? 14.016 -19.945 -35.820 1.00 90.81 390 PHE A O 1
ATOM 2996 N N . ILE A 1 391 ? 14.350 -18.614 -37.586 1.00 91.88 391 ILE A N 1
ATOM 2997 C CA . ILE A 1 391 ? 15.387 -19.436 -38.203 1.00 91.88 391 ILE A CA 1
ATOM 2998 C C . ILE A 1 391 ? 16.723 -18.914 -37.679 1.00 91.88 391 ILE A C 1
ATOM 3000 O O . ILE A 1 391 ? 16.996 -17.716 -37.783 1.00 91.88 391 ILE A O 1
ATOM 3004 N N . TYR A 1 392 ? 17.562 -19.788 -37.123 1.00 93.56 392 TYR A N 1
ATOM 3005 C CA . TYR A 1 392 ? 18.821 -19.377 -36.505 1.00 93.56 392 TYR A CA 1
ATOM 3006 C C . TYR A 1 392 ? 19.980 -20.337 -36.785 1.00 93.56 392 TYR A C 1
ATOM 3008 O O . TYR A 1 392 ? 19.792 -21.499 -37.144 1.00 93.56 392 TYR A O 1
ATOM 3016 N N . LYS A 1 393 ? 21.207 -19.838 -36.605 1.00 93.25 393 LYS A N 1
ATOM 3017 C CA . LYS A 1 393 ? 22.448 -20.615 -36.689 1.00 93.25 393 LYS A CA 1
ATOM 3018 C C . LYS A 1 393 ? 23.409 -20.191 -35.586 1.00 93.25 393 LYS A C 1
ATOM 3020 O O . LYS A 1 393 ? 23.661 -19.002 -35.398 1.00 93.25 393 LYS A O 1
ATOM 3025 N N . LEU A 1 394 ? 23.965 -21.174 -34.885 1.00 90.69 394 LEU A N 1
ATOM 3026 C CA . LEU A 1 394 ? 24.934 -20.971 -33.812 1.00 90.69 394 LEU A CA 1
ATOM 3027 C C . LEU A 1 394 ? 26.356 -21.269 -34.278 1.00 90.69 394 LEU A C 1
ATOM 3029 O O . LEU A 1 394 ? 26.595 -22.191 -35.062 1.00 90.69 394 LEU A O 1
ATOM 3033 N N . LYS A 1 395 ? 27.301 -20.516 -33.727 1.00 88.94 395 LYS A N 1
ATOM 3034 C CA . LYS A 1 395 ? 28.718 -20.859 -33.689 1.00 88.94 395 LYS A CA 1
ATOM 3035 C C . LYS A 1 395 ? 29.113 -20.978 -32.224 1.00 88.94 395 LYS A C 1
ATOM 3037 O O . LYS A 1 395 ? 28.828 -20.088 -31.420 1.00 88.94 395 LYS A O 1
ATOM 3042 N N . VAL A 1 396 ? 29.709 -22.111 -31.882 1.00 87.19 396 VAL A N 1
ATOM 3043 C CA . VAL A 1 396 ? 30.192 -22.415 -30.535 1.00 87.19 396 VAL A CA 1
ATOM 3044 C C . VAL A 1 396 ? 31.703 -22.569 -30.577 1.00 87.19 396 VAL A C 1
ATOM 3046 O O . VAL A 1 396 ? 32.261 -23.003 -31.587 1.00 87.19 396 VAL A O 1
ATOM 3049 N N . ASP A 1 397 ? 32.370 -22.176 -29.501 1.00 82.19 397 ASP A N 1
ATOM 3050 C CA . ASP A 1 397 ? 33.798 -22.420 -29.341 1.00 82.19 397 ASP A CA 1
ATOM 3051 C C . ASP A 1 397 ? 34.084 -23.833 -28.796 1.00 82.19 397 ASP A C 1
ATOM 3053 O O . ASP A 1 397 ? 33.180 -24.624 -28.520 1.00 82.19 397 ASP A O 1
ATOM 3057 N N . ALA A 1 398 ? 35.369 -24.154 -28.630 1.00 80.88 398 ALA A N 1
ATOM 3058 C CA . ALA A 1 398 ? 35.820 -25.451 -28.126 1.00 80.88 398 ALA A CA 1
ATOM 3059 C C . ALA A 1 398 ? 35.348 -25.771 -26.692 1.00 80.88 398 ALA A C 1
ATOM 3061 O O . ALA A 1 398 ? 35.390 -26.930 -26.289 1.00 80.88 398 ALA A O 1
ATOM 3062 N N . SER A 1 399 ? 34.905 -24.768 -25.925 1.00 76.62 399 SER A N 1
ATOM 3063 C CA . SER A 1 399 ? 34.356 -24.938 -24.575 1.00 76.62 399 SER A CA 1
ATOM 3064 C C . SER A 1 399 ? 32.842 -25.179 -24.566 1.00 76.62 399 SER A C 1
ATOM 3066 O O . SER A 1 399 ? 32.263 -25.382 -23.502 1.00 76.62 399 SER A O 1
ATOM 3068 N N . GLY A 1 400 ? 32.195 -25.155 -25.737 1.00 78.06 400 GLY A N 1
ATOM 3069 C CA . GLY A 1 400 ? 30.740 -25.233 -25.872 1.00 78.06 400 GLY A CA 1
ATOM 3070 C C . GLY A 1 400 ? 30.030 -23.895 -25.646 1.00 78.06 400 GLY A C 1
ATOM 3071 O O . GLY A 1 400 ? 28.801 -23.855 -25.645 1.00 78.06 400 GLY A O 1
ATOM 3072 N N . SER A 1 401 ? 30.771 -22.795 -25.482 1.00 76.44 401 SER A N 1
ATOM 3073 C CA . SER A 1 401 ? 30.187 -21.465 -25.302 1.00 76.44 401 SER A CA 1
ATOM 3074 C C . SER A 1 401 ? 29.751 -20.886 -26.647 1.00 76.44 401 SER A C 1
ATOM 3076 O O . SER A 1 401 ? 30.503 -20.918 -27.624 1.00 76.44 401 SER A O 1
ATOM 3078 N N . VAL A 1 402 ? 28.539 -20.325 -26.706 1.00 80.44 402 VAL A N 1
ATOM 3079 C CA . VAL A 1 402 ? 28.044 -19.626 -27.901 1.00 80.44 402 VAL A CA 1
ATOM 3080 C C . VAL A 1 402 ? 28.873 -18.368 -28.130 1.00 80.44 402 VAL A C 1
ATOM 3082 O O . VAL A 1 402 ? 28.872 -17.457 -27.301 1.00 80.44 402 VAL A O 1
ATOM 3085 N N . ASN A 1 403 ? 29.554 -18.308 -29.273 1.00 85.06 403 ASN A N 1
ATOM 3086 C CA . ASN A 1 403 ? 30.414 -17.189 -29.638 1.00 85.06 403 ASN A CA 1
ATOM 3087 C C . ASN A 1 403 ? 29.861 -16.367 -30.813 1.00 85.06 403 ASN A C 1
ATOM 3089 O O . ASN A 1 403 ? 30.241 -15.211 -30.964 1.00 85.06 403 ASN A O 1
ATOM 3093 N N . SER A 1 404 ? 28.946 -16.895 -31.629 1.00 88.50 404 SER A N 1
ATOM 3094 C CA . SER A 1 404 ? 28.204 -16.121 -32.635 1.00 88.50 404 SER A CA 1
ATOM 3095 C C . SER A 1 404 ? 26.805 -16.696 -32.848 1.00 88.50 404 SER A C 1
ATOM 3097 O O . SER A 1 404 ? 26.586 -17.902 -32.716 1.00 88.50 404 SER A O 1
ATOM 3099 N N . LEU A 1 405 ? 25.850 -15.827 -33.177 1.00 91.50 405 LEU A N 1
ATOM 3100 C CA . LEU A 1 405 ? 24.446 -16.182 -33.383 1.00 91.50 405 LEU A CA 1
ATOM 3101 C C . LEU A 1 405 ? 23.886 -15.393 -34.564 1.00 91.50 405 LEU A C 1
ATOM 3103 O O . LEU A 1 405 ? 23.829 -14.168 -34.515 1.00 91.50 405 LEU A O 1
ATOM 3107 N N . PHE A 1 406 ? 23.435 -16.107 -35.591 1.00 94.50 406 PHE A N 1
ATOM 3108 C CA . PHE A 1 406 ? 22.631 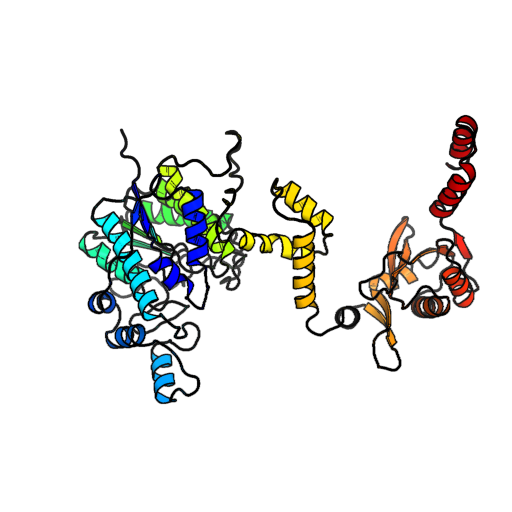-15.567 -36.680 1.00 94.50 406 PHE A CA 1
ATOM 3109 C C . PHE A 1 406 ? 21.169 -15.932 -36.440 1.00 94.50 406 PHE A C 1
ATOM 3111 O O . PHE A 1 406 ? 20.893 -17.072 -36.065 1.00 94.50 406 PHE A O 1
ATOM 3118 N N . PHE A 1 407 ? 20.242 -15.005 -36.668 1.00 94.75 407 PHE A N 1
ATOM 3119 C CA . PHE A 1 407 ? 18.812 -15.266 -36.532 1.00 94.75 407 PHE A CA 1
ATOM 3120 C C . PHE A 1 407 ? 17.957 -14.336 -37.400 1.00 94.75 407 PHE A C 1
ATOM 3122 O O . PHE A 1 407 ? 18.319 -13.192 -37.683 1.00 94.75 407 PHE A O 1
ATOM 3129 N N . VAL A 1 408 ? 16.792 -14.830 -37.809 1.00 94.31 408 VAL A N 1
ATOM 3130 C CA . VAL A 1 408 ? 15.785 -14.096 -38.583 1.00 94.31 408 VAL A CA 1
ATOM 3131 C C . VAL A 1 408 ? 14.394 -14.641 -38.258 1.00 94.31 408 VAL A C 1
ATOM 3133 O O . VAL A 1 408 ? 14.222 -15.840 -38.060 1.00 94.31 408 VAL A O 1
ATOM 3136 N N . HIS A 1 409 ? 13.385 -13.778 -38.180 1.00 92.69 409 HIS A N 1
ATOM 3137 C CA . HIS A 1 409 ? 12.004 -14.231 -38.003 1.00 92.69 409 HIS A CA 1
ATOM 3138 C C . HIS A 1 409 ? 11.483 -14.879 -39.296 1.00 92.69 409 HIS A C 1
ATOM 3140 O O . HIS A 1 409 ? 11.767 -14.374 -40.383 1.00 92.69 409 HIS A O 1
ATOM 3146 N N . GLU A 1 410 ? 10.679 -15.941 -39.217 1.00 91.62 410 GLU A N 1
ATOM 3147 C CA . GLU A 1 410 ? 10.169 -16.650 -40.407 1.00 91.62 410 GLU A CA 1
ATOM 3148 C C . GLU A 1 410 ? 9.484 -15.719 -41.425 1.00 91.62 410 GLU A C 1
ATOM 3150 O O . GLU A 1 410 ? 9.776 -15.775 -42.622 1.00 91.62 410 GLU A O 1
ATOM 3155 N N . SER A 1 411 ? 8.643 -14.787 -40.959 1.00 91.88 411 SER A N 1
ATOM 3156 C CA . SER A 1 411 ? 7.999 -13.784 -41.825 1.00 91.88 411 SER A CA 1
ATOM 3157 C C . SER A 1 411 ? 9.008 -12.894 -42.561 1.00 91.88 411 SER A C 1
ATOM 3159 O O . SER A 1 411 ? 8.832 -12.615 -43.746 1.00 91.88 411 SER A O 1
ATOM 3161 N N . SER A 1 412 ? 10.089 -12.484 -41.891 1.00 94.00 412 SER A N 1
ATOM 3162 C CA . SER A 1 412 ? 11.163 -11.694 -42.504 1.00 94.00 412 SER A CA 1
ATOM 3163 C C . SER A 1 412 ? 11.953 -12.500 -43.529 1.00 94.00 412 SER A C 1
ATOM 3165 O O . SER A 1 412 ? 12.306 -11.972 -44.580 1.00 94.00 412 SER A O 1
ATOM 3167 N N . ALA A 1 413 ? 12.205 -13.782 -43.256 1.00 94.69 413 ALA A N 1
ATOM 3168 C CA . ALA A 1 413 ? 12.873 -14.670 -44.201 1.00 94.69 413 ALA A CA 1
ATOM 3169 C C . ALA A 1 413 ? 12.038 -14.847 -45.482 1.00 94.69 413 ALA A C 1
ATOM 3171 O O . ALA A 1 413 ? 12.584 -14.856 -46.584 1.00 94.69 413 ALA A O 1
ATOM 3172 N N . ASN A 1 414 ? 10.711 -14.934 -45.351 1.00 94.38 414 ASN A N 1
ATOM 3173 C CA . ASN A 1 414 ? 9.801 -14.973 -46.496 1.00 94.38 414 ASN A CA 1
ATOM 3174 C C . ASN A 1 414 ? 9.818 -13.657 -47.286 1.00 94.38 414 ASN A C 1
ATOM 3176 O O . ASN A 1 414 ? 9.924 -13.691 -48.510 1.00 94.38 414 ASN A O 1
ATOM 3180 N N . LEU A 1 415 ? 9.810 -12.506 -46.606 1.00 94.56 415 LEU A N 1
ATOM 3181 C CA . LEU A 1 415 ? 9.965 -11.203 -47.263 1.00 94.56 415 LEU A CA 1
ATOM 3182 C C . LEU A 1 415 ? 11.303 -11.087 -48.003 1.00 94.56 415 LEU A C 1
ATOM 3184 O O . LEU A 1 415 ? 11.324 -10.630 -49.142 1.00 94.56 415 LEU A O 1
ATOM 3188 N N . ALA A 1 416 ? 12.403 -11.551 -47.406 1.00 95.75 416 ALA A N 1
ATOM 3189 C CA . ALA A 1 416 ? 13.722 -11.536 -48.036 1.00 95.75 416 ALA A CA 1
ATOM 3190 C C . ALA A 1 416 ? 13.754 -12.367 -49.330 1.00 95.75 416 ALA A C 1
ATOM 3192 O O . ALA A 1 416 ? 14.364 -11.947 -50.309 1.00 95.75 416 ALA A O 1
ATOM 3193 N N . LYS A 1 417 ? 13.047 -13.504 -49.369 1.00 95.12 417 LYS A N 1
ATOM 3194 C CA . LYS A 1 417 ? 12.892 -14.320 -50.586 1.00 95.12 417 LYS A CA 1
ATOM 3195 C C . LYS A 1 417 ? 12.064 -13.615 -51.663 1.00 95.12 417 LYS A C 1
ATOM 3197 O O . LYS A 1 417 ? 12.393 -13.726 -52.839 1.00 95.12 417 LYS A O 1
ATOM 3202 N N . CYS A 1 418 ? 11.004 -12.900 -51.280 1.00 95.12 418 CYS A N 1
ATOM 3203 C CA . CYS A 1 418 ? 10.171 -12.136 -52.214 1.00 95.12 418 CYS A CA 1
ATOM 3204 C C . CYS A 1 418 ? 10.886 -10.894 -52.766 1.00 95.12 418 CYS A C 1
ATOM 3206 O O . CYS A 1 418 ? 10.705 -10.543 -53.930 1.00 95.12 418 CYS A O 1
ATOM 3208 N N . PHE A 1 419 ? 11.698 -10.238 -51.938 1.00 94.75 419 PHE A N 1
ATOM 3209 C CA . PHE A 1 419 ? 12.409 -9.000 -52.252 1.00 94.75 419 PHE A CA 1
ATOM 3210 C C . PHE A 1 419 ? 13.924 -9.220 -52.195 1.00 94.75 419 PHE A C 1
ATOM 3212 O O . PHE A 1 419 ? 14.639 -8.608 -51.407 1.00 94.75 419 PHE A O 1
ATOM 3219 N N . SER A 1 420 ? 14.420 -10.115 -53.051 1.00 93.56 420 SER A N 1
ATOM 3220 C CA . SER A 1 420 ? 15.812 -10.580 -53.040 1.00 93.56 420 SER A CA 1
ATOM 3221 C C . SER A 1 420 ? 16.814 -9.642 -53.721 1.00 93.56 420 SER A C 1
ATOM 3223 O O . SER A 1 420 ? 17.999 -9.958 -53.798 1.00 93.56 420 SER A O 1
ATOM 3225 N N . ASN A 1 421 ? 16.374 -8.511 -54.277 1.00 92.19 421 ASN A N 1
ATOM 3226 C CA . ASN A 1 421 ? 17.242 -7.711 -55.137 1.00 92.19 421 ASN A CA 1
ATOM 3227 C C . ASN A 1 421 ? 18.248 -6.863 -54.351 1.00 92.19 421 ASN A C 1
ATOM 3229 O O . ASN A 1 421 ? 19.435 -6.928 -54.646 1.00 92.19 421 ASN A O 1
ATOM 3233 N N . THR A 1 422 ? 17.799 -6.089 -53.362 1.00 93.81 422 THR A N 1
ATOM 3234 C CA . THR A 1 422 ? 18.634 -5.069 -52.713 1.00 93.81 422 THR A CA 1
ATOM 3235 C C . THR A 1 422 ? 18.608 -5.223 -51.202 1.00 93.81 422 THR A C 1
ATOM 3237 O O . THR A 1 422 ? 17.540 -5.160 -50.592 1.00 93.81 422 THR A O 1
ATOM 3240 N N . PHE A 1 423 ? 19.792 -5.339 -50.600 1.00 95.94 423 PHE A N 1
ATOM 3241 C CA . PHE A 1 423 ? 19.962 -5.345 -49.150 1.00 95.94 423 PHE A CA 1
ATOM 3242 C C . PHE A 1 423 ? 20.987 -4.309 -48.716 1.00 95.94 423 PHE A C 1
ATOM 3244 O O . PHE A 1 423 ? 21.992 -4.086 -49.386 1.00 95.94 423 PHE A O 1
ATOM 3251 N N . VAL A 1 424 ? 20.743 -3.695 -47.568 1.00 93.94 424 VAL A N 1
ATOM 3252 C CA . VAL A 1 424 ? 21.700 -2.831 -46.887 1.00 93.94 424 VAL A CA 1
ATOM 3253 C C . VAL A 1 424 ? 22.248 -3.610 -45.704 1.00 93.94 424 VAL A C 1
ATOM 3255 O O . VAL A 1 424 ? 21.479 -4.127 -44.893 1.00 93.94 424 VAL A O 1
ATOM 3258 N N . MET A 1 425 ? 23.567 -3.723 -45.623 1.00 93.81 425 MET A N 1
ATOM 3259 C CA . MET A 1 425 ? 24.245 -4.407 -44.529 1.00 93.81 425 MET A CA 1
ATOM 3260 C C . MET A 1 425 ? 25.149 -3.419 -43.814 1.00 93.81 425 MET A C 1
ATOM 3262 O O . MET A 1 425 ? 25.958 -2.742 -44.445 1.00 93.81 425 MET A O 1
ATOM 3266 N N . ASP A 1 426 ? 24.983 -3.340 -42.500 1.00 87.31 426 ASP A N 1
ATOM 3267 C CA . ASP A 1 426 ? 25.757 -2.447 -41.648 1.00 87.31 426 ASP A CA 1
ATOM 3268 C C . ASP A 1 426 ? 26.120 -3.181 -40.359 1.00 87.31 426 ASP A C 1
ATOM 3270 O O . ASP A 1 426 ? 25.246 -3.752 -39.689 1.00 87.31 426 ASP A O 1
ATOM 3274 N N . CYS A 1 427 ? 27.409 -3.199 -40.029 1.00 83.62 427 CYS A N 1
ATOM 3275 C CA . CYS A 1 427 ? 27.859 -3.682 -38.737 1.00 83.62 427 CYS A CA 1
ATOM 3276 C C . CYS A 1 427 ? 27.853 -2.516 -37.758 1.00 83.62 427 CYS A C 1
ATOM 3278 O O . CYS A 1 427 ? 28.509 -1.491 -37.944 1.00 83.62 427 CYS A O 1
ATOM 3280 N N . THR A 1 428 ? 27.070 -2.637 -36.690 1.00 72.31 428 THR A N 1
ATOM 3281 C CA . THR A 1 428 ? 26.929 -1.526 -35.763 1.00 72.31 428 THR A CA 1
ATOM 3282 C C . THR A 1 428 ? 28.251 -1.280 -35.039 1.00 72.31 428 THR A C 1
ATOM 3284 O O . THR A 1 428 ? 28.724 -2.153 -34.314 1.00 72.31 428 THR A O 1
ATOM 3287 N N . TYR A 1 429 ? 28.750 -0.040 -35.067 1.00 64.69 429 TYR A N 1
ATOM 3288 C CA . TYR A 1 429 ? 29.903 0.389 -34.252 1.00 64.69 429 TYR A CA 1
ATOM 3289 C C . TYR A 1 429 ? 29.715 0.173 -32.736 1.00 64.69 429 TYR A C 1
ATOM 3291 O O . TYR A 1 429 ? 30.654 0.283 -31.944 1.00 64.69 429 TYR A O 1
ATOM 3299 N N . LYS A 1 430 ? 28.470 -0.056 -32.298 1.00 63.19 430 LYS A N 1
ATOM 3300 C CA . LYS A 1 430 ? 28.121 -0.375 -30.917 1.00 63.19 430 LYS A CA 1
ATOM 3301 C C . LYS A 1 430 ? 28.215 -1.877 -30.715 1.00 63.19 430 LYS A C 1
ATOM 3303 O O . LYS A 1 430 ? 27.469 -2.638 -31.315 1.00 63.19 430 LYS A O 1
ATOM 3308 N N . THR A 1 431 ? 29.062 -2.295 -29.790 1.00 66.62 431 THR A N 1
ATOM 3309 C CA . THR A 1 431 ? 29.103 -3.690 -29.365 1.00 66.62 431 THR A CA 1
ATOM 3310 C C . THR A 1 431 ? 28.187 -3.926 -28.167 1.00 66.62 431 THR A C 1
ATOM 3312 O O . THR A 1 431 ? 27.890 -3.015 -27.386 1.00 66.62 431 THR A O 1
ATOM 3315 N N . ASN A 1 432 ? 27.705 -5.161 -28.009 1.00 67.19 432 ASN A N 1
ATOM 3316 C CA . ASN A 1 432 ? 26.963 -5.541 -26.808 1.00 67.19 432 ASN A CA 1
ATOM 3317 C C . ASN A 1 432 ? 27.905 -5.621 -25.579 1.00 67.19 432 ASN A C 1
ATOM 3319 O O . ASN A 1 432 ? 29.111 -5.385 -25.670 1.00 67.19 432 ASN A O 1
ATOM 3323 N N . ARG A 1 433 ? 27.389 -5.996 -24.396 1.00 54.91 433 ARG A N 1
ATOM 3324 C CA . ARG A 1 433 ? 28.216 -6.055 -23.168 1.00 54.91 433 ARG A CA 1
ATOM 3325 C C . ARG A 1 433 ? 29.383 -7.062 -23.212 1.00 54.91 433 ARG A C 1
ATOM 3327 O O . ARG A 1 433 ? 30.215 -7.036 -22.313 1.00 54.91 433 ARG A O 1
ATOM 3334 N N . PHE A 1 434 ? 29.425 -7.938 -24.216 1.00 63.97 434 PHE A N 1
ATOM 3335 C CA . PHE A 1 434 ? 30.500 -8.905 -24.477 1.00 63.97 434 PHE A CA 1
ATOM 3336 C C . PHE A 1 434 ? 31.437 -8.465 -25.591 1.00 63.97 434 PHE A C 1
ATOM 3338 O O . PHE A 1 434 ? 32.251 -9.258 -26.045 1.00 63.97 434 PHE A O 1
ATOM 3345 N N . ARG A 1 435 ? 31.335 -7.204 -26.024 1.00 69.38 435 ARG A N 1
ATOM 3346 C CA . ARG A 1 435 ? 32.119 -6.651 -27.129 1.00 69.38 435 ARG A CA 1
ATOM 3347 C C . ARG A 1 435 ? 31.866 -7.357 -28.466 1.00 69.38 435 ARG A C 1
ATOM 3349 O O . ARG A 1 435 ? 32.721 -7.315 -29.338 1.00 69.38 435 ARG A O 1
ATOM 3356 N N . MET A 1 436 ? 30.686 -7.959 -28.633 1.00 81.50 436 MET A N 1
ATOM 3357 C CA . MET A 1 436 ? 30.278 -8.582 -29.893 1.00 81.50 436 MET A CA 1
ATOM 3358 C C . MET A 1 436 ? 29.651 -7.527 -30.810 1.00 81.50 436 MET A C 1
ATOM 3360 O O . MET A 1 436 ? 28.706 -6.852 -30.366 1.00 81.50 436 MET A O 1
ATOM 3364 N N . PRO A 1 437 ? 30.146 -7.371 -32.048 1.00 86.38 437 PRO A N 1
ATOM 3365 C CA . PRO A 1 437 ? 29.479 -6.582 -33.074 1.00 86.38 437 PRO A CA 1
ATOM 3366 C C . PRO A 1 437 ? 28.147 -7.212 -33.496 1.00 86.38 437 PRO A C 1
ATOM 3368 O O . PRO A 1 437 ? 27.965 -8.432 -33.421 1.00 86.38 437 PRO A O 1
ATOM 3371 N N . LEU A 1 438 ? 27.209 -6.368 -33.925 1.00 91.00 438 LEU A N 1
ATOM 3372 C CA . LEU A 1 438 ? 25.931 -6.780 -34.498 1.00 91.00 438 LEU A CA 1
ATOM 3373 C C . LEU A 1 438 ? 25.905 -6.375 -35.970 1.00 91.00 438 LEU A C 1
ATOM 3375 O O . LEU A 1 438 ? 25.832 -5.191 -36.284 1.00 91.00 438 LEU A O 1
ATOM 3379 N N . LEU A 1 439 ? 25.901 -7.362 -36.856 1.00 93.44 439 LEU A N 1
ATOM 3380 C CA . LEU A 1 439 ? 25.578 -7.165 -38.259 1.00 93.44 439 LEU A CA 1
ATOM 3381 C C . LEU A 1 439 ? 24.057 -7.119 -38.413 1.00 93.44 439 LEU A C 1
ATOM 3383 O O . LEU A 1 439 ? 23.366 -8.091 -38.092 1.00 93.44 439 LEU A O 1
ATOM 3387 N N . ASN A 1 440 ? 23.544 -5.999 -38.912 1.00 93.75 440 ASN A N 1
ATOM 3388 C CA . ASN A 1 440 ? 22.145 -5.856 -39.291 1.00 93.75 440 ASN A CA 1
ATOM 3389 C C . ASN A 1 440 ? 21.999 -5.980 -40.811 1.00 93.75 440 ASN A C 1
ATOM 3391 O O . ASN A 1 440 ? 22.714 -5.312 -41.559 1.00 93.75 440 ASN A O 1
ATOM 3395 N N . ILE A 1 44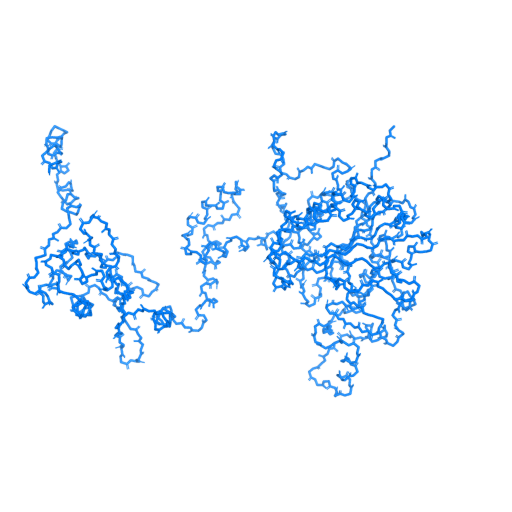1 ? 21.060 -6.814 -41.261 1.00 95.75 441 ILE A N 1
ATOM 3396 C CA . ILE A 1 441 ? 20.741 -7.013 -42.674 1.00 95.75 441 ILE A CA 1
ATOM 3397 C C . ILE A 1 441 ? 19.334 -6.478 -42.921 1.00 95.75 441 ILE A C 1
ATOM 3399 O O . ILE A 1 441 ? 18.348 -7.016 -42.414 1.00 95.75 441 ILE A O 1
ATOM 3403 N N . VAL A 1 442 ? 19.236 -5.430 -43.731 1.00 95.00 442 VAL A N 1
ATOM 3404 C CA . VAL A 1 442 ? 17.987 -4.720 -44.017 1.00 95.00 442 VAL A CA 1
ATOM 3405 C C . VAL A 1 442 ? 17.599 -4.941 -45.473 1.00 95.00 442 VAL A C 1
ATOM 3407 O O . VAL A 1 442 ? 18.380 -4.652 -46.376 1.00 95.00 442 VAL A O 1
ATOM 3410 N N . GLY A 1 443 ? 16.397 -5.458 -45.708 1.00 94.75 443 GLY A N 1
ATOM 3411 C CA . GLY A 1 443 ? 15.805 -5.577 -47.039 1.00 94.75 443 GLY A CA 1
ATOM 3412 C C . GLY A 1 443 ? 14.940 -4.367 -47.387 1.00 94.75 443 GLY A C 1
ATOM 3413 O O . GLY A 1 443 ? 14.487 -3.639 -46.499 1.00 94.75 443 GLY A O 1
ATOM 3414 N N . ILE A 1 444 ? 14.706 -4.164 -48.684 1.00 93.00 444 ILE A N 1
ATOM 3415 C CA . ILE A 1 444 ? 13.856 -3.091 -49.217 1.00 93.00 444 ILE A CA 1
ATOM 3416 C C . ILE A 1 444 ? 12.765 -3.713 -50.091 1.00 93.00 444 ILE A C 1
ATOM 3418 O O . ILE A 1 444 ? 13.058 -4.508 -50.985 1.00 93.00 444 ILE A O 1
ATOM 3422 N N . THR A 1 445 ? 11.505 -3.364 -49.837 1.00 91.31 445 THR A N 1
ATOM 3423 C CA . THR A 1 445 ? 10.360 -3.838 -50.625 1.00 91.31 445 THR A CA 1
ATOM 3424 C C . THR A 1 445 ? 10.202 -3.052 -51.932 1.00 91.31 445 THR A C 1
ATOM 3426 O O . THR A 1 445 ? 10.809 -2.000 -52.139 1.00 91.31 445 THR A O 1
ATOM 3429 N N . ALA A 1 446 ? 9.315 -3.517 -52.817 1.00 88.50 446 ALA A N 1
ATOM 3430 C CA . ALA A 1 446 ? 8.951 -2.783 -54.035 1.00 88.50 446 ALA A CA 1
ATOM 3431 C C . ALA A 1 446 ? 8.238 -1.436 -53.767 1.00 88.50 446 ALA A C 1
ATOM 3433 O O . ALA A 1 446 ? 8.144 -0.611 -54.670 1.00 88.50 446 ALA A O 1
ATOM 3434 N N . THR A 1 447 ? 7.749 -1.206 -52.543 1.00 90.00 447 THR A N 1
ATOM 3435 C CA . THR A 1 447 ? 7.146 0.063 -52.095 1.00 90.00 447 THR A CA 1
ATOM 3436 C C . THR A 1 447 ? 8.146 0.976 -51.381 1.00 90.00 447 THR A C 1
ATOM 3438 O O . THR A 1 447 ? 7.743 1.987 -50.814 1.00 90.00 447 THR A O 1
ATOM 3441 N N . TYR A 1 448 ? 9.442 0.646 -51.426 1.00 85.81 448 TYR A N 1
ATOM 3442 C CA . TYR A 1 448 ? 10.525 1.360 -50.739 1.00 85.81 448 TYR A CA 1
ATOM 3443 C C . TYR A 1 448 ? 10.435 1.341 -49.206 1.00 85.81 448 TYR A C 1
ATOM 3445 O O . TYR A 1 448 ? 11.097 2.132 -48.534 1.00 85.81 448 TYR A O 1
ATOM 3453 N N . GLU A 1 449 ? 9.663 0.417 -48.636 1.00 88.69 449 GLU A N 1
ATOM 3454 C CA . GLU A 1 449 ? 9.655 0.179 -47.194 1.00 88.69 449 GLU A CA 1
ATOM 3455 C C . GLU A 1 449 ? 10.820 -0.732 -46.803 1.00 88.69 449 GLU A C 1
ATOM 3457 O O . GLU A 1 449 ? 11.228 -1.619 -47.560 1.00 88.69 449 GLU A O 1
ATOM 3462 N N . THR A 1 450 ? 11.371 -0.518 -45.610 1.00 92.25 450 THR A N 1
ATOM 3463 C CA . THR A 1 450 ? 12.475 -1.324 -45.087 1.00 92.25 450 THR A CA 1
ATOM 3464 C C . THR A 1 450 ? 11.970 -2.390 -44.126 1.00 92.25 450 THR A C 1
ATOM 3466 O O . THR A 1 450 ? 10.995 -2.201 -43.400 1.00 92.25 450 THR A O 1
ATOM 3469 N N . PHE A 1 451 ? 12.661 -3.525 -44.091 1.00 92.62 451 PHE A N 1
ATOM 3470 C CA . PHE A 1 451 ? 12.407 -4.577 -43.111 1.00 92.62 451 PHE A CA 1
ATOM 3471 C C . PHE A 1 451 ? 13.714 -5.239 -42.682 1.00 92.62 451 PHE A C 1
ATOM 3473 O O . PHE A 1 451 ? 14.682 -5.291 -43.439 1.00 92.62 451 PHE A O 1
ATOM 3480 N N . ASN A 1 452 ? 13.746 -5.778 -41.464 1.00 94.50 452 ASN A N 1
ATOM 3481 C CA . ASN A 1 452 ? 14.905 -6.530 -40.992 1.00 94.50 452 ASN A CA 1
ATOM 3482 C C . ASN A 1 452 ? 14.882 -7.925 -41.622 1.00 94.50 452 ASN A C 1
ATOM 3484 O O . ASN A 1 452 ? 14.003 -8.731 -41.310 1.00 94.50 452 ASN A O 1
ATOM 3488 N N . ALA A 1 453 ? 15.834 -8.190 -42.512 1.00 94.56 453 ALA A N 1
ATOM 3489 C CA . ALA A 1 453 ? 15.991 -9.449 -43.232 1.00 94.56 453 ALA A CA 1
ATOM 3490 C C . ALA A 1 453 ? 16.878 -10.457 -42.481 1.00 94.56 453 ALA A C 1
ATOM 3492 O O . ALA A 1 453 ? 16.880 -11.637 -42.821 1.00 94.56 453 ALA A O 1
ATOM 3493 N N . GLY A 1 454 ? 17.601 -10.021 -41.449 1.00 94.81 454 GLY A N 1
ATOM 3494 C CA . GLY A 1 454 ? 18.344 -10.898 -40.550 1.00 94.81 454 GLY A CA 1
ATOM 3495 C C . GLY A 1 454 ? 19.306 -10.133 -39.649 1.00 94.81 454 GLY A C 1
ATOM 3496 O O . GLY A 1 454 ? 19.655 -8.986 -39.918 1.00 94.81 454 GLY A O 1
ATOM 3497 N N . PHE A 1 455 ? 19.747 -10.795 -38.586 1.00 94.69 455 PHE A N 1
ATOM 3498 C CA . PHE A 1 455 ? 20.713 -10.265 -37.630 1.00 94.69 455 PHE A CA 1
ATOM 3499 C C . PHE A 1 455 ? 21.820 -11.285 -37.382 1.00 94.69 455 PHE A C 1
ATOM 3501 O O . PHE A 1 455 ? 21.553 -12.487 -37.330 1.00 94.69 455 PHE A O 1
ATOM 3508 N N . ALA A 1 456 ? 23.049 -10.815 -37.167 1.00 93.81 456 ALA A N 1
ATOM 3509 C CA . ALA A 1 456 ? 24.141 -11.664 -36.705 1.00 93.81 456 ALA A CA 1
ATOM 3510 C C . ALA A 1 456 ? 24.960 -10.989 -35.603 1.00 93.81 456 ALA A C 1
ATOM 3512 O O . ALA A 1 456 ? 25.587 -9.958 -35.831 1.00 93.81 456 ALA A O 1
ATOM 3513 N N . PHE A 1 457 ? 25.008 -11.597 -34.420 1.00 91.19 457 PHE A N 1
ATOM 3514 C CA . PHE A 1 457 ? 26.040 -11.291 -33.435 1.00 91.19 457 PHE A CA 1
ATOM 3515 C C . PHE A 1 457 ? 27.298 -12.081 -33.779 1.00 91.19 457 PHE A C 1
ATOM 3517 O O . PHE A 1 457 ? 27.262 -13.313 -33.775 1.00 91.19 457 PHE A O 1
ATOM 3524 N N . ILE A 1 458 ? 28.395 -11.379 -34.051 1.00 90.06 458 ILE A N 1
ATOM 3525 C CA . ILE A 1 458 ? 29.690 -11.964 -34.422 1.00 90.06 458 ILE A CA 1
ATOM 3526 C C . ILE A 1 458 ? 30.735 -11.727 -33.326 1.00 90.06 458 ILE A C 1
ATOM 3528 O O . ILE A 1 458 ? 30.554 -10.868 -32.465 1.00 90.06 458 ILE A O 1
ATOM 3532 N N . CYS A 1 459 ? 31.826 -12.498 -33.307 1.00 86.06 459 CYS A N 1
ATOM 3533 C CA . CYS A 1 459 ? 32.880 -12.314 -32.299 1.00 86.06 459 CYS A CA 1
ATOM 3534 C C . CYS A 1 459 ? 33.696 -11.031 -32.514 1.00 86.06 459 CYS A C 1
ATOM 3536 O O . CYS A 1 459 ? 34.142 -10.408 -31.552 1.00 86.06 459 CYS A O 1
ATOM 3538 N N . ASN A 1 460 ? 33.957 -10.683 -33.774 1.00 85.31 460 ASN A N 1
ATOM 3539 C CA . ASN A 1 460 ? 34.783 -9.553 -34.192 1.00 85.31 460 ASN A CA 1
ATOM 3540 C C . ASN A 1 460 ? 34.511 -9.222 -35.671 1.00 85.31 460 ASN A C 1
ATOM 3542 O O . ASN A 1 460 ? 33.931 -10.027 -36.392 1.00 85.31 460 ASN A O 1
ATOM 3546 N N . GLU A 1 461 ? 34.954 -8.049 -36.120 1.00 88.62 461 GLU A N 1
ATOM 3547 C CA . GLU A 1 461 ? 34.758 -7.533 -37.487 1.00 88.62 461 GLU A CA 1
ATOM 3548 C C . GLU A 1 461 ? 35.835 -8.052 -38.465 1.00 88.62 461 GLU A C 1
ATOM 3550 O O . GLU A 1 461 ? 36.411 -7.318 -39.273 1.00 88.62 461 GLU A O 1
ATOM 3555 N N . THR A 1 462 ? 36.180 -9.339 -38.355 1.00 91.50 462 THR A N 1
ATOM 3556 C CA . THR A 1 462 ? 37.106 -9.986 -39.294 1.00 91.50 462 THR A CA 1
ATOM 3557 C C . THR A 1 462 ? 36.354 -10.602 -40.462 1.00 91.50 462 THR A C 1
ATOM 3559 O O . THR A 1 462 ? 35.199 -11.014 -40.352 1.00 91.50 462 THR A O 1
ATOM 3562 N N . GLU A 1 463 ? 37.044 -10.725 -41.591 1.00 93.06 463 GLU A N 1
ATOM 3563 C CA . GLU A 1 463 ? 36.507 -11.343 -42.803 1.00 93.06 463 GLU A CA 1
ATOM 3564 C C . GLU A 1 463 ? 35.940 -12.751 -42.544 1.00 93.06 463 GLU A C 1
ATOM 3566 O O . GLU A 1 463 ? 34.852 -13.070 -43.014 1.00 93.06 463 GLU A O 1
ATOM 3571 N N . SER A 1 464 ? 36.605 -13.574 -41.725 1.00 93.69 464 SER A N 1
ATOM 3572 C CA . SER A 1 464 ? 36.131 -14.927 -41.399 1.00 93.69 464 SER A CA 1
ATOM 3573 C C . SER A 1 464 ? 34.808 -14.948 -40.633 1.00 93.69 464 SER A C 1
ATOM 3575 O O . SER A 1 464 ? 33.998 -15.858 -40.830 1.00 93.69 464 SER A O 1
ATOM 3577 N N . GLU A 1 465 ? 34.570 -13.965 -39.762 1.00 93.38 465 GLU A N 1
ATOM 3578 C CA . GLU A 1 465 ? 33.308 -13.871 -39.025 1.00 93.38 465 GLU A CA 1
ATOM 3579 C C . GLU A 1 465 ? 32.170 -13.388 -39.928 1.00 93.38 465 GLU A C 1
ATOM 3581 O O . GLU A 1 465 ? 31.072 -13.951 -39.888 1.00 93.38 465 GLU A O 1
ATOM 3586 N N . TYR A 1 466 ? 32.440 -12.426 -40.815 1.00 95.38 466 TYR A N 1
ATOM 3587 C CA . TYR A 1 466 ? 31.462 -12.017 -41.821 1.00 95.38 466 TYR A CA 1
ATOM 3588 C C . TYR A 1 466 ? 31.134 -13.138 -42.798 1.00 95.38 466 TYR A C 1
ATOM 3590 O O . TYR A 1 466 ? 29.961 -13.357 -43.081 1.00 95.38 466 TYR A O 1
ATOM 3598 N N . ILE A 1 467 ? 32.126 -13.904 -43.260 1.00 96.25 467 ILE A N 1
ATOM 3599 C CA . ILE A 1 467 ? 31.883 -15.071 -44.118 1.00 96.25 467 ILE A CA 1
ATOM 3600 C C . ILE A 1 467 ? 30.916 -16.035 -43.432 1.00 96.25 467 ILE A C 1
ATOM 3602 O O . ILE A 1 467 ? 29.964 -16.496 -44.061 1.00 96.25 467 ILE A O 1
ATOM 3606 N N . TRP A 1 468 ? 31.107 -16.316 -42.140 1.00 96.44 468 TRP A N 1
ATOM 3607 C CA . TRP A 1 468 ? 30.199 -17.186 -41.394 1.00 96.44 468 TRP A CA 1
ATOM 3608 C C . TRP A 1 468 ? 28.766 -16.630 -41.351 1.00 96.44 468 TRP A C 1
ATOM 3610 O O . TRP A 1 468 ? 27.821 -17.364 -41.655 1.00 96.44 468 TRP A O 1
ATOM 3620 N N . ALA A 1 469 ? 28.604 -15.342 -41.030 1.00 96.19 469 ALA A N 1
ATOM 3621 C CA . ALA A 1 469 ? 27.296 -14.693 -40.945 1.00 96.19 469 ALA A CA 1
ATOM 3622 C C . ALA A 1 469 ? 26.585 -14.643 -42.308 1.00 96.19 469 ALA A C 1
ATOM 3624 O O . ALA A 1 469 ? 25.416 -15.014 -42.421 1.00 96.19 469 ALA A O 1
ATOM 3625 N N . LEU A 1 470 ? 27.300 -14.262 -43.367 1.00 96.75 470 LEU A N 1
ATOM 3626 C CA . LEU A 1 470 ? 26.769 -14.205 -44.729 1.00 96.75 470 LEU A CA 1
ATOM 3627 C C . LEU A 1 470 ? 26.461 -15.599 -45.283 1.00 96.75 470 LEU A C 1
ATOM 3629 O O . LEU A 1 470 ? 25.486 -15.760 -46.009 1.00 96.75 470 LEU A O 1
ATOM 3633 N N . THR A 1 471 ? 27.220 -16.626 -44.892 1.00 96.94 471 THR A N 1
ATOM 3634 C CA . THR A 1 471 ? 26.905 -18.027 -45.221 1.00 96.94 471 THR A CA 1
ATOM 3635 C C . THR A 1 471 ? 25.631 -18.502 -44.516 1.00 96.94 471 THR A C 1
ATOM 3637 O O . THR A 1 471 ? 24.918 -19.363 -45.024 1.00 96.94 471 THR A O 1
ATOM 3640 N N . ALA A 1 472 ? 25.320 -17.976 -43.327 1.00 96.44 472 ALA A N 1
ATOM 3641 C CA . ALA A 1 472 ? 24.033 -18.241 -42.689 1.00 96.44 472 ALA A CA 1
ATOM 3642 C C . ALA A 1 472 ? 22.888 -17.546 -43.447 1.00 96.44 472 ALA A C 1
ATOM 3644 O O . ALA A 1 472 ? 21.850 -18.161 -43.681 1.00 96.44 472 ALA A O 1
ATOM 3645 N N . PHE A 1 473 ? 23.104 -16.307 -43.896 1.00 97.19 473 PHE A N 1
ATOM 3646 C CA . PHE A 1 473 ? 22.126 -15.553 -44.683 1.00 97.19 473 PHE A CA 1
ATOM 3647 C C . PHE A 1 473 ? 21.898 -16.131 -46.091 1.00 97.19 473 PHE A C 1
ATOM 3649 O O . PHE A 1 473 ? 20.764 -16.147 -46.566 1.00 97.19 473 PHE A O 1
ATOM 3656 N N . SER A 1 474 ? 22.931 -16.677 -46.741 1.00 95.81 474 SER A N 1
ATOM 3657 C CA . SER A 1 474 ? 22.827 -17.266 -48.086 1.00 95.81 474 SER A CA 1
ATOM 3658 C C . SER A 1 474 ? 21.902 -18.484 -48.148 1.00 95.81 474 SER A C 1
ATOM 3660 O O . SER A 1 474 ? 21.344 -18.782 -49.203 1.00 95.81 474 SER A O 1
ATOM 3662 N N . ALA A 1 475 ? 21.674 -19.154 -47.013 1.00 94.94 475 ALA A N 1
ATOM 3663 C CA . ALA A 1 475 ? 20.678 -20.216 -46.892 1.00 94.94 475 ALA A CA 1
ATOM 3664 C C . ALA A 1 475 ? 19.228 -19.701 -47.007 1.00 94.94 475 ALA A C 1
ATOM 3666 O O . ALA A 1 475 ? 18.307 -20.492 -47.206 1.00 94.94 475 ALA A O 1
ATOM 3667 N N . ILE A 1 476 ? 19.014 -18.388 -46.872 1.00 95.69 476 ILE A N 1
ATOM 3668 C CA . ILE A 1 476 ? 17.706 -17.736 -46.993 1.00 95.69 476 ILE A CA 1
ATOM 3669 C C . ILE A 1 476 ? 17.517 -17.193 -48.406 1.00 95.69 476 ILE A C 1
ATOM 3671 O O . ILE A 1 476 ? 16.498 -17.479 -49.036 1.00 95.69 476 ILE A O 1
ATOM 3675 N N . VAL A 1 477 ? 18.469 -16.381 -48.875 1.00 95.56 477 VAL A N 1
ATOM 3676 C CA . VAL A 1 477 ? 18.376 -15.654 -50.143 1.00 95.56 477 VAL A CA 1
ATOM 3677 C C . VAL A 1 477 ? 19.762 -15.315 -50.694 1.00 95.56 477 VAL A C 1
ATOM 3679 O O . VAL A 1 477 ? 20.704 -15.070 -49.941 1.00 95.56 477 VAL A O 1
ATOM 3682 N N . VAL A 1 478 ? 19.873 -15.263 -52.023 1.00 95.00 478 VAL A N 1
ATOM 3683 C CA . VAL A 1 478 ? 21.047 -14.729 -52.724 1.00 95.00 478 VAL A CA 1
ATOM 3684 C C . VAL A 1 478 ? 20.716 -13.316 -53.222 1.00 95.00 478 VAL A C 1
ATOM 3686 O O . VAL A 1 478 ? 19.808 -13.173 -54.044 1.00 95.00 478 VAL A O 1
ATOM 3689 N N . PRO A 1 479 ? 21.403 -12.275 -52.725 1.00 95.31 479 PRO A N 1
ATOM 3690 C CA . PRO A 1 479 ? 21.089 -10.890 -53.051 1.00 95.31 479 PRO A CA 1
ATOM 3691 C C . PRO A 1 479 ? 21.615 -10.469 -54.431 1.00 95.31 479 PRO A C 1
ATOM 3693 O O . PRO A 1 479 ? 22.709 -10.860 -54.830 1.00 95.31 479 PRO A O 1
ATOM 3696 N N . GLY A 1 480 ? 20.882 -9.627 -55.162 1.00 94.31 480 GLY A N 1
ATOM 3697 C CA . GLY A 1 480 ? 21.378 -9.036 -56.419 1.00 94.31 480 GLY A CA 1
ATOM 3698 C C . GLY A 1 480 ? 22.408 -7.921 -56.187 1.00 94.31 480 GLY A C 1
ATOM 3699 O O . GLY A 1 480 ? 23.441 -7.839 -56.859 1.00 94.31 480 GLY A O 1
ATOM 3700 N N . VAL A 1 481 ? 22.132 -7.087 -55.187 1.00 95.62 481 VAL A N 1
ATOM 3701 C CA . VAL A 1 481 ? 22.905 -5.919 -54.777 1.00 95.62 481 VAL A CA 1
ATOM 3702 C C . VAL A 1 481 ? 22.988 -5.887 -53.254 1.00 95.62 481 VAL A C 1
ATOM 3704 O O . VAL A 1 481 ? 21.973 -6.024 -52.565 1.00 95.62 481 VAL A O 1
ATOM 3707 N N . ILE A 1 482 ? 24.187 -5.653 -52.727 1.00 96.19 482 ILE A N 1
ATOM 3708 C CA . ILE A 1 482 ? 24.394 -5.316 -51.318 1.00 96.19 482 ILE A CA 1
ATOM 3709 C C . ILE A 1 482 ? 24.995 -3.917 -51.238 1.00 96.19 482 ILE A C 1
ATOM 3711 O O . ILE A 1 482 ? 25.949 -3.602 -51.945 1.00 96.19 482 ILE A O 1
ATOM 3715 N N . VAL A 1 483 ? 24.438 -3.087 -50.363 1.00 93.56 483 VAL A N 1
ATOM 3716 C CA . VAL A 1 483 ? 24.970 -1.768 -50.032 1.00 93.56 483 VAL A CA 1
ATOM 3717 C C . VAL A 1 483 ? 25.614 -1.831 -48.651 1.00 93.56 483 VAL A C 1
ATOM 3719 O O . VAL A 1 483 ? 24.934 -2.182 -47.687 1.00 93.56 483 VAL A O 1
ATOM 3722 N N . THR A 1 484 ? 26.888 -1.462 -48.538 1.00 90.94 484 THR A N 1
ATOM 3723 C CA . THR A 1 484 ? 27.608 -1.403 -47.253 1.00 90.94 484 THR A CA 1
ATOM 3724 C C . THR A 1 484 ? 28.271 -0.047 -47.040 1.00 90.94 484 THR A C 1
ATOM 3726 O O . THR A 1 484 ? 28.346 0.795 -47.944 1.00 90.94 484 THR A O 1
ATOM 3729 N N . ASP A 1 485 ? 28.778 0.198 -45.834 1.00 81.50 485 ASP A N 1
ATOM 3730 C CA . ASP A 1 485 ? 29.843 1.178 -45.663 1.00 81.50 485 ASP A CA 1
ATOM 3731 C C . ASP A 1 485 ? 31.177 0.593 -46.182 1.00 81.50 485 ASP A C 1
ATOM 3733 O O . ASP A 1 485 ? 31.254 -0.554 -46.629 1.00 81.50 485 ASP A O 1
ATOM 3737 N N . ARG A 1 486 ? 32.243 1.395 -46.241 1.00 83.69 486 ARG A N 1
ATOM 3738 C CA . ARG A 1 486 ? 33.527 0.967 -46.833 1.00 83.69 486 ARG A CA 1
ATOM 3739 C C . ARG A 1 486 ? 34.334 0.078 -45.871 1.00 83.69 486 ARG A C 1
ATOM 3741 O O . ARG A 1 486 ? 35.539 0.280 -45.703 1.00 83.69 486 ARG A O 1
ATOM 3748 N N . GLU A 1 487 ? 33.679 -0.873 -45.223 1.00 87.12 487 GLU A N 1
ATOM 3749 C CA . GLU A 1 487 ? 34.307 -1.849 -44.350 1.00 87.12 487 GLU A CA 1
ATOM 3750 C C . GLU A 1 487 ? 34.900 -3.002 -45.172 1.00 87.12 487 GLU A C 1
ATOM 3752 O O . GLU A 1 487 ? 34.196 -3.862 -45.698 1.00 87.12 487 GLU A O 1
ATOM 3757 N N . LEU A 1 488 ? 36.231 -3.026 -45.293 1.00 90.06 488 LEU A N 1
ATOM 3758 C CA . LEU A 1 488 ? 36.931 -3.967 -46.176 1.00 90.06 488 LEU A CA 1
ATOM 3759 C C . LEU A 1 488 ? 36.667 -5.438 -45.827 1.00 90.06 488 LEU A C 1
ATOM 3761 O O . LEU A 1 488 ? 36.463 -6.237 -46.736 1.00 90.06 488 LEU A O 1
ATOM 3765 N N . SER A 1 489 ? 36.627 -5.787 -44.537 1.00 92.38 489 SER A N 1
ATOM 3766 C CA . SER A 1 489 ? 36.341 -7.154 -44.080 1.00 92.38 489 SER A CA 1
ATOM 3767 C C . SER A 1 489 ? 34.982 -7.648 -44.580 1.00 92.38 489 SER A C 1
ATOM 3769 O O . SER A 1 489 ? 34.879 -8.765 -45.087 1.00 92.38 489 SER A O 1
ATOM 3771 N N . LEU A 1 490 ? 33.946 -6.809 -44.477 1.00 93.38 490 LEU A N 1
ATOM 3772 C CA . LEU A 1 490 ? 32.600 -7.130 -44.942 1.00 93.38 490 LEU A CA 1
ATOM 3773 C C . LEU A 1 490 ? 32.544 -7.184 -46.474 1.00 93.38 490 LEU A C 1
ATOM 3775 O O . LEU A 1 490 ? 31.968 -8.113 -47.036 1.00 93.38 490 LEU A O 1
ATOM 3779 N N . MET A 1 491 ? 33.190 -6.242 -47.169 1.00 93.88 491 MET A N 1
ATOM 3780 C CA . MET A 1 491 ? 33.235 -6.234 -48.636 1.00 93.88 491 MET A CA 1
ATOM 3781 C C . MET A 1 491 ? 33.926 -7.479 -49.217 1.00 93.88 491 MET A C 1
ATOM 3783 O O . MET A 1 491 ? 33.437 -8.064 -50.190 1.00 93.88 491 MET A O 1
ATOM 3787 N N . ASN A 1 492 ? 35.038 -7.905 -48.615 1.00 94.81 492 ASN A N 1
ATOM 3788 C CA . ASN A 1 492 ? 35.734 -9.130 -49.001 1.00 94.81 492 ASN A CA 1
ATOM 3789 C C . ASN A 1 492 ? 34.860 -10.361 -48.739 1.00 94.81 492 ASN A C 1
ATOM 3791 O O . ASN A 1 492 ? 34.708 -11.204 -49.621 1.00 94.81 492 ASN A O 1
ATOM 3795 N N . ALA A 1 493 ? 34.214 -10.428 -47.571 1.00 96.44 493 ALA A N 1
ATOM 3796 C CA . ALA A 1 493 ? 33.299 -11.512 -47.234 1.00 96.44 493 ALA A CA 1
ATOM 3797 C C . ALA A 1 493 ? 32.104 -11.595 -48.199 1.00 96.44 493 ALA A C 1
ATOM 3799 O O . ALA A 1 493 ? 31.727 -12.692 -48.607 1.00 96.44 493 ALA A O 1
ATOM 3800 N N . ILE A 1 494 ? 31.544 -10.453 -48.620 1.00 95.75 494 ILE A N 1
ATOM 3801 C CA . ILE A 1 494 ? 30.502 -10.395 -49.657 1.00 95.75 494 ILE A CA 1
ATOM 3802 C C . ILE A 1 494 ? 31.022 -10.985 -50.964 1.00 95.75 494 ILE A C 1
ATOM 3804 O O . ILE A 1 494 ? 30.347 -11.812 -51.562 1.00 95.75 494 ILE A O 1
ATOM 3808 N N . THR A 1 495 ? 32.231 -10.611 -51.382 1.00 94.94 495 THR A N 1
ATOM 3809 C CA . THR A 1 495 ? 32.837 -11.122 -52.621 1.00 94.94 495 THR A CA 1
ATOM 3810 C C . THR A 1 495 ? 33.067 -12.635 -52.551 1.00 94.94 495 THR A C 1
ATOM 3812 O O . THR A 1 495 ? 32.861 -13.340 -53.537 1.00 94.94 495 THR A O 1
ATOM 3815 N N . ALA A 1 496 ? 33.460 -13.146 -51.381 1.00 95.81 496 ALA A N 1
ATOM 3816 C CA . ALA A 1 496 ? 33.703 -14.567 -51.157 1.00 95.81 496 ALA A CA 1
ATOM 3817 C C . ALA A 1 496 ? 32.411 -15.403 -51.120 1.00 95.81 496 ALA A C 1
ATOM 3819 O O . ALA A 1 496 ? 32.370 -16.493 -51.688 1.00 95.81 496 ALA A O 1
ATOM 3820 N N . VAL A 1 497 ? 31.359 -14.914 -50.453 1.00 96.88 497 VAL A N 1
ATOM 3821 C CA . VAL A 1 497 ? 30.097 -15.655 -50.265 1.00 96.88 497 VAL A CA 1
ATOM 3822 C C . VAL A 1 497 ? 29.124 -15.444 -51.429 1.00 96.88 497 VAL A C 1
ATOM 3824 O O . VAL A 1 497 ? 28.388 -16.362 -51.791 1.00 96.88 497 VAL A O 1
ATOM 3827 N N . PHE A 1 498 ? 29.135 -14.260 -52.041 1.00 96.19 498 PHE A N 1
ATOM 3828 C CA . PHE A 1 498 ? 28.218 -13.850 -53.100 1.00 96.19 498 PHE A CA 1
ATOM 3829 C C . PHE A 1 498 ? 28.968 -13.266 -54.317 1.00 96.19 498 PHE A C 1
ATOM 3831 O O . PHE A 1 498 ? 28.877 -12.071 -54.602 1.00 96.19 498 PHE A O 1
ATOM 3838 N N . PRO A 1 499 ? 29.693 -14.094 -55.092 1.00 93.62 499 PRO A N 1
ATOM 3839 C CA . PRO A 1 499 ? 30.564 -13.615 -56.172 1.00 93.62 499 PRO A CA 1
ATOM 3840 C C . PRO A 1 499 ? 29.821 -12.929 -57.332 1.00 93.62 499 PRO A C 1
ATOM 3842 O O . PRO A 1 499 ? 30.429 -12.185 -58.096 1.00 93.62 499 PRO A O 1
ATOM 3845 N N . SER A 1 500 ? 28.516 -13.174 -57.485 1.00 92.94 500 SER A N 1
ATOM 3846 C CA . SER A 1 500 ? 27.662 -12.549 -58.505 1.00 92.94 500 SER A CA 1
ATOM 3847 C C . SER A 1 500 ? 26.932 -11.289 -58.025 1.00 92.94 500 SER A C 1
ATOM 3849 O O . SER A 1 500 ? 26.214 -10.668 -58.808 1.00 92.94 500 SER A O 1
ATOM 3851 N N . THR A 1 501 ? 27.054 -10.931 -56.745 1.00 95.12 501 THR A N 1
ATOM 3852 C CA . THR A 1 501 ? 26.360 -9.785 -56.152 1.00 95.12 501 THR A CA 1
ATOM 3853 C C . THR A 1 501 ? 27.148 -8.505 -56.380 1.00 95.12 501 THR A C 1
ATOM 3855 O O . THR A 1 501 ? 28.354 -8.443 -56.149 1.00 95.12 501 THR A O 1
ATOM 3858 N N . HIS A 1 502 ? 26.452 -7.444 -56.779 1.00 94.50 502 HIS A N 1
ATOM 3859 C CA . HIS A 1 502 ? 27.069 -6.127 -56.892 1.00 94.50 502 HIS A CA 1
ATOM 3860 C C . HIS A 1 502 ? 27.176 -5.490 -55.506 1.00 94.50 502 HIS A C 1
ATOM 3862 O O . HIS A 1 502 ? 26.165 -5.294 -54.832 1.00 94.50 502 HIS A O 1
ATOM 3868 N N . ASN A 1 503 ? 28.393 -5.148 -55.085 1.00 92.81 503 ASN A N 1
ATOM 3869 C CA . ASN A 1 503 ? 28.629 -4.431 -53.837 1.00 92.81 503 ASN A CA 1
ATOM 3870 C C . ASN A 1 503 ? 28.727 -2.919 -54.103 1.00 92.81 503 ASN A C 1
ATOM 3872 O O . ASN A 1 503 ? 29.606 -2.472 -54.843 1.00 92.81 503 ASN A O 1
ATOM 3876 N N . LEU A 1 504 ? 27.818 -2.141 -53.515 1.00 92.19 504 LEU A N 1
ATOM 3877 C CA . LEU A 1 504 ? 27.760 -0.686 -53.627 1.00 92.19 504 LEU A CA 1
ATOM 3878 C C . LEU A 1 504 ? 28.085 -0.017 -52.291 1.00 92.19 504 LEU A C 1
ATOM 3880 O O . LEU A 1 504 ? 27.748 -0.507 -51.218 1.00 92.19 504 LEU A O 1
ATOM 3884 N N . LEU A 1 505 ? 28.687 1.169 -52.361 1.00 86.69 505 LEU A N 1
ATOM 3885 C CA . LEU A 1 505 ? 28.946 1.978 -51.174 1.00 86.69 505 LEU A CA 1
ATOM 3886 C C . LEU A 1 505 ? 27.746 2.864 -50.843 1.00 86.69 505 LEU A C 1
ATOM 3888 O O . LEU A 1 505 ? 27.156 3.496 -51.719 1.00 86.69 505 LEU A O 1
ATOM 3892 N N . CYS A 1 506 ? 27.434 2.972 -49.554 1.00 82.19 506 CYS A N 1
ATOM 3893 C CA . CYS A 1 506 ? 26.409 3.877 -49.053 1.00 82.19 506 CYS A CA 1
ATOM 3894 C C . CYS A 1 506 ? 26.726 5.345 -49.404 1.00 82.19 506 CYS A C 1
ATOM 3896 O O . CYS A 1 506 ? 27.783 5.877 -49.044 1.00 82.19 506 CYS A O 1
ATOM 3898 N N . VAL A 1 507 ? 25.768 6.022 -50.049 1.00 79.06 507 VAL A N 1
ATOM 3899 C CA . VAL A 1 507 ? 25.880 7.420 -50.510 1.00 79.06 507 VAL A CA 1
ATOM 3900 C C . VAL A 1 507 ? 26.233 8.375 -49.370 1.00 79.06 507 VAL A C 1
ATOM 3902 O O . VAL A 1 507 ? 27.066 9.262 -49.541 1.00 79.06 507 VAL A O 1
ATOM 3905 N N . TRP A 1 508 ? 25.669 8.173 -48.176 1.00 74.44 508 TRP A N 1
ATOM 3906 C CA . TRP A 1 508 ? 25.976 9.019 -47.020 1.00 74.44 508 TRP A CA 1
ATOM 3907 C C . TRP A 1 508 ? 27.465 8.982 -46.653 1.00 74.44 508 TRP A C 1
ATOM 3909 O O . TRP A 1 508 ? 28.076 10.024 -46.416 1.00 74.44 508 TRP A O 1
ATOM 3919 N N . HIS A 1 509 ? 28.075 7.794 -46.656 1.00 69.56 509 HIS A N 1
ATOM 3920 C CA . HIS A 1 509 ? 29.495 7.626 -46.348 1.00 69.56 509 HIS A CA 1
ATOM 3921 C C . HIS A 1 509 ? 30.398 8.183 -47.452 1.00 69.56 509 HIS A C 1
ATOM 3923 O O . HIS A 1 509 ? 31.427 8.796 -47.146 1.00 69.56 509 HIS A O 1
ATOM 3929 N N . VAL A 1 510 ? 29.996 8.029 -48.718 1.00 77.25 510 VAL A N 1
ATOM 3930 C CA . VAL A 1 510 ? 30.668 8.662 -49.863 1.00 77.25 510 VAL A CA 1
ATOM 3931 C C . VAL A 1 510 ? 30.660 10.185 -49.700 1.00 77.25 510 VAL A C 1
ATOM 3933 O O . VAL A 1 510 ? 31.726 10.804 -49.698 1.00 77.25 510 VAL A O 1
ATOM 3936 N N . ASN A 1 511 ? 29.491 10.776 -49.441 1.00 74.38 511 ASN A N 1
ATOM 3937 C CA . ASN A 1 511 ? 29.325 12.218 -49.256 1.00 74.38 511 ASN A CA 1
ATOM 3938 C C . ASN A 1 511 ? 30.092 12.739 -48.036 1.00 74.38 511 ASN A C 1
ATOM 3940 O O . ASN A 1 511 ? 30.773 13.758 -48.116 1.00 74.38 511 ASN A O 1
ATOM 3944 N N . LYS A 1 512 ? 30.053 12.026 -46.906 1.00 70.81 512 LYS A N 1
ATOM 3945 C CA . LYS A 1 512 ? 30.803 12.403 -45.701 1.00 70.81 512 LYS A CA 1
ATOM 3946 C C . LYS A 1 512 ? 32.306 12.466 -45.967 1.00 70.81 512 LYS A C 1
ATOM 3948 O O . LYS A 1 512 ? 32.960 13.417 -45.543 1.00 70.81 512 LYS A O 1
ATOM 3953 N N . LYS A 1 513 ? 32.859 11.467 -46.662 1.00 71.75 513 LYS A N 1
ATOM 3954 C CA . LYS A 1 513 ? 34.292 11.425 -46.982 1.00 71.75 513 LYS A CA 1
ATOM 3955 C C . LYS A 1 513 ? 34.670 12.502 -47.998 1.00 71.75 513 LYS A C 1
ATOM 3957 O O . LYS A 1 513 ? 35.677 13.175 -47.804 1.00 71.75 513 LYS A O 1
ATOM 3962 N N . PHE A 1 514 ? 33.827 12.720 -49.007 1.00 75.56 514 PHE A N 1
ATOM 3963 C CA . PHE A 1 514 ? 33.970 13.822 -49.956 1.00 75.56 514 PHE A CA 1
ATOM 3964 C C . PHE A 1 514 ? 34.063 15.179 -49.237 1.00 75.56 514 PHE A C 1
ATOM 3966 O O . PHE A 1 514 ? 35.049 15.896 -49.398 1.00 75.56 514 PHE A O 1
ATOM 3973 N N . TRP A 1 515 ? 33.109 15.489 -48.352 1.00 71.50 515 TRP A N 1
ATOM 3974 C CA . TRP A 1 515 ? 33.085 16.756 -47.611 1.00 71.50 515 TRP A CA 1
ATOM 3975 C C . TRP A 1 515 ? 34.223 16.908 -46.595 1.00 71.50 515 TRP A C 1
ATOM 3977 O O . TRP A 1 515 ? 34.680 18.021 -46.343 1.00 71.50 515 TRP A O 1
ATOM 3987 N N . GLN A 1 516 ? 34.738 15.811 -46.032 1.00 72.88 516 GLN A N 1
ATOM 3988 C CA . GLN A 1 516 ? 35.941 15.853 -45.195 1.00 72.88 516 GLN A CA 1
ATOM 3989 C C . GLN A 1 516 ? 37.188 16.267 -45.985 1.00 72.88 516 GLN A C 1
ATOM 3991 O O . GLN A 1 516 ? 38.018 17.003 -45.453 1.00 72.88 516 GLN A O 1
ATOM 3996 N N . THR A 1 517 ? 37.312 15.823 -47.237 1.00 72.19 517 THR A N 1
ATOM 3997 C CA . THR A 1 517 ? 38.411 16.201 -48.138 1.00 72.19 517 THR A CA 1
ATOM 3998 C C . THR A 1 517 ? 38.212 17.603 -48.728 1.00 72.19 517 THR A C 1
ATOM 4000 O O . THR A 1 517 ? 39.181 18.325 -48.932 1.00 72.19 517 THR A O 1
ATOM 4003 N N . ALA A 1 518 ? 36.963 18.030 -48.921 1.00 70.56 518 ALA A N 1
ATOM 4004 C CA . ALA A 1 518 ? 36.595 19.323 -49.500 1.00 70.56 518 ALA A CA 1
ATOM 4005 C C . ALA A 1 518 ? 36.670 20.526 -48.528 1.00 70.56 518 ALA A C 1
ATOM 4007 O O . ALA A 1 518 ? 36.291 21.635 -48.897 1.00 70.56 518 ALA A O 1
ATOM 4008 N N . LYS A 1 519 ? 37.181 20.353 -47.297 1.00 63.78 519 LYS A N 1
ATOM 4009 C CA . LYS A 1 519 ? 37.255 21.411 -46.261 1.00 63.78 519 LYS A CA 1
ATOM 4010 C C . LYS A 1 519 ? 38.062 22.663 -46.646 1.00 63.78 519 LYS A C 1
ATOM 4012 O O . LYS A 1 519 ? 37.945 23.672 -45.961 1.00 63.78 519 LYS A O 1
ATOM 4017 N N . GLY A 1 520 ? 38.892 22.592 -47.687 1.00 67.62 520 GLY A N 1
ATOM 4018 C CA . GLY A 1 520 ? 39.682 23.723 -48.192 1.00 67.62 520 GLY A CA 1
ATOM 4019 C C . GLY A 1 520 ? 38.989 24.570 -49.265 1.00 67.62 520 GLY A C 1
ATOM 4020 O O . GLY A 1 520 ? 39.602 25.512 -49.754 1.00 67.62 520 GLY A O 1
ATOM 4021 N N . LEU A 1 521 ? 37.760 24.225 -49.660 1.00 73.31 521 LEU A N 1
ATOM 4022 C CA . LEU A 1 521 ? 37.014 24.942 -50.696 1.00 73.31 521 LEU A CA 1
ATOM 4023 C C . LEU A 1 521 ? 36.300 26.169 -50.123 1.00 73.31 521 LEU A C 1
ATOM 4025 O O . LEU A 1 521 ? 35.759 26.110 -49.014 1.00 73.31 521 LEU A O 1
ATOM 4029 N N . ASP A 1 522 ? 36.266 27.257 -50.891 1.00 74.94 522 ASP A N 1
ATOM 4030 C CA . ASP A 1 522 ? 35.550 28.479 -50.519 1.00 74.94 522 ASP A CA 1
ATOM 4031 C C . ASP A 1 522 ? 34.016 28.301 -50.569 1.00 74.94 522 ASP A C 1
ATOM 4033 O O . ASP A 1 522 ? 33.486 27.322 -51.104 1.00 74.94 522 ASP A O 1
ATOM 4037 N N . GLY A 1 523 ? 33.269 29.247 -49.988 1.00 70.12 523 GLY A N 1
ATOM 4038 C CA . GLY A 1 523 ? 31.809 29.142 -49.864 1.00 70.12 523 GLY A CA 1
ATOM 4039 C C . GLY A 1 523 ? 31.058 29.052 -51.202 1.00 70.12 523 GLY A C 1
ATOM 4040 O O . GLY A 1 523 ? 29.978 28.465 -51.263 1.00 70.12 523 GLY A O 1
ATOM 4041 N N . GLN A 1 524 ? 31.635 29.570 -52.289 1.00 71.88 524 GLN A N 1
ATOM 4042 C CA . GLN A 1 524 ? 31.022 29.557 -53.618 1.00 71.88 524 GLN A CA 1
ATOM 4043 C C . GLN A 1 524 ? 31.246 28.203 -54.313 1.00 71.88 524 GLN A C 1
ATOM 4045 O O . GLN A 1 524 ? 30.336 27.653 -54.944 1.00 71.88 524 GLN A O 1
ATOM 4050 N N . GLN A 1 525 ? 32.425 27.609 -54.116 1.00 74.12 525 GLN A N 1
ATOM 4051 C CA . GLN A 1 525 ? 32.750 26.242 -54.520 1.00 74.12 525 GLN A CA 1
ATOM 4052 C C . GLN A 1 525 ? 31.899 25.211 -53.762 1.00 74.12 525 GLN A C 1
ATOM 4054 O O . GLN A 1 525 ? 31.383 24.274 -54.375 1.00 74.12 525 GLN A O 1
ATOM 4059 N N . GLN A 1 526 ? 31.676 25.409 -52.457 1.00 67.50 526 GLN A N 1
ATOM 4060 C CA . GLN A 1 526 ? 30.818 24.536 -51.647 1.00 67.50 526 GLN A CA 1
ATOM 4061 C C . GLN A 1 526 ? 29.343 24.585 -52.086 1.00 67.50 526 GLN A C 1
ATOM 4063 O O . GLN A 1 526 ? 28.715 23.532 -52.212 1.00 67.50 526 GLN A O 1
ATOM 4068 N N . MET A 1 527 ? 28.789 25.768 -52.392 1.00 68.25 527 MET A N 1
ATOM 4069 C CA . MET A 1 527 ? 27.426 25.883 -52.946 1.00 68.25 527 MET A CA 1
ATOM 4070 C C . MET A 1 527 ? 27.293 25.202 -54.314 1.00 68.25 527 MET A C 1
ATOM 4072 O O . MET A 1 527 ? 26.327 24.479 -54.550 1.00 68.25 527 MET A O 1
ATOM 4076 N N . THR A 1 528 ? 28.274 25.384 -55.202 1.00 73.38 528 THR A N 1
ATOM 4077 C CA . THR A 1 528 ? 28.254 24.785 -56.548 1.00 73.38 528 THR A CA 1
ATOM 4078 C C . THR A 1 528 ? 28.292 23.255 -56.482 1.00 73.38 528 THR A C 1
ATOM 4080 O O . THR A 1 528 ? 27.534 22.583 -57.176 1.00 73.38 528 THR A O 1
ATOM 4083 N N . LEU A 1 529 ? 29.122 22.696 -55.596 1.00 68.25 529 LEU A N 1
ATOM 4084 C CA . LEU A 1 529 ? 29.205 21.253 -55.358 1.00 68.25 529 LEU A CA 1
ATOM 4085 C C . LEU A 1 529 ? 27.953 20.675 -54.698 1.00 68.25 529 LEU A C 1
ATOM 4087 O O . LEU A 1 529 ? 27.530 19.581 -55.055 1.00 68.25 529 LEU A O 1
ATOM 4091 N N . THR A 1 530 ? 27.337 21.409 -53.770 1.00 66.38 530 THR A N 1
ATOM 4092 C CA . THR A 1 530 ? 26.086 20.981 -53.125 1.00 66.38 530 THR A CA 1
ATOM 4093 C C . THR A 1 530 ? 24.962 20.839 -54.154 1.00 66.38 530 THR A C 1
ATOM 4095 O O . THR A 1 530 ? 24.255 19.838 -54.140 1.00 66.38 530 THR A O 1
ATOM 4098 N N . ASN A 1 531 ? 24.865 21.779 -55.100 1.00 65.81 531 ASN A N 1
ATOM 4099 C CA . ASN A 1 531 ? 23.884 21.738 -56.189 1.00 65.81 531 ASN A CA 1
ATOM 4100 C C . ASN A 1 531 ? 24.156 20.624 -57.221 1.00 65.81 531 ASN A C 1
ATOM 4102 O O . ASN A 1 531 ? 23.229 20.159 -57.876 1.00 65.81 531 ASN A O 1
ATOM 4106 N N . LEU A 1 532 ? 25.414 20.193 -57.376 1.00 62.97 532 LEU A N 1
ATOM 4107 C CA . LEU A 1 532 ? 25.795 19.074 -58.251 1.00 62.97 532 LEU A CA 1
ATOM 4108 C C . LEU A 1 532 ? 25.524 17.700 -57.617 1.00 62.97 532 LEU A C 1
ATOM 4110 O O . LEU A 1 532 ? 25.320 16.735 -58.344 1.00 62.97 532 LEU A O 1
ATOM 4114 N N . LEU A 1 533 ? 25.539 17.608 -56.282 1.00 60.09 533 LEU A N 1
ATOM 4115 C CA . LEU A 1 533 ? 25.323 16.373 -55.513 1.00 60.09 533 LEU A CA 1
ATOM 4116 C C . LEU A 1 533 ? 23.862 16.169 -55.067 1.00 60.09 533 LEU A C 1
ATOM 4118 O O . LEU A 1 533 ? 23.558 15.156 -54.442 1.00 60.09 533 LEU A O 1
ATOM 4122 N N . SER A 1 534 ? 22.974 17.134 -55.331 1.00 50.41 534 SER A N 1
ATOM 4123 C CA . SER A 1 534 ? 21.538 17.067 -55.016 1.00 50.41 534 SER A CA 1
ATOM 4124 C C . SER A 1 534 ? 20.672 16.503 -56.156 1.00 50.41 534 SER A C 1
ATOM 4126 O O . SER A 1 534 ? 19.451 16.646 -56.114 1.00 50.41 534 SER A O 1
ATOM 4128 N N . VAL A 1 535 ? 21.303 15.907 -57.171 1.00 39.38 535 VAL A N 1
ATOM 4129 C CA . VAL A 1 535 ? 20.691 15.095 -58.240 1.00 39.38 535 VAL A CA 1
ATOM 4130 C C . VAL A 1 535 ? 21.079 13.646 -57.992 1.00 39.38 535 VAL A C 1
ATOM 4132 O O . VAL A 1 535 ? 20.207 12.770 -58.177 1.00 39.38 535 VAL A O 1
#

Secondary structure (DSSP, 8-state):
-PPPPPEEEE--HHHHHHHTT-GGGTTHHHHHHHHHHHHHTTTTSSEEEPPPP--HHHHTTTS-HHHHHHHHH-----TT--HHHHHHHHHTTTTTTS---TTHHHHHHHHHHHHHHHHHHHHTTS-SEEEETT---TT--SS--BTTBSS-HHHHHHHHHTTT-S-EEEEESS---TT----GGGTT--------TT-BHHHHHHHHHHHHHHHHHTT-S--SEEEEE---TTBTT-TT-STT-BB-TTHHHHHHHHHHHH--S-EEEE------HHHHHHHHHHHHHHHHGGGTPPPTT---S--SS----PPPP-TTGGGGSSHHHHHHHHTT--HHHHHHHHHHHS------HHHHHHHHHHHHHHHHTTS-HHHHHHHHHHHTTEEEEEEE-TTS-EEEEEEEEHHHHHHHHHT-SEEEEEEES---TT---EEEEEEE-TTS-EEEEEEEE-SSS-HHHHHHHHHHHHTT---SEEEE-S-HHHHHHHHHH-TTSEEEE-HHHHHHHHHHHGGGS-HHHHHHHHHHH--

Foldseek 3Di:
DPDFAAEAEEDDPLQQVLLLQQPLAHNLSVLLCQQQCLLFPAPPLYDYWYFDFDDLVLQLVQAPSVLLVCQQPQQDDDPPDDPVVVVVCVQQAQVDQNDGYHNSNSNQRRQLRRLLRQLVCQQVVVGLEYEAASYLQCQRHRRHDDPSRSGNSVVSSVVSNVVRWVFEAEAELDADDQPDQDDDVSRNVDHGDDDAAQAELVNSLVVLLVVLVVCVVVPPPVTQEYEYEQADLCDPQAPNNPNNYHYQLQSSLSSLLSNVVPDPHRYYYYHYHDSLSLSSSQSVSNNVVSVSVSNVRDQAPDDDPDDPPNQDRDRRDGPCVVSNPPDVLLVCLVVVHDLVRSVVCCCVVNVDPPDDSVRSVVNNVVSVCVQQPPHDPVRSVVVVQVPAQKDKDFDADPVRHTAKMKIDHPVLLVVCAVQQEEKEWEWDPDADPLRWIKIWIWTADPVRDIDTNIIMGFNDLALVRLLVRVLSSVVRHQYQEYEYAPSVSNVVSCCVSRVNHHYHYDPVNVVVVVVVVCVPDDPVRVVVVVVVSVD